Protein AF-0000000080381883 (afdb_homodimer)

Secondary structure (DSSP, 8-state):
----------------------------------------GGGGGGGGGSHHHHTTTSS-SSSTHHHHHHHHHHHHSTTTTHHHHHHHHHHHHHHHTTTSS-EEEEETTEEEEEEEHHHHB-TT--SBPGGGHHHHHHHHHHHHHS-SEEEEEEEE--S-S-HHHHHHHHHHHHHHHHHHHHHTT--GGGEEEEEEET-S-SS-TTSHHHHHHHSEEEEEEEEPTT---------/----------------------------------------GGGGGSGGGSHHHHTTTTS-SSS-HHHHHHHHHHHHSTTTTHHHHHHHHHHHHHHHTTTSS-EEEEETTEEEEEEEHHHHB-TT--SBPGGGHHHHHHHHHHHHHS-SEEEEEEEE--S-S-HHHHHHHHHHHHHHHHHHHHHTT--GGGEEEEEEET-S-SS-TTSHHHHHHHSEEEEEEEEPTT---------

Nearest PDB structures (foldseek):
  6jfw-assembly2_B  TM=9.854E-01  e=8.374E-24  Pseudomonas aeruginosa PAO1
  2n48-assembly1_A  TM=8.037E-01  e=1.185E-15  Escherichia coli K-12
  6x65-assembly1_U  TM=9.450E-01  e=1.734E-11  Legionella pneumophila
  6iki-assembly1_A  TM=8.760E-01  e=5.034E-11  Pseudomonas aeruginosa PAO1
  5jir-assembly3_B  TM=8.266E-01  e=8.083E-11  Treponema pallidum subsp. pallidum str. Nichols

Solvent-accessible surface area (backbone atoms only — not comparable to full-atom values): 27036 Å² total; per-residue (Å²): 139,80,82,76,80,89,81,86,74,90,75,80,81,82,77,78,78,76,76,80,70,78,70,84,68,92,60,88,63,87,66,83,80,80,75,84,71,74,76,64,81,71,62,77,72,65,66,76,74,56,57,76,61,42,69,31,54,73,47,64,88,82,72,34,71,61,59,47,49,49,60,50,43,57,64,59,54,23,42,41,39,42,57,61,52,42,52,55,48,50,54,52,48,52,63,64,35,57,92,64,72,49,44,81,43,76,58,89,71,32,40,36,34,41,36,43,32,81,62,43,20,43,85,99,46,49,49,69,27,81,82,32,51,60,57,48,49,44,49,24,53,50,43,56,73,57,70,79,46,32,37,38,28,35,9,29,25,34,70,72,76,54,68,67,58,24,31,53,48,9,29,45,34,16,44,42,52,50,52,52,31,34,74,64,64,30,65,53,59,38,41,30,34,24,18,34,5,48,56,84,59,85,42,54,70,86,44,70,69,23,25,50,65,19,20,22,36,37,40,39,38,37,76,40,84,64,41,78,41,77,61,79,75,81,122,142,78,91,83,87,94,81,90,74,87,76,83,82,83,83,78,84,71,81,86,73,80,72,84,68,91,64,86,74,88,72,87,81,80,84,79,77,72,80,74,76,84,64,78,77,68,67,78,76,57,60,80,64,45,72,41,57,74,49,66,88,82,73,38,69,61,61,47,49,50,59,49,45,57,66,60,54,24,42,40,39,41,57,62,52,42,54,55,48,50,55,53,47,51,63,65,34,59,93,63,73,49,44,80,42,76,58,88,73,32,40,37,33,40,36,43,32,81,61,41,22,41,85,98,48,48,50,69,27,80,82,32,49,60,56,48,48,45,49,23,54,48,43,56,73,56,68,78,46,32,37,38,24,34,9,29,24,33,71,72,75,55,68,67,58,24,31,52,47,8,30,44,35,16,44,43,53,51,52,52,30,35,75,64,64,29,66,52,59,38,40,30,34,24,19,33,5,48,57,86,59,85,42,54,69,85,42,70,68,23,26,50,66,19,20,21,36,35,41,38,38,38,74,40,84,64,40,82,41,78,62,80,75,81,121

InterPro domains:
  IPR006664 Outer membrane protein, bacterial [PR01021] (121-143)
  IPR006664 Outer membrane protein, bacterial [PR01021] (151-166)
  IPR006664 Outer membrane protein, bacterial [PR01021] (166-182)
  IPR006665 OmpA-like domain [PF00691] (120-215)
  IPR006665 OmpA-like domain [PS51123] (108-225)
  IPR006665 OmpA-like domain [cd07185] (118-221)
  IPR036737 OmpA-like domain superfamily [G3DSA:3.30.1330.60] (84-227)
  IPR036737 OmpA-like domain superfamily [SSF103088] (108-223)
  IPR050330 Bacterial Outer Membrane Structural/Functional [PTHR30329] (53-223)

Structure (mmCIF, N/CA/C/O backbone):
data_AF-0000000080381883-model_v1
#
loop_
_entity.id
_entity.type
_entity.pdbx_description
1 polymer 'Cell envelope biogenesis protein OmpA'
#
loop_
_atom_site.group_PDB
_atom_site.id
_atom_site.type_symbol
_atom_site.label_atom_id
_atom_site.label_alt_id
_atom_site.label_comp_id
_atom_site.label_asym_id
_atom_site.label_entity_id
_atom_site.label_seq_id
_atom_site.pdbx_PDB_ins_code
_atom_site.Cartn_x
_atom_site.Cartn_y
_atom_site.Cartn_z
_atom_site.occupancy
_atom_site.B_iso_or_equiv
_atom_site.auth_seq_id
_atom_site.auth_comp_id
_atom_site.auth_asym_id
_atom_site.auth_atom_id
_atom_site.pdbx_PDB_model_num
ATOM 1 N N . MET A 1 1 ? -26.391 23.203 70.312 1 24.91 1 MET A N 1
ATOM 2 C CA . MET A 1 1 ? -27.359 24.266 70.062 1 24.91 1 MET A CA 1
ATOM 3 C C . MET A 1 1 ? -27.312 24.688 68.562 1 24.91 1 MET A C 1
ATOM 5 O O . MET A 1 1 ? -26.297 25.188 68.125 1 24.91 1 MET A O 1
ATOM 9 N N . PHE A 1 2 ? -28.172 23.891 67.688 1 30.3 2 PHE A N 1
ATOM 10 C CA . PHE A 1 2 ? -28.422 23.312 66.375 1 30.3 2 PHE A CA 1
ATOM 11 C C . PHE A 1 2 ? -28.938 24.375 65.438 1 30.3 2 PHE A C 1
ATOM 13 O O . PHE A 1 2 ? -30.141 24.688 65.438 1 30.3 2 PHE A O 1
ATOM 20 N N . THR A 1 3 ? -28.188 25.531 65.375 1 29.75 3 THR A N 1
ATOM 21 C CA . THR A 1 3 ? -28.75 26.672 64.688 1 29.75 3 THR A CA 1
ATOM 22 C C . THR A 1 3 ? -29.109 26.297 63.219 1 29.75 3 THR A C 1
ATOM 24 O O . THR A 1 3 ? -28.234 25.938 62.438 1 29.75 3 THR A O 1
ATOM 27 N N . SER A 1 4 ? -30.406 25.875 62.875 1 31.06 4 SER A N 1
ATOM 28 C CA . SER A 1 4 ? -31.25 25.281 61.844 1 31.06 4 SER A CA 1
ATOM 29 C C . SER A 1 4 ? -31.406 26.234 60.656 1 31.06 4 SER A C 1
ATOM 31 O O . SER A 1 4 ? -32.438 26.922 60.531 1 31.06 4 SER A O 1
ATOM 33 N N . ARG A 1 5 ? -30.359 27.078 60.375 1 29.91 5 ARG A N 1
ATOM 34 C CA . ARG A 1 5 ? -30.75 28.188 59.5 1 29.91 5 ARG A CA 1
ATOM 35 C C . ARG A 1 5 ? -31.531 27.672 58.281 1 29.91 5 ARG A C 1
ATOM 37 O O . ARG A 1 5 ? -31.312 26.547 57.812 1 29.91 5 ARG A O 1
ATOM 44 N N . ARG A 1 6 ? -32.312 28.578 57.594 1 28.61 6 ARG A N 1
ATOM 45 C CA . ARG A 1 6 ? -33.438 28.938 56.719 1 28.61 6 ARG A CA 1
ATOM 46 C C . ARG A 1 6 ? -33.219 28.453 55.312 1 28.61 6 ARG A C 1
ATOM 48 O O . ARG A 1 6 ? -32.156 28.703 54.719 1 28.61 6 ARG A O 1
ATOM 55 N N . LEU A 1 7 ? -34.031 27.531 54.75 1 25.28 7 LEU A N 1
ATOM 56 C CA . LEU A 1 7 ? -34.344 26.594 53.688 1 25.28 7 LEU A CA 1
ATOM 57 C C . LEU A 1 7 ? -34.469 27.328 52.344 1 25.28 7 LEU A C 1
ATOM 59 O O . LEU A 1 7 ? -33.875 26.938 51.344 1 25.28 7 LEU A O 1
ATOM 63 N N . ILE A 1 8 ? -35.594 28.156 51.969 1 23.59 8 ILE A N 1
ATOM 64 C CA . ILE A 1 8 ? -36.625 27.734 51.031 1 23.59 8 ILE A CA 1
ATOM 65 C C . ILE A 1 8 ? -36.219 28.156 49.625 1 23.59 8 ILE A C 1
ATOM 67 O O . ILE A 1 8 ? -35.188 28.797 49.438 1 23.59 8 ILE A O 1
ATOM 71 N N . THR A 1 9 ? -37.219 28.844 48.688 1 25.69 9 THR A N 1
ATOM 72 C CA . THR A 1 9 ? -38.156 28.516 47.625 1 25.69 9 THR A CA 1
ATOM 73 C C . THR A 1 9 ? -37.781 29.25 46.344 1 25.69 9 THR A C 1
ATOM 75 O O . THR A 1 9 ? -38.438 29.094 45.312 1 25.69 9 THR A O 1
ATOM 78 N N . ALA A 1 10 ? -36.594 30 46.188 1 25.62 10 ALA A N 1
ATOM 79 C CA . ALA A 1 10 ? -36.906 31.078 45.25 1 25.62 10 ALA A CA 1
ATOM 80 C C . ALA A 1 10 ? -37.156 30.531 43.844 1 25.62 10 ALA A C 1
ATOM 82 O O . ALA A 1 10 ? -36.312 29.844 43.281 1 25.62 10 ALA A O 1
ATOM 83 N N . ALA A 1 11 ? -38.5 30.391 43.344 1 26.48 11 ALA A N 1
ATOM 84 C CA . ALA A 1 11 ? -39.312 29.969 42.219 1 26.48 11 ALA A CA 1
ATOM 85 C C . ALA A 1 11 ? -38.969 30.766 40.969 1 26.48 11 ALA A C 1
ATOM 87 O O . ALA A 1 11 ? -39.375 31.922 40.812 1 26.48 11 ALA A O 1
ATOM 88 N N . ALA A 1 12 ? -37.625 30.938 40.625 1 24.48 12 ALA A N 1
ATOM 89 C CA . ALA A 1 12 ? -37.406 31.922 39.562 1 24.48 12 ALA A CA 1
ATOM 90 C C . ALA A 1 12 ? -38.188 31.547 38.312 1 24.48 12 ALA A C 1
ATOM 92 O O . ALA A 1 12 ? -38.219 30.391 37.906 1 24.48 12 ALA A O 1
ATOM 93 N N . ALA A 1 13 ? -39.031 32.5 37.688 1 24.66 13 ALA A N 1
ATOM 94 C CA . ALA A 1 13 ? -40.031 32.781 36.656 1 24.66 13 ALA A CA 1
ATOM 95 C C . ALA A 1 13 ? -39.469 32.531 35.25 1 24.66 13 ALA A C 1
ATOM 97 O O . ALA A 1 13 ? -38.406 33.031 34.906 1 24.66 13 ALA A O 1
ATOM 98 N N . ILE A 1 14 ? -39.781 31.328 34.594 1 27 14 ILE A N 1
ATOM 99 C CA . ILE A 1 14 ? -39.5 30.656 33.312 1 27 14 ILE A CA 1
ATOM 100 C C . ILE A 1 14 ? -39.969 31.547 32.156 1 27 14 ILE A C 1
ATOM 102 O O . ILE A 1 14 ? -41.125 31.484 31.734 1 27 14 ILE A O 1
ATOM 106 N N . ALA A 1 15 ? -39.594 32.938 32.156 1 23.17 15 ALA A N 1
ATOM 107 C CA . ALA A 1 15 ? -40.25 33.75 31.141 1 23.17 15 ALA A CA 1
ATOM 108 C C . ALA A 1 15 ? -40 33.219 29.734 1 23.17 15 ALA A C 1
ATOM 110 O O . ALA A 1 15 ? -38.875 32.906 29.375 1 23.17 15 ALA A O 1
ATOM 111 N N . LEU A 1 16 ? -41.125 32.719 29.047 1 24.86 16 LEU A N 1
ATOM 112 C CA . LEU A 1 16 ? -41.5 32.156 27.766 1 24.86 16 LEU A CA 1
ATOM 113 C C . LEU A 1 16 ? -41.156 33.062 26.625 1 24.86 16 LEU A C 1
ATOM 115 O O . LEU A 1 16 ? -41.781 34.125 26.453 1 24.86 16 LEU A O 1
ATOM 119 N N . LEU A 1 17 ? -39.781 33.469 26.484 1 23.38 17 LEU A N 1
ATOM 120 C CA . LEU A 1 17 ? -39.531 34.531 25.5 1 23.38 17 LEU A CA 1
ATOM 121 C C . LEU A 1 17 ? -40.062 34.094 24.125 1 23.38 17 LEU A C 1
ATOM 123 O O . LEU A 1 17 ? -39.781 33 23.656 1 23.38 17 LEU A O 1
ATOM 127 N N . SER A 1 18 ? -41.188 34.656 23.609 1 25.64 18 SER A N 1
ATOM 128 C CA . SER A 1 18 ? -42.062 34.688 22.438 1 25.64 18 SER A CA 1
ATOM 129 C C . SER A 1 18 ? -41.281 35.031 21.172 1 25.64 18 SER A C 1
ATOM 131 O O . SER A 1 18 ? -40.875 36.188 20.969 1 25.64 18 SER A O 1
ATOM 133 N N . GLY A 1 19 ? -40.094 34.344 20.938 1 23.03 19 GLY A N 1
ATOM 134 C CA . GLY A 1 19 ? -39.375 34.844 19.781 1 23.03 19 GLY A CA 1
ATOM 135 C C . GLY A 1 19 ? -40.281 35 18.562 1 23.03 19 GLY A C 1
ATOM 136 O O . GLY A 1 19 ? -41.219 34.25 18.359 1 23.03 19 GLY A O 1
ATOM 137 N N . CYS A 1 20 ? -40.281 36.188 18.031 1 22.91 20 CYS A N 1
ATOM 138 C CA . CYS A 1 20 ? -40.969 36.906 16.953 1 22.91 20 CYS A CA 1
ATOM 139 C C . CYS A 1 20 ? -40.844 36.125 15.633 1 22.91 20 CYS A C 1
ATOM 141 O O . CYS A 1 20 ? -39.75 35.844 15.164 1 22.91 20 CYS A O 1
ATOM 143 N N . ALA A 1 21 ? -41.875 35.188 15.266 1 25.72 21 ALA A N 1
ATOM 144 C CA . ALA A 1 21 ? -42.281 34.469 14.078 1 25.72 21 ALA A CA 1
ATOM 145 C C . ALA A 1 21 ? -42.406 35.406 12.875 1 25.72 21 ALA A C 1
ATOM 147 O O . ALA A 1 21 ? -43.312 35.219 12.039 1 25.72 21 ALA A O 1
ATOM 148 N N . SER A 1 22 ? -41.469 36.375 12.742 1 22.56 22 SER A N 1
ATOM 149 C CA . SER A 1 22 ? -41.969 37.281 11.703 1 22.56 22 SER A CA 1
ATOM 150 C C . SER A 1 22 ? -42.438 36.5 10.484 1 22.56 22 SER A C 1
ATOM 152 O O . SER A 1 22 ? -41.812 35.5 10.102 1 22.56 22 SER A O 1
ATOM 154 N N . GLN A 1 23 ? -43.656 36.781 10.07 1 24.09 23 GLN A N 1
ATOM 155 C CA . GLN A 1 23 ? -44.719 36.375 9.164 1 24.09 23 GLN A CA 1
ATOM 156 C C . GLN A 1 23 ? -44.25 36.469 7.707 1 24.09 23 GLN A C 1
ATOM 158 O O . GLN A 1 23 ? -44.469 37.5 7.066 1 24.09 23 GLN A O 1
ATOM 163 N N . ASN A 1 24 ? -43 36.188 7.246 1 23.03 24 ASN A N 1
ATOM 164 C CA . ASN A 1 24 ? -43 36.625 5.855 1 23.03 24 ASN A CA 1
ATOM 165 C C . ASN A 1 24 ? -44.188 36.062 5.086 1 23.03 24 ASN A C 1
ATOM 167 O O . ASN A 1 24 ? -44.5 34.875 5.207 1 23.03 24 ASN A O 1
ATOM 171 N N . PRO A 1 25 ? -45.125 36.812 4.406 1 22.38 25 PRO A N 1
ATOM 172 C CA . PRO A 1 25 ? -46.5 36.75 3.904 1 22.38 25 PRO A CA 1
ATOM 173 C C . PRO A 1 25 ? -46.688 35.656 2.859 1 22.38 25 PRO A C 1
ATOM 175 O O . PRO A 1 25 ? -47.844 35.219 2.615 1 22.38 25 PRO A O 1
ATOM 178 N N . TYR A 1 26 ? -45.844 35.656 1.836 1 23.95 26 TYR A N 1
ATOM 179 C CA . TYR A 1 26 ? -46.5 35.344 0.57 1 23.95 26 TYR A CA 1
ATOM 180 C C . TYR A 1 26 ? -47.031 33.938 0.554 1 23.95 26 TYR A C 1
ATOM 182 O O . TYR A 1 26 ? -46.281 32.969 0.46 1 23.95 26 TYR A O 1
ATOM 190 N N . GLU A 1 27 ? -48.219 33.688 1.143 1 21.89 27 GLU A N 1
ATOM 191 C CA . GLU A 1 27 ? -48.938 32.531 1.684 1 21.89 27 GLU A CA 1
ATOM 192 C C . GLU A 1 27 ? -49.5 31.641 0.566 1 21.89 27 GLU A C 1
ATOM 194 O O . GLU A 1 27 ? -50.219 30.672 0.828 1 21.89 27 GLU A O 1
ATOM 199 N N . ASN A 1 28 ? -49.281 32 -0.793 1 21.77 28 ASN A N 1
ATOM 200 C CA . ASN A 1 28 ? -50.438 31.5 -1.503 1 21.77 28 ASN A CA 1
ATOM 201 C C . ASN A 1 28 ? -50.75 30.062 -1.105 1 21.77 28 ASN A C 1
ATOM 203 O O . ASN A 1 28 ? -49.844 29.25 -0.895 1 21.77 28 ASN A O 1
ATOM 207 N N . GLN A 1 29 ? -52.062 29.703 -0.904 1 20.12 29 GLN A N 1
ATOM 208 C CA . GLN A 1 29 ? -53 28.844 -0.174 1 20.12 29 GLN A CA 1
ATOM 209 C C . GLN A 1 29 ? -52.969 27.422 -0.715 1 20.12 29 GLN A C 1
ATOM 211 O O . GLN A 1 29 ? -53.5 26.5 -0.083 1 20.12 29 GLN A O 1
ATOM 216 N N . GLY A 1 30 ? -52.812 27.219 -2.02 1 20.28 30 GLY A N 1
ATOM 217 C CA . GLY A 1 30 ? -53.75 26.172 -2.412 1 20.28 30 GLY A CA 1
ATOM 218 C C . GLY A 1 30 ? -53.594 24.906 -1.604 1 20.28 30 GLY A C 1
ATOM 219 O O . GLY A 1 30 ? -52.5 24.531 -1.215 1 20.28 30 GLY A O 1
ATOM 220 N N . GLN A 1 31 ? -54.625 24.547 -0.883 1 18.89 31 GLN A N 1
ATOM 221 C CA . GLN A 1 31 ? -55.031 23.594 0.154 1 18.89 31 GLN A CA 1
ATOM 222 C C . GLN A 1 31 ? -54.812 22.156 -0.296 1 18.89 31 GLN A C 1
ATOM 224 O O . GLN A 1 31 ? -55.75 21.469 -0.699 1 18.89 31 GLN A O 1
ATOM 229 N N . ALA A 1 32 ? -54.312 21.906 -1.503 1 21.22 32 ALA A N 1
ATOM 230 C CA . ALA A 1 32 ? -54.656 20.531 -1.814 1 21.22 32 ALA A CA 1
ATOM 231 C C . ALA A 1 32 ? -54.469 19.625 -0.604 1 21.22 32 ALA A C 1
ATOM 233 O O . ALA A 1 32 ? -53.5 19.766 0.136 1 21.22 32 ALA A O 1
ATOM 234 N N . GLN A 1 33 ? -55.469 19.016 0.032 1 20.11 33 GLN A N 1
ATOM 235 C CA . GLN A 1 33 ? -55.938 18.078 1.044 1 20.11 33 GLN A CA 1
ATOM 236 C C . GLN A 1 33 ? -54.938 16.969 1.275 1 20.11 33 GLN A C 1
ATOM 238 O O . GLN A 1 33 ? -54.094 16.688 0.406 1 20.11 33 GLN A O 1
ATOM 243 N N . GLY A 1 34 ? -55.188 16.078 2.412 1 20.05 34 GLY A N 1
ATOM 244 C CA . GLY A 1 34 ? -54.625 15.312 3.508 1 20.05 34 GLY A CA 1
ATOM 245 C C . GLY A 1 34 ? -54 13.992 3.064 1 20.05 34 GLY A C 1
ATOM 246 O O . GLY A 1 34 ? -53.656 13.156 3.896 1 20.05 34 GLY A O 1
ATOM 247 N N . SER A 1 35 ? -54.344 13.602 1.893 1 20.8 35 SER A N 1
ATOM 248 C CA . SER A 1 35 ? -54.344 12.148 1.774 1 20.8 35 SER A CA 1
ATOM 249 C C . SER A 1 35 ? -53.031 11.555 2.248 1 20.8 35 SER A C 1
ATOM 251 O O . SER A 1 35 ? -51.969 12.18 2.117 1 20.8 35 SER A O 1
ATOM 253 N N . SER A 1 36 ? -53.188 10.406 3.078 1 21.42 36 SER A N 1
ATOM 254 C CA . SER A 1 36 ? -52.5 9.477 3.947 1 21.42 36 SER A CA 1
ATOM 255 C C . SER A 1 36 ? -51.25 8.922 3.266 1 21.42 36 SER A C 1
ATOM 257 O O . SER A 1 36 ? -51.344 8.25 2.238 1 21.42 36 SER A O 1
ATOM 259 N N . GLY A 1 37 ? -50.375 9.664 3.121 1 21.48 37 GLY A N 1
ATOM 260 C CA . GLY A 1 37 ? -49.031 9.586 2.57 1 21.48 37 GLY A CA 1
ATOM 261 C C . GLY A 1 37 ? -48.219 8.438 3.145 1 21.48 37 GLY A C 1
ATOM 262 O O . GLY A 1 37 ? -47.594 8.586 4.191 1 21.48 37 GLY A O 1
ATOM 263 N N . ILE A 1 38 ? -49.031 7.277 3.24 1 23.05 38 ILE A N 1
ATOM 264 C CA . ILE A 1 38 ? -48.375 6.039 3.635 1 23.05 38 ILE A CA 1
ATOM 265 C C . ILE A 1 38 ? -46.969 5.957 2.994 1 23.05 38 ILE A C 1
ATOM 267 O O . ILE A 1 38 ? -46.844 6.102 1.775 1 23.05 38 ILE A O 1
ATOM 271 N N . SER A 1 39 ? -46.062 6.23 3.797 1 21.84 39 SER A N 1
ATOM 272 C CA . SER A 1 39 ? -44.594 6.289 3.844 1 21.84 39 SER A CA 1
ATOM 273 C C . SER A 1 39 ? -43.969 5.031 3.25 1 21.84 39 SER A C 1
ATOM 275 O O . SER A 1 39 ? -44.125 3.938 3.797 1 21.84 39 SER A O 1
ATOM 277 N N . LYS A 1 40 ? -44.156 4.762 1.991 1 21.62 40 LYS A N 1
ATOM 278 C CA . LYS A 1 40 ? -43.812 3.645 1.118 1 21.62 40 LYS A CA 1
ATOM 279 C C . LYS A 1 40 ? -42.375 3.133 1.408 1 21.62 40 LYS A C 1
ATOM 281 O O . LYS A 1 40 ? -42.125 1.931 1.324 1 21.62 40 LYS A O 1
ATOM 286 N N . THR A 1 41 ? -41.5 4.023 1.271 1 20.92 41 THR A N 1
ATOM 287 C CA . THR A 1 41 ? -40.219 3.496 0.83 1 20.92 41 THR A CA 1
ATOM 288 C C . THR A 1 41 ? -39.531 2.734 1.958 1 20.92 41 THR A C 1
ATOM 290 O O . THR A 1 41 ? -38.375 2.303 1.813 1 20.92 41 THR A O 1
ATOM 293 N N . ALA A 1 42 ? -40.125 2.57 3.15 1 22.58 42 ALA A N 1
ATOM 294 C CA . ALA A 1 42 ? -39.469 1.912 4.266 1 22.58 42 ALA A CA 1
ATOM 295 C C . ALA A 1 42 ? -39.094 0.472 3.912 1 22.58 42 ALA A C 1
ATOM 297 O O . ALA A 1 42 ? -38.562 -0.263 4.746 1 22.58 42 ALA A O 1
ATOM 298 N N . LYS A 1 43 ? -39.688 -0.083 2.873 1 21.73 43 LYS A N 1
ATOM 299 C CA . LYS A 1 43 ? -39.719 -1.54 2.799 1 21.73 43 LYS A CA 1
ATOM 300 C C . LYS A 1 43 ? -38.312 -2.127 2.779 1 21.73 43 LYS A C 1
ATOM 302 O O . LYS A 1 43 ? -38.062 -3.15 3.414 1 21.73 43 LYS A O 1
ATOM 307 N N . TYR A 1 44 ? -37.562 -1.662 1.815 1 20.91 44 TYR A N 1
ATOM 308 C CA . TYR A 1 44 ? -36.594 -2.658 1.348 1 20.91 44 TYR A CA 1
ATOM 309 C C . TYR A 1 44 ? -35.438 -2.82 2.338 1 20.91 44 TYR A C 1
ATOM 311 O O . TYR A 1 44 ? -34.438 -3.475 2.035 1 20.91 44 TYR A O 1
ATOM 319 N N . GLY A 1 45 ? -35.469 -2.043 3.346 1 22.75 45 GLY A N 1
ATOM 320 C CA . GLY A 1 45 ? -34.25 -2.086 4.137 1 22.75 45 GLY A CA 1
ATOM 321 C C . GLY A 1 45 ? -33.969 -3.449 4.742 1 22.75 45 GLY A C 1
ATOM 322 O O . GLY A 1 45 ? -33 -3.635 5.449 1 22.75 45 GLY A O 1
ATOM 323 N N . GLY A 1 46 ? -34.969 -4.266 4.965 1 23.36 46 GLY A N 1
ATOM 324 C CA . GLY A 1 46 ? -34.844 -5.254 6.027 1 23.36 46 GLY A CA 1
ATOM 325 C C . GLY A 1 46 ? -33.812 -6.312 5.75 1 23.36 46 GLY A C 1
ATOM 326 O O . GLY A 1 46 ? -33.312 -6.969 6.672 1 23.36 46 GLY A O 1
ATOM 327 N N . LEU A 1 47 ? -33.719 -6.777 4.461 1 21.78 47 LEU A N 1
ATOM 328 C CA . LEU A 1 47 ? -33.375 -8.18 4.297 1 21.78 47 LEU A CA 1
ATOM 329 C C . LEU A 1 47 ? -31.891 -8.422 4.617 1 21.78 47 LEU A C 1
ATOM 331 O O . LEU A 1 47 ?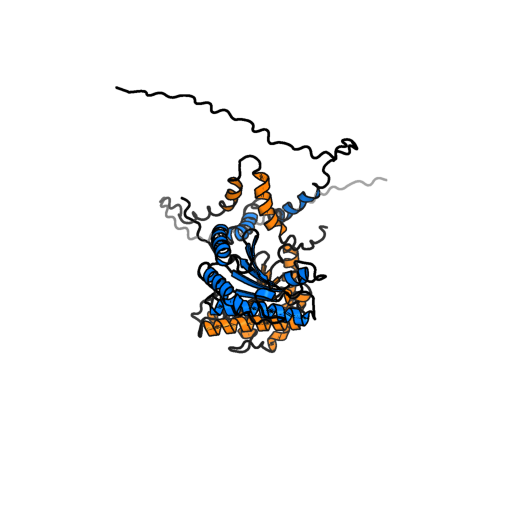 -31.484 -9.547 4.883 1 21.78 47 LEU A O 1
ATOM 335 N N . GLY A 1 48 ? -31.141 -7.43 4.363 1 23.3 48 GLY A N 1
ATOM 336 C CA . GLY A 1 48 ? -29.781 -7.902 4.168 1 23.3 48 GLY A CA 1
ATOM 337 C C . GLY A 1 48 ? -29.109 -8.328 5.457 1 23.3 48 GLY A C 1
ATOM 338 O O . GLY A 1 48 ? -27.922 -8.664 5.461 1 23.3 48 GLY A O 1
ATOM 339 N N . ALA A 1 49 ? -29.688 -7.961 6.578 1 24.64 49 ALA A N 1
ATOM 340 C CA . ALA A 1 49 ? -28.984 -8.211 7.832 1 24.64 49 ALA A CA 1
ATOM 341 C C . ALA A 1 49 ? -28.75 -9.711 8.047 1 24.64 49 ALA A C 1
ATOM 343 O O . ALA A 1 49 ? -27.828 -10.109 8.758 1 24.64 49 ALA A O 1
ATOM 344 N N . LEU A 1 50 ? -29.703 -10.555 7.535 1 23.81 50 LEU A N 1
ATOM 345 C CA . LEU A 1 50 ? -29.906 -11.898 8.062 1 23.81 50 LEU A CA 1
ATOM 346 C C . LEU A 1 50 ? -28.797 -12.836 7.598 1 23.81 50 LEU A C 1
ATOM 348 O O . LEU A 1 50 ? -28.594 -13.906 8.18 1 23.81 50 LEU A O 1
ATOM 352 N N . ALA A 1 51 ? -28.141 -12.43 6.465 1 23.72 51 ALA A N 1
ATOM 353 C CA . ALA A 1 51 ? -27.516 -13.609 5.859 1 23.72 51 ALA A CA 1
ATOM 354 C C . ALA A 1 51 ? -26.344 -14.102 6.691 1 23.72 51 ALA A C 1
ATOM 356 O O . ALA A 1 51 ? -26.125 -15.305 6.82 1 23.72 51 ALA A O 1
ATOM 357 N N . GLY A 1 52 ? -25.578 -13.188 7.172 1 25.2 52 GLY A N 1
ATOM 358 C CA . GLY A 1 52 ? -24.375 -13.789 7.734 1 25.2 52 GLY A CA 1
ATOM 359 C C . GLY A 1 52 ? -24.641 -14.625 8.969 1 25.2 52 GLY A C 1
ATOM 360 O O . GLY A 1 52 ? -23.719 -15.203 9.547 1 25.2 52 GLY A O 1
ATOM 361 N N . ALA A 1 53 ? -25.828 -14.414 9.531 1 26.14 53 ALA A N 1
ATOM 362 C CA . ALA A 1 53 ? -26.172 -15.219 10.703 1 26.14 53 ALA A CA 1
ATOM 363 C C . ALA A 1 53 ? -26.25 -16.703 10.344 1 26.14 53 ALA A C 1
ATOM 365 O O . ALA A 1 53 ? -26.016 -17.562 11.188 1 26.14 53 ALA A O 1
ATOM 366 N N . VAL A 1 54 ? -26.641 -16.891 9.078 1 28.05 54 VAL A N 1
ATOM 367 C CA . VAL A 1 54 ? -27.109 -18.234 8.742 1 28.05 54 VAL A CA 1
ATOM 368 C C . VAL A 1 54 ? -25.906 -19.188 8.648 1 28.05 54 VAL A C 1
ATOM 370 O O . VAL A 1 54 ? -26 -20.344 9.039 1 28.05 54 VAL A O 1
ATOM 373 N N . ALA A 1 55 ? -24.75 -18.672 8.195 1 26.45 55 ALA A N 1
ATOM 374 C CA . ALA A 1 55 ? -23.828 -19.781 8.039 1 26.45 55 ALA A CA 1
ATOM 375 C C . ALA A 1 55 ? -23.531 -20.438 9.383 1 26.45 55 ALA A C 1
ATOM 377 O O . ALA A 1 55 ? -23.016 -21.562 9.438 1 26.45 55 ALA A O 1
ATOM 378 N N . GLY A 1 56 ? -23.688 -19.625 10.445 1 28.36 56 GLY A N 1
ATOM 379 C CA . GLY A 1 56 ? -23.609 -20.344 11.703 1 28.36 56 GLY A CA 1
ATOM 380 C C . GLY A 1 56 ? -24.641 -21.453 11.828 1 28.36 56 GLY A C 1
ATOM 381 O O . GLY A 1 56 ? -24.562 -22.281 12.734 1 28.36 56 GLY A O 1
ATOM 382 N N . ALA A 1 57 ? -25.734 -21.078 11.117 1 28.59 57 ALA A N 1
ATOM 383 C CA . ALA A 1 57 ? -26.828 -21.969 11.469 1 28.59 57 ALA A CA 1
ATOM 384 C C . ALA A 1 57 ? -26.641 -23.344 10.852 1 28.59 57 ALA A C 1
ATOM 386 O O . ALA A 1 57 ? -27.406 -24.281 11.133 1 28.59 57 ALA A O 1
ATOM 387 N N . ALA A 1 58 ? -26.094 -23.344 9.695 1 28.69 58 ALA A N 1
ATOM 388 C CA . ALA A 1 58 ? -26.25 -24.688 9.133 1 28.69 58 ALA A CA 1
ATOM 389 C C . ALA A 1 58 ? -25.375 -25.688 9.867 1 28.69 58 ALA A C 1
ATOM 391 O O . ALA A 1 58 ? -25.234 -26.844 9.438 1 28.69 58 ALA A O 1
ATOM 392 N N . ILE A 1 59 ? -24.344 -25.219 10.695 1 27.47 59 ILE A N 1
ATOM 393 C CA . ILE A 1 59 ? -23.797 -26.328 11.477 1 27.47 59 ILE A CA 1
ATOM 394 C C . ILE A 1 59 ? -24.891 -26.969 12.32 1 27.47 59 ILE A C 1
ATOM 396 O O . ILE A 1 59 ? -25.906 -26.328 12.625 1 27.47 59 ILE A O 1
ATOM 400 N N . ASP A 1 60 ? -24.781 -28.297 12.648 1 26.64 60 ASP A N 1
ATOM 401 C CA . ASP A 1 60 ? -25.688 -29.156 13.398 1 26.64 60 ASP A CA 1
ATOM 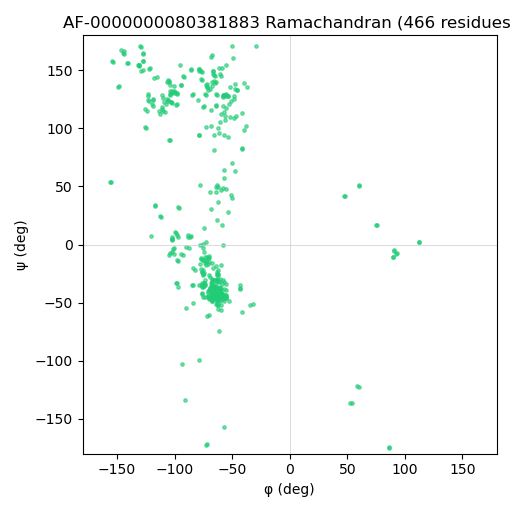402 C C . ASP A 1 60 ? -26.344 -28.391 14.547 1 26.64 60 ASP A C 1
ATOM 404 O O . ASP A 1 60 ? -25.812 -27.391 15.023 1 26.64 60 ASP A O 1
ATOM 408 N N . HIS A 1 61 ? -27.75 -28.5 14.828 1 29.23 61 HIS A N 1
ATOM 409 C CA . HIS A 1 61 ? -28.672 -27.938 15.805 1 29.23 61 HIS A CA 1
ATOM 410 C C . HIS A 1 61 ? -27.984 -27.688 17.141 1 29.23 61 HIS A C 1
ATOM 412 O O . HIS A 1 61 ? -28.453 -26.891 17.953 1 29.23 61 HIS A O 1
ATOM 418 N N . ASN A 1 62 ? -27.266 -28.734 17.719 1 27.73 62 ASN A N 1
ATOM 419 C CA . ASN A 1 62 ? -26.922 -28.656 19.125 1 27.73 62 ASN A CA 1
ATOM 420 C C . ASN A 1 62 ? -25.859 -27.578 19.391 1 27.73 62 ASN A C 1
ATOM 422 O O . ASN A 1 62 ? -25.703 -27.109 20.516 1 27.73 62 ASN A O 1
ATOM 426 N N . ASN A 1 63 ? -24.547 -27.703 18.75 1 26.92 63 ASN A N 1
ATOM 427 C CA . ASN A 1 63 ? -23.453 -26.859 19.219 1 26.92 63 ASN A CA 1
ATOM 428 C C . ASN A 1 63 ? -23.297 -25.609 18.344 1 26.92 63 ASN A C 1
ATOM 430 O O . ASN A 1 63 ? -22.297 -25.438 17.656 1 26.92 63 ASN A O 1
ATOM 434 N N . ARG A 1 64 ? -24.328 -25.016 17.75 1 29.83 64 ARG A N 1
ATOM 435 C CA . ARG A 1 64 ? -24.531 -23.797 16.984 1 29.83 64 ARG A CA 1
ATOM 436 C C . ARG A 1 64 ? -23.812 -22.625 17.609 1 29.83 64 ARG A C 1
ATOM 438 O O . ARG A 1 64 ? -23.625 -21.578 16.969 1 29.83 64 ARG A O 1
ATOM 445 N N . GLY A 1 65 ? -23.781 -22.562 18.859 1 25.8 65 GLY A N 1
ATOM 446 C CA . GLY A 1 65 ? -23.281 -21.422 19.625 1 25.8 65 GLY A CA 1
ATOM 447 C C . GLY A 1 65 ? -21.828 -21.109 19.344 1 25.8 65 GLY A C 1
ATOM 448 O O . GLY A 1 65 ? -21.375 -20 19.625 1 25.8 65 GLY A O 1
ATOM 449 N N . LYS A 1 66 ? -21.016 -22.234 19.141 1 28.27 66 LYS A N 1
ATOM 450 C CA . LYS A 1 66 ? -19.562 -21.984 19.188 1 28.27 66 LYS A CA 1
ATOM 451 C C . LYS A 1 66 ? -19.078 -21.375 17.875 1 28.27 66 LYS A C 1
ATOM 453 O O . LYS A 1 66 ? -18.031 -20.719 17.828 1 28.27 66 LYS A O 1
ATOM 458 N N . GLY A 1 67 ? -19.656 -21.766 16.781 1 27.72 67 GLY A N 1
ATOM 459 C CA . GLY A 1 67 ? -19.109 -21.328 15.508 1 27.72 67 GLY A CA 1
ATOM 460 C C . GLY A 1 67 ? -19.312 -19.844 15.258 1 27.72 67 GLY A C 1
ATOM 461 O O . GLY A 1 67 ? -18.469 -19.203 14.609 1 27.72 67 GLY A O 1
ATOM 462 N N . ALA A 1 68 ? -20.578 -19.328 15.539 1 29.47 68 ALA A N 1
ATOM 463 C CA . ALA A 1 68 ? -20.844 -17.906 15.344 1 29.47 68 ALA A CA 1
ATOM 464 C C . ALA A 1 68 ? -19.891 -17.047 16.156 1 29.47 68 ALA A C 1
ATOM 466 O O . ALA A 1 68 ? -19.531 -15.945 15.742 1 29.47 68 ALA A O 1
ATOM 467 N N . LEU A 1 69 ? -19.5 -17.578 17.328 1 27.66 69 LEU A N 1
ATOM 468 C CA . LEU A 1 69 ? -18.625 -16.828 18.234 1 27.66 69 LEU A CA 1
ATOM 469 C C . LEU A 1 69 ? -17.234 -16.641 17.625 1 27.66 69 LEU A C 1
ATOM 471 O O . LEU A 1 69 ? -16.594 -15.617 17.828 1 27.66 69 LEU A O 1
ATOM 475 N N . ILE A 1 70 ? -16.828 -17.609 16.812 1 28.56 70 ILE A N 1
ATOM 476 C CA . ILE A 1 70 ? -15.445 -17.5 16.344 1 28.56 70 ILE A CA 1
ATOM 477 C C . ILE A 1 70 ? -15.344 -16.422 15.258 1 28.56 70 ILE A C 1
ATOM 479 O O . ILE A 1 70 ? -14.406 -15.625 15.258 1 28.56 70 ILE A O 1
ATOM 483 N N . GLY A 1 71 ? -16.297 -16.453 14.445 1 31.14 71 GLY A N 1
ATOM 484 C CA . GLY A 1 71 ? -16.219 -15.469 13.375 1 31.14 71 GLY A CA 1
ATOM 485 C C . GLY A 1 71 ? -16.281 -14.039 13.875 1 31.14 71 GLY A C 1
ATOM 486 O O . GLY A 1 71 ? -15.555 -13.172 13.398 1 31.14 71 GLY A O 1
ATOM 487 N N . ALA A 1 72 ? -17.25 -13.703 14.734 1 31.23 72 ALA A N 1
ATOM 488 C CA . ALA A 1 72 ? -17.391 -12.398 15.375 1 31.23 72 ALA A CA 1
ATOM 489 C C . ALA A 1 72 ? -16.172 -12.062 16.219 1 31.23 72 ALA A C 1
ATOM 491 O O . ALA A 1 72 ? -15.766 -10.898 16.297 1 31.23 72 ALA A O 1
ATOM 492 N N . ALA A 1 73 ? -15.617 -13.031 16.844 1 33.53 73 ALA A N 1
ATOM 493 C CA . ALA A 1 73 ? -14.461 -12.805 17.703 1 33.53 73 ALA A CA 1
ATOM 494 C C . ALA A 1 73 ? -13.25 -12.352 16.906 1 33.53 73 ALA A C 1
ATOM 496 O O . ALA A 1 73 ? -12.5 -11.477 17.344 1 33.53 73 ALA A O 1
ATOM 497 N N . VAL A 1 74 ? -13.109 -13.016 15.828 1 35.28 74 VAL A N 1
ATOM 498 C CA . VAL A 1 74 ? -11.938 -12.633 15.047 1 35.28 74 VAL A CA 1
ATOM 499 C C . VAL A 1 74 ? -12.117 -11.219 14.5 1 35.28 74 VAL A C 1
ATOM 501 O O . VAL A 1 74 ? -11.188 -10.414 14.531 1 35.28 74 VAL A O 1
ATOM 504 N N . ALA A 1 75 ? -13.367 -10.82 14.156 1 38.53 75 ALA A N 1
ATOM 505 C CA . ALA A 1 75 ? -13.672 -9.484 13.648 1 38.53 75 ALA A CA 1
ATOM 506 C C . ALA A 1 75 ? -13.656 -8.453 14.773 1 38.53 75 ALA A C 1
ATOM 508 O O . ALA A 1 75 ? -13.25 -7.305 14.57 1 38.53 75 ALA A O 1
ATOM 509 N N . GLY A 1 76 ? -14.273 -8.789 15.883 1 39.84 76 GLY A N 1
ATOM 510 C CA . GLY A 1 76 ? -14.477 -7.918 17.031 1 39.84 76 GLY A CA 1
ATOM 511 C C . GLY A 1 76 ? -13.195 -7.562 17.75 1 39.84 76 GLY A C 1
ATOM 512 O O . GLY A 1 76 ? -13.055 -6.453 18.266 1 39.84 76 GLY A O 1
ATOM 513 N N . ALA A 1 77 ? -12.508 -8.562 17.969 1 43.03 77 ALA A N 1
ATOM 514 C CA . ALA A 1 77 ? -11.25 -8.383 18.703 1 43.03 77 ALA A CA 1
ATOM 515 C C . ALA A 1 77 ? -10.203 -7.691 17.828 1 43.03 77 ALA A C 1
ATOM 517 O O . ALA A 1 77 ? -9.148 -7.297 18.312 1 43.03 77 ALA A O 1
ATOM 518 N N . ALA A 1 78 ? -10.367 -7.512 16.562 1 54.91 78 ALA A N 1
ATOM 519 C CA . ALA A 1 78 ? -9.289 -7.371 15.594 1 54.91 78 ALA A CA 1
ATOM 520 C C . ALA A 1 78 ? -8.609 -6.008 15.719 1 54.91 78 ALA A C 1
ATOM 522 O O . ALA A 1 78 ? -7.426 -5.863 15.422 1 54.91 78 ALA A O 1
ATOM 523 N N . SER A 1 79 ? -9.25 -4.973 16.422 1 66.31 79 SER A N 1
ATOM 524 C CA . SER A 1 79 ? -8.523 -3.746 16.75 1 66.31 79 SER A CA 1
ATOM 525 C C . SER A 1 79 ? -9.141 -3.041 17.953 1 66.31 79 SER A C 1
ATOM 527 O O . SER A 1 79 ? -9.445 -1.847 17.891 1 66.31 79 SER A O 1
ATOM 529 N N . ALA A 1 80 ? -9.289 -3.838 19.094 1 71.5 80 ALA A N 1
ATOM 530 C CA . ALA A 1 80 ? -9.883 -3.303 20.328 1 71.5 80 ALA A CA 1
ATOM 531 C C . ALA A 1 80 ? -9.133 -2.062 20.797 1 71.5 80 ALA A C 1
ATOM 533 O O . ALA A 1 80 ? -7.902 -2.045 20.828 1 71.5 80 ALA A O 1
ATOM 534 N N . GLY A 1 81 ? -9.93 -1.016 21.047 1 82.31 81 GLY A N 1
ATOM 535 C CA . GLY A 1 81 ? -9.336 0.2 21.578 1 82.31 81 GLY A CA 1
ATOM 536 C C . GLY A 1 81 ? -8.891 1.166 20.5 1 82.31 81 GLY A C 1
ATOM 537 O O . GLY A 1 81 ? -8.484 2.291 20.797 1 82.31 81 GLY A O 1
ATOM 538 N N . TYR A 1 82 ? -8.977 0.756 19.266 1 89.75 82 TYR A N 1
ATOM 539 C CA . TYR A 1 82 ? -8.484 1.606 18.188 1 89.75 82 TYR A CA 1
ATOM 540 C C . TYR A 1 82 ? -9.273 2.91 18.125 1 89.75 82 TYR A C 1
ATOM 542 O O . TYR A 1 82 ? -8.727 3.951 17.75 1 89.75 82 TYR A O 1
ATOM 550 N N . GLY A 1 83 ? -10.508 2.832 18.484 1 88.5 83 GLY A N 1
ATOM 551 C CA . GLY A 1 83 ? -11.328 4.031 18.453 1 88.5 83 GLY A CA 1
ATOM 552 C C . GLY A 1 83 ? -10.773 5.16 19.297 1 88.5 83 GLY A C 1
ATOM 553 O O . GLY A 1 83 ? -10.711 6.309 18.859 1 88.5 83 GLY A O 1
ATOM 554 N N . TYR A 1 84 ? -10.344 4.879 20.5 1 90.19 84 TYR A N 1
ATOM 555 C CA . TYR A 1 84 ? -9.773 5.883 21.391 1 90.19 84 TYR A CA 1
ATOM 556 C C . TYR A 1 84 ? -8.453 6.41 20.828 1 90.19 84 TYR A C 1
ATOM 558 O O . TYR A 1 84 ? -8.188 7.613 20.891 1 90.19 84 TYR A O 1
ATOM 566 N N . TYR A 1 85 ? -7.656 5.48 20.375 1 93.81 85 TYR A N 1
ATOM 567 C CA . TYR A 1 85 ? -6.406 5.844 19.719 1 93.81 85 TYR A CA 1
ATOM 568 C C . TYR A 1 85 ? -6.652 6.797 18.547 1 93.81 85 TYR A C 1
ATOM 570 O O . TYR A 1 85 ? -5.977 7.82 18.422 1 93.81 85 TYR A O 1
ATOM 578 N N . ALA A 1 86 ? -7.652 6.5 17.766 1 94.69 86 ALA A N 1
ATOM 579 C CA . ALA A 1 86 ? -7.984 7.285 16.578 1 94.69 86 ALA A CA 1
ATOM 580 C C . ALA A 1 86 ? -8.516 8.664 16.969 1 94.69 86 ALA A C 1
ATOM 582 O O . ALA A 1 86 ? -8.266 9.648 16.266 1 94.69 86 ALA A O 1
ATOM 583 N N . ASP A 1 87 ? -9.281 8.711 18.047 1 95.12 87 ASP A N 1
ATOM 584 C CA . ASP A 1 87 ? -9.805 9.992 18.516 1 95.12 87 ASP A CA 1
ATOM 585 C C . ASP A 1 87 ? -8.672 10.961 18.844 1 9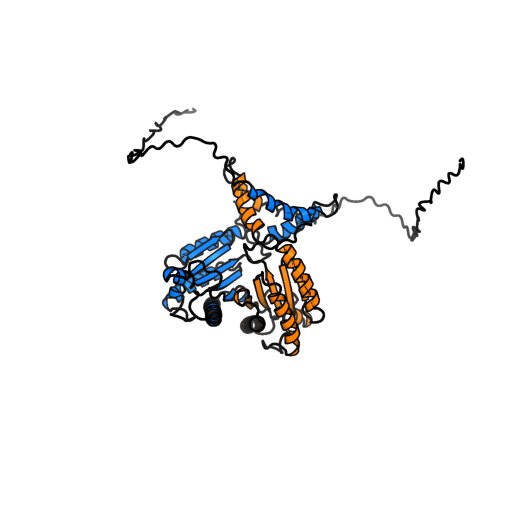5.12 87 ASP A C 1
ATOM 587 O O . ASP A 1 87 ? -8.711 12.133 18.453 1 95.12 87 ASP A O 1
ATOM 591 N N . ARG A 1 88 ? -7.695 10.477 19.516 1 95.5 88 ARG A N 1
ATOM 592 C CA . ARG A 1 88 ? -6.566 11.312 19.922 1 95.5 88 ARG A CA 1
ATOM 593 C C . ARG A 1 88 ? -5.734 11.734 18.719 1 95.5 88 ARG A C 1
ATOM 595 O O . ARG A 1 88 ? -5.289 12.875 18.641 1 95.5 88 ARG A O 1
ATOM 602 N N . GLN A 1 89 ? -5.586 10.789 17.875 1 96.81 89 GLN A N 1
ATOM 603 C CA . GLN A 1 89 ? -4.816 11.102 16.672 1 96.81 89 GLN A CA 1
ATOM 604 C C . GLN A 1 89 ? -5.535 12.141 15.812 1 96.81 89 GLN A C 1
ATOM 606 O O . GLN A 1 89 ? -4.902 13.039 15.258 1 96.81 89 GLN A O 1
ATOM 611 N N . GLU A 1 90 ? -6.805 11.945 15.633 1 97.25 90 GLU A N 1
ATOM 612 C CA . GLU A 1 90 ? -7.594 12.891 14.852 1 97.25 90 GLU A CA 1
ATOM 613 C C . GLU A 1 90 ? -7.469 14.305 15.406 1 97.25 90 GLU A C 1
ATOM 615 O O . GLU A 1 90 ? -7.293 15.266 14.648 1 97.25 90 GLU A O 1
ATOM 620 N N . ALA A 1 91 ? -7.562 14.438 16.719 1 97.19 91 ALA A N 1
ATOM 621 C CA . ALA A 1 91 ? -7.465 15.75 17.359 1 97.19 91 ALA A CA 1
ATOM 622 C C . ALA A 1 91 ? -6.105 16.391 17.078 1 97.19 91 ALA A C 1
ATOM 624 O O . ALA A 1 91 ? -6.023 17.578 16.766 1 97.19 91 ALA A O 1
ATOM 625 N N . ALA A 1 92 ? -5.117 15.602 17.203 1 97.56 92 ALA A N 1
ATOM 626 C CA . ALA A 1 92 ? -3.766 16.094 16.969 1 97.56 92 ALA A CA 1
ATOM 627 C C . ALA A 1 92 ? -3.592 16.531 15.508 1 97.56 92 ALA A C 1
ATOM 629 O O . ALA A 1 92 ? -2.967 17.547 15.227 1 97.56 92 ALA A O 1
ATOM 630 N N . LEU A 1 93 ? -4.137 15.75 14.602 1 98.25 93 LEU A N 1
ATOM 631 C CA . LEU A 1 93 ? -4.027 16.047 13.18 1 98.25 93 LEU A CA 1
ATOM 632 C C . LEU A 1 93 ? -4.801 17.312 12.82 1 98.25 93 LEU A C 1
ATOM 634 O O . LEU A 1 93 ? -4.32 18.125 12.031 1 98.25 93 LEU A O 1
ATOM 638 N N . ARG A 1 94 ? -5.949 17.438 13.375 1 97.94 94 ARG A N 1
ATOM 639 C CA . ARG A 1 94 ? -6.746 18.625 13.094 1 97.94 94 ARG A CA 1
ATOM 640 C C . ARG A 1 94 ? -6.027 19.891 13.555 1 97.94 94 ARG A C 1
ATOM 642 O O . ARG A 1 94 ? -6.051 20.906 12.859 1 97.94 94 ARG A O 1
ATOM 649 N N . GLU A 1 95 ? -5.41 19.781 14.656 1 97.38 95 GLU A N 1
ATOM 650 C CA . GLU A 1 95 ? -4.664 20.922 15.18 1 97.38 95 GLU A CA 1
ATOM 651 C C . GLU A 1 95 ? -3.438 21.219 14.32 1 97.38 95 GLU A C 1
ATOM 653 O O . GLU A 1 95 ? -3.211 22.375 13.93 1 97.38 95 GLU A O 1
ATOM 658 N N . SER A 1 96 ? -2.732 20.203 13.984 1 97.25 96 SER A N 1
ATOM 659 C CA . SER A 1 96 ? -1.455 20.391 13.305 1 97.25 96 SER A CA 1
ATOM 660 C C . SER A 1 96 ? -1.658 20.75 11.836 1 97.25 96 SER A C 1
ATOM 662 O O . SER A 1 96 ? -0.78 21.359 11.211 1 97.25 96 SER A O 1
ATOM 664 N N . MET A 1 97 ? -2.811 20.375 11.312 1 96.94 97 MET A N 1
ATOM 665 C CA . MET A 1 97 ? -3.021 20.578 9.883 1 96.94 97 MET A CA 1
ATOM 666 C C . MET A 1 97 ? -3.906 21.797 9.641 1 96.94 97 MET A C 1
ATOM 668 O O . MET A 1 97 ? -4.254 22.109 8.492 1 96.94 97 MET A O 1
ATOM 672 N N . ALA A 1 98 ? -4.246 22.484 10.641 1 95.56 98 ALA A N 1
ATOM 673 C CA . ALA A 1 98 ? -5.059 23.688 10.492 1 95.56 98 ALA A CA 1
ATOM 674 C C . ALA A 1 98 ? -4.379 24.703 9.578 1 95.56 98 ALA A C 1
ATOM 676 O O . ALA A 1 98 ? -3.174 24.938 9.688 1 95.56 98 ALA A O 1
ATOM 677 N N . ASN A 1 99 ? -5.066 25.172 8.57 1 94.06 99 ASN A N 1
ATOM 678 C CA . ASN A 1 99 ? -4.645 26.25 7.695 1 94.06 99 ASN A CA 1
ATOM 679 C C . ASN A 1 99 ? -3.58 25.797 6.703 1 94.06 99 ASN A C 1
ATOM 681 O O . ASN A 1 99 ? -2.84 26.609 6.156 1 94.06 99 ASN A O 1
ATOM 685 N N . THR A 1 100 ? -3.414 24.516 6.516 1 95.94 100 THR A N 1
ATOM 686 C CA . THR A 1 100 ? -2.414 24.016 5.582 1 95.94 100 THR A CA 1
ATOM 687 C C . THR A 1 100 ? -3.051 23.672 4.234 1 95.94 100 THR A C 1
ATOM 689 O O . THR A 1 100 ? -2.348 23.438 3.252 1 95.94 100 THR A O 1
ATOM 692 N N . GLY A 1 101 ? -4.363 23.594 4.152 1 95.5 101 GLY A N 1
ATOM 693 C CA . GLY A 1 101 ? -5.078 23.141 2.973 1 95.5 101 GLY A CA 1
ATOM 694 C C . GLY A 1 101 ? -5.383 21.656 2.996 1 95.5 101 GLY A C 1
ATOM 695 O O . GLY A 1 101 ? -6.117 21.156 2.141 1 95.5 101 GLY A O 1
ATOM 696 N N . VAL A 1 102 ? -4.863 20.969 3.963 1 97.5 102 VAL A N 1
ATOM 697 C CA . VAL A 1 102 ? -5.121 19.531 4.121 1 97.5 102 VAL A CA 1
ATOM 698 C C . VAL A 1 102 ? -6.426 19.328 4.887 1 97.5 102 VAL A C 1
ATOM 700 O O . VAL A 1 102 ? -6.641 19.938 5.938 1 97.5 102 VAL A O 1
ATOM 703 N N . GLU A 1 103 ? -7.258 18.531 4.34 1 97.12 103 GLU A N 1
ATOM 704 C CA . GLU A 1 103 ? -8.508 18.188 5.012 1 97.12 103 GLU A CA 1
ATOM 705 C C . GLU A 1 103 ? -8.367 16.891 5.812 1 97.12 103 GLU A C 1
ATOM 707 O O . GLU A 1 103 ? -7.762 15.93 5.344 1 97.12 103 GLU A O 1
ATOM 712 N N . VAL A 1 104 ? -8.93 16.922 7.039 1 97.69 104 VAL A N 1
ATOM 713 C CA . VAL A 1 104 ? -8.969 15.734 7.879 1 97.69 104 VAL A CA 1
ATOM 714 C C . VAL A 1 104 ? -10.406 15.242 8 1 97.69 104 VAL A C 1
ATOM 716 O O . VAL A 1 104 ? -11.281 15.969 8.477 1 97.69 104 VAL A O 1
ATOM 719 N N . GLN A 1 105 ? -10.633 14.016 7.488 1 96 105 GLN A N 1
ATOM 720 C CA . GLN A 1 105 ? -11.953 13.406 7.539 1 96 105 GLN A CA 1
ATOM 721 C C . GLN A 1 105 ? -11.945 12.148 8.406 1 96 105 GLN A C 1
ATOM 723 O O . GLN A 1 105 ? -10.969 11.398 8.406 1 96 105 GLN A O 1
ATOM 728 N N . ARG A 1 106 ? -13.078 12.023 9.07 1 92.19 106 ARG A N 1
ATOM 729 C CA . ARG A 1 106 ? -13.266 10.82 9.875 1 92.19 106 ARG A CA 1
ATOM 730 C C . ARG A 1 106 ? -14.469 10.016 9.383 1 92.19 106 ARG A C 1
ATOM 732 O O . ARG A 1 106 ? -15.555 10.562 9.203 1 92.19 106 ARG A O 1
ATOM 739 N N . GLN A 1 107 ? -14.227 8.891 9.125 1 83.75 107 GLN A N 1
ATOM 740 C CA . GLN A 1 107 ? -15.281 7.926 8.812 1 83.75 107 GLN A CA 1
ATOM 741 C C . GLN A 1 107 ? -15.188 6.699 9.719 1 83.75 107 GLN A C 1
ATOM 743 O O . GLN A 1 107 ? -14.43 5.766 9.422 1 83.75 107 GLN A O 1
ATOM 748 N N . GLY A 1 108 ? -16.094 6.738 10.742 1 82.5 108 GLY A N 1
ATOM 749 C CA . GLY A 1 108 ? -15.922 5.691 11.734 1 82.5 108 GLY A CA 1
ATOM 750 C C . GLY A 1 108 ? -14.555 5.707 12.383 1 82.5 108 GLY A C 1
ATOM 751 O O . GLY A 1 108 ? -14.125 6.734 12.914 1 82.5 108 GLY A O 1
ATOM 752 N N . ASP A 1 109 ? -13.859 4.566 12.242 1 82.19 109 ASP A N 1
ATOM 753 C CA . ASP A 1 109 ? -12.547 4.496 12.875 1 82.19 109 ASP A CA 1
ATOM 754 C C . ASP A 1 109 ? -11.438 4.809 11.875 1 82.19 109 ASP A C 1
ATOM 756 O O . ASP A 1 109 ? -10.258 4.75 12.219 1 82.19 109 ASP A O 1
ATOM 760 N N . GLN A 1 110 ? -11.828 5.164 10.805 1 88.06 110 GLN A N 1
ATOM 761 C CA . GLN A 1 110 ? -10.836 5.496 9.797 1 88.06 110 GLN A CA 1
ATOM 762 C C . GLN A 1 110 ? -10.656 7.008 9.68 1 88.06 110 GLN A C 1
ATOM 764 O O . GLN A 1 110 ? -11.641 7.754 9.656 1 88.06 110 GLN A O 1
ATOM 769 N N . ILE A 1 111 ? -9.391 7.406 9.68 1 95.81 111 ILE A N 1
ATOM 770 C CA . ILE A 1 111 ? -9.055 8.797 9.414 1 95.81 111 ILE A CA 1
ATOM 771 C C . ILE A 1 111 ? -8.516 8.938 7.992 1 95.81 111 ILE A C 1
ATOM 773 O O . ILE A 1 111 ? -7.672 8.148 7.562 1 95.81 111 ILE A O 1
ATOM 777 N N . LYS A 1 112 ? -9 9.836 7.32 1 96.94 112 LYS A N 1
ATOM 778 C CA . LYS A 1 112 ? -8.562 10.156 5.965 1 96.94 112 LYS A CA 1
ATOM 779 C C . LYS A 1 112 ? -8.109 11.609 5.855 1 96.94 112 LYS A C 1
ATOM 781 O O . LYS A 1 112 ? -8.828 12.516 6.266 1 96.94 112 LYS A O 1
ATOM 786 N N . LEU A 1 113 ? -6.934 11.82 5.301 1 98.44 113 LEU A N 1
ATOM 787 C CA . LEU A 1 113 ? -6.449 13.148 4.965 1 98.44 113 LEU A CA 1
ATOM 788 C C . LEU A 1 113 ? -6.477 13.375 3.457 1 98.44 113 LEU A C 1
ATOM 790 O O . LEU A 1 113 ? -6.129 12.484 2.686 1 98.44 113 LEU A O 1
ATOM 794 N N . ILE A 1 114 ? -6.852 14.531 3.053 1 98.06 114 ILE A N 1
ATOM 795 C CA . ILE A 1 114 ? -6.887 14.891 1.641 1 98.06 114 ILE A CA 1
ATOM 796 C C . ILE A 1 114 ? -5.949 16.078 1.385 1 98.06 114 ILE A C 1
ATOM 798 O O . ILE A 1 114 ? -6.141 17.156 1.944 1 98.06 114 ILE A O 1
ATOM 802 N N . MET A 1 115 ? -5.047 15.844 0.564 1 98.38 115 MET A N 1
ATOM 803 C CA . MET A 1 115 ? -4.098 16.859 0.128 1 98.38 115 MET A CA 1
ATOM 804 C C . MET A 1 115 ? -4.344 17.25 -1.327 1 98.38 115 MET A C 1
ATOM 806 O O . MET A 1 115 ? -4.078 16.453 -2.234 1 98.38 115 MET A O 1
ATOM 810 N N . PRO A 1 116 ? -4.73 18.469 -1.548 1 97.5 116 PRO A N 1
ATOM 811 C CA . PRO A 1 116 ? -4.953 18.891 -2.936 1 97.5 116 PRO A CA 1
ATOM 812 C C . PRO A 1 116 ? -3.668 18.891 -3.764 1 97.5 116 PRO A C 1
ATOM 814 O O . PRO A 1 116 ? -2.625 19.344 -3.293 1 97.5 116 PRO A O 1
ATOM 817 N N . GLY A 1 117 ? -3.809 18.453 -4.898 1 97.38 117 GLY A N 1
ATOM 818 C CA . GLY A 1 117 ? -2.65 18.328 -5.77 1 97.38 117 GLY A CA 1
ATOM 819 C C . GLY A 1 117 ? -1.973 19.656 -6.055 1 97.38 117 GLY A C 1
ATOM 820 O O . GLY A 1 117 ? -0.743 19.734 -6.105 1 97.38 117 GLY A O 1
ATOM 821 N N . ASN A 1 118 ? -2.746 20.641 -6.223 1 94.31 118 ASN A N 1
ATOM 822 C CA . ASN A 1 118 ? -2.217 21.922 -6.656 1 94.31 118 ASN A CA 1
ATOM 823 C C . ASN A 1 118 ? -1.498 22.641 -5.52 1 94.31 118 ASN A C 1
ATOM 825 O O . ASN A 1 118 ? -0.773 23.609 -5.75 1 94.31 118 ASN A O 1
ATOM 829 N N . ILE A 1 119 ? -1.677 22.203 -4.363 1 95.25 119 ILE A N 1
ATOM 830 C CA . ILE A 1 119 ? -0.952 22.75 -3.219 1 95.25 119 ILE A CA 1
ATOM 831 C C . ILE A 1 119 ? 0.244 21.859 -2.898 1 95.25 119 ILE A C 1
ATOM 833 O O . ILE A 1 119 ? 1.31 22.344 -2.518 1 95.25 119 ILE A O 1
ATOM 837 N N . THR A 1 120 ? 0.115 20.609 -3.111 1 97.19 120 THR A N 1
ATOM 838 C CA . THR A 1 120 ? 1.093 19.609 -2.699 1 97.19 120 THR A CA 1
ATOM 839 C C . THR A 1 120 ? 2.211 19.484 -3.73 1 97.19 120 THR A C 1
ATOM 841 O O . THR A 1 120 ? 3.375 19.281 -3.373 1 97.19 120 THR A O 1
ATOM 844 N N . PHE A 1 121 ? 1.847 19.641 -4.992 1 97.62 121 PHE A N 1
ATOM 845 C CA . PHE A 1 121 ? 2.814 19.391 -6.051 1 97.62 121 PHE A CA 1
ATOM 846 C C . PHE A 1 121 ? 2.914 20.562 -7.004 1 97.62 121 PHE A C 1
ATOM 848 O O . PHE A 1 121 ? 1.966 21.344 -7.137 1 97.62 121 PHE A O 1
ATOM 855 N N . ALA A 1 122 ? 4.074 20.594 -7.691 1 91.62 122 ALA A N 1
ATOM 856 C CA . ALA A 1 122 ? 4.211 21.5 -8.82 1 91.62 122 ALA A CA 1
ATOM 857 C C . ALA A 1 122 ? 3.309 21.078 -9.977 1 91.62 122 ALA A C 1
ATOM 859 O O . ALA A 1 122 ? 2.791 19.969 -9.992 1 91.62 122 ALA A O 1
ATOM 860 N N . THR A 1 123 ? 3.049 21.922 -10.906 1 85.81 123 THR A N 1
ATOM 861 C CA . THR A 1 123 ? 2.148 21.656 -12.023 1 85.81 123 THR A CA 1
ATOM 862 C C . THR A 1 123 ? 2.605 20.438 -12.812 1 85.81 123 THR A C 1
ATOM 864 O O . THR A 1 123 ? 3.777 20.328 -13.18 1 85.81 123 THR A O 1
ATOM 867 N N . ASP A 1 124 ? 1.675 19.531 -13.016 1 88.56 124 ASP A N 1
ATOM 868 C CA . ASP A 1 124 ? 1.874 18.312 -13.773 1 88.56 124 ASP A CA 1
ATOM 869 C C . ASP A 1 124 ? 3.148 17.594 -13.336 1 88.56 124 ASP A C 1
ATOM 871 O O . ASP A 1 124 ? 3.912 17.094 -14.164 1 88.56 124 ASP A O 1
ATOM 875 N N . SER A 1 125 ? 3.373 17.562 -12.102 1 94.5 125 SER A N 1
ATOM 876 C CA . SER A 1 125 ? 4.613 17.047 -11.531 1 94.5 125 SER A CA 1
ATOM 877 C C . SER A 1 125 ? 4.344 16.25 -10.258 1 94.5 125 SER A C 1
ATOM 879 O O . SER A 1 125 ? 3.275 16.375 -9.656 1 94.5 125 SER A O 1
ATOM 881 N N . SER A 1 126 ? 5.254 15.391 -9.977 1 96.69 126 SER A N 1
ATOM 882 C CA . SER A 1 126 ? 5.219 14.695 -8.695 1 96.69 126 SER A CA 1
ATOM 883 C C . SER A 1 126 ? 6.23 15.281 -7.719 1 96.69 126 SER A C 1
ATOM 885 O O . SER A 1 126 ? 6.465 14.727 -6.645 1 96.69 126 SER A O 1
ATOM 887 N N . ASN A 1 127 ? 6.852 16.391 -8.164 1 97.38 127 ASN A N 1
ATOM 888 C CA . ASN A 1 127 ? 7.734 17.094 -7.238 1 97.38 127 ASN A CA 1
ATOM 889 C C . ASN A 1 127 ? 6.945 17.859 -6.18 1 97.38 127 ASN A C 1
ATOM 891 O O . ASN A 1 127 ? 6.098 18.688 -6.512 1 97.38 127 ASN A O 1
ATOM 895 N N . ILE A 1 128 ? 7.352 17.625 -4.957 1 97.88 128 ILE A N 1
ATOM 896 C CA . ILE A 1 128 ? 6.652 18.297 -3.871 1 97.88 128 ILE A CA 1
ATOM 897 C C . ILE A 1 128 ? 6.988 19.781 -3.891 1 97.88 128 ILE A C 1
ATOM 899 O O . ILE A 1 128 ? 8.156 20.172 -4.027 1 97.88 128 ILE A O 1
ATOM 903 N N . SER A 1 129 ? 5.887 20.625 -3.775 1 97.31 129 SER A N 1
ATOM 904 C CA . SER A 1 129 ? 6.074 22.078 -3.736 1 97.31 129 SER A CA 1
ATOM 905 C C . SER A 1 129 ? 6.832 22.5 -2.484 1 97.31 129 SER A C 1
ATOM 907 O O . SER A 1 129 ? 6.621 21.938 -1.404 1 97.31 129 SER A O 1
ATOM 909 N N . SER A 1 130 ? 7.652 23.484 -2.559 1 96.25 130 SER A N 1
ATOM 910 C CA . SER A 1 130 ? 8.477 23.969 -1.45 1 96.25 130 SER A CA 1
ATOM 911 C C . SER A 1 130 ? 7.609 24.406 -0.273 1 96.25 130 SER A C 1
ATOM 913 O O . SER A 1 130 ? 8 24.25 0.885 1 96.25 130 SER A O 1
ATOM 915 N N . SER A 1 131 ? 6.461 24.938 -0.566 1 95.5 131 SER A N 1
ATOM 916 C CA . SER A 1 131 ? 5.586 25.469 0.481 1 95.5 131 SER A CA 1
ATOM 917 C C . SER A 1 131 ? 4.895 24.328 1.236 1 95.5 131 SER A C 1
ATOM 919 O O . SER A 1 131 ? 4.32 24.547 2.305 1 95.5 131 SER A O 1
ATOM 921 N N . PHE A 1 132 ? 4.961 23.125 0.7 1 97.56 132 PHE A N 1
ATOM 922 C CA . PHE A 1 132 ? 4.168 22.047 1.296 1 97.56 132 PHE A CA 1
ATOM 923 C C . PHE A 1 132 ? 5.035 21.156 2.176 1 97.56 132 PHE A C 1
ATOM 925 O O . PHE A 1 132 ? 4.531 20.25 2.83 1 97.56 132 PHE A O 1
ATOM 932 N N . TYR A 1 133 ? 6.332 21.406 2.248 1 97.44 133 TYR A N 1
ATOM 933 C CA . TYR A 1 133 ? 7.195 20.625 3.113 1 97.44 133 TYR A CA 1
ATOM 934 C C . TYR A 1 133 ? 6.836 20.828 4.582 1 97.44 133 TYR A C 1
ATOM 936 O O . TYR A 1 133 ? 6.902 19.891 5.379 1 97.44 133 TYR A O 1
ATOM 944 N N . SER A 1 134 ? 6.449 22 4.938 1 97.31 134 SER A N 1
ATOM 945 C CA . SER A 1 134 ? 6.086 22.281 6.324 1 97.31 134 SER A CA 1
ATOM 946 C C . SER A 1 134 ? 4.871 21.453 6.746 1 97.31 134 SER A C 1
ATOM 948 O O . SER A 1 134 ? 4.906 20.766 7.766 1 97.31 134 SER A O 1
ATOM 950 N N . PRO A 1 135 ? 3.732 21.5 5.922 1 97.81 135 PRO A N 1
ATOM 951 C CA . PRO A 1 135 ? 2.615 20.594 6.246 1 97.81 135 PRO A CA 1
ATOM 952 C C . PRO A 1 135 ? 3.033 19.141 6.316 1 97.81 135 PRO A C 1
ATOM 954 O O . PRO A 1 135 ? 2.562 18.391 7.184 1 97.81 135 PRO A O 1
ATOM 957 N N . LEU A 1 136 ? 3.873 18.688 5.477 1 98.38 136 LEU A N 1
ATOM 958 C CA . LEU A 1 136 ? 4.332 17.312 5.484 1 98.38 136 LEU A CA 1
ATOM 959 C C . LEU A 1 136 ? 5.168 17.016 6.727 1 98.38 136 LEU A C 1
ATOM 961 O O . LEU A 1 136 ? 5.133 15.906 7.258 1 98.38 136 LEU A O 1
ATOM 965 N N . ASN A 1 137 ? 5.965 18.016 7.172 1 98.31 137 ASN A N 1
ATOM 966 C CA . ASN A 1 137 ? 6.676 17.859 8.438 1 98.31 137 ASN A CA 1
ATOM 967 C C . ASN A 1 137 ? 5.715 17.656 9.602 1 98.31 137 ASN A C 1
ATOM 969 O O . ASN A 1 137 ? 5.957 16.812 10.469 1 98.31 137 ASN A O 1
ATOM 973 N N . ASN A 1 138 ? 4.66 18.438 9.602 1 98 138 ASN A N 1
ATOM 974 C CA . ASN A 1 138 ? 3.641 18.281 10.633 1 98 138 ASN A CA 1
ATOM 975 C C . ASN A 1 138 ? 3.035 16.891 10.609 1 98 138 ASN A C 1
ATOM 977 O O . ASN A 1 138 ? 2.828 16.281 11.664 1 98 138 ASN A O 1
ATOM 981 N N . LEU A 1 139 ? 2.771 16.406 9.422 1 97.94 139 LEU A N 1
ATOM 982 C CA . LEU A 1 139 ? 2.227 15.055 9.273 1 97.94 139 LEU A CA 1
ATOM 983 C C . LEU A 1 139 ? 3.215 14.008 9.773 1 97.94 139 LEU A C 1
ATOM 985 O O . LEU A 1 139 ? 2.832 13.086 10.5 1 97.94 139 LEU A O 1
ATOM 989 N N . GLY A 1 140 ? 4.441 14.18 9.336 1 98.31 140 GLY A N 1
ATOM 990 C CA . GLY A 1 140 ? 5.48 13.281 9.797 1 98.31 140 GLY A CA 1
ATOM 991 C C . GLY A 1 140 ? 5.602 13.227 11.305 1 98.31 140 GLY A C 1
ATOM 992 O O . GLY A 1 140 ? 5.715 12.148 11.891 1 98.31 140 GLY A O 1
ATOM 993 N N . ASN A 1 141 ? 5.605 14.367 11.961 1 98.12 141 ASN A N 1
ATOM 994 C CA . ASN A 1 141 ? 5.672 14.438 13.414 1 98.12 141 ASN A CA 1
ATOM 995 C C . ASN A 1 141 ? 4.492 13.727 14.07 1 98.12 141 ASN A C 1
ATOM 997 O O . ASN A 1 141 ? 4.66 13.016 15.055 1 98.12 141 ASN A O 1
ATOM 1001 N N . SER A 1 142 ? 3.295 13.953 13.523 1 98 142 SER A N 1
ATOM 1002 C CA . SER A 1 142 ? 2.111 13.273 14.047 1 98 142 SER A CA 1
ATOM 1003 C C . SER A 1 142 ? 2.24 11.758 13.914 1 98 142 SER A C 1
ATOM 1005 O O . SER A 1 142 ? 1.882 11.023 14.836 1 98 142 SER A O 1
ATOM 1007 N N . PHE A 1 143 ? 2.75 11.297 12.75 1 98 143 PHE A N 1
ATOM 1008 C CA . PHE A 1 143 ? 2.848 9.867 12.484 1 98 143 PHE A CA 1
ATOM 1009 C C . PHE A 1 143 ? 3.92 9.227 13.359 1 98 143 PHE A C 1
ATOM 1011 O O . PHE A 1 143 ? 3.84 8.039 13.68 1 98 143 PHE A O 1
ATOM 1018 N N . LYS A 1 144 ? 4.898 10.016 13.766 1 97.81 144 LYS A N 1
ATOM 1019 C CA . LYS A 1 144 ? 5.902 9.516 14.703 1 97.81 144 LYS A CA 1
ATOM 1020 C C . LYS A 1 144 ? 5.34 9.438 16.125 1 97.81 144 LYS A C 1
ATOM 1022 O O . LYS A 1 144 ? 5.676 8.531 16.875 1 97.81 144 LYS A O 1
ATOM 1027 N N . GLN A 1 145 ? 4.531 10.359 16.484 1 97.06 145 GLN A N 1
ATOM 1028 C CA . GLN A 1 145 ? 3.879 10.375 17.781 1 97.06 145 GLN A CA 1
ATOM 1029 C C . GLN A 1 145 ? 2.834 9.266 17.891 1 97.06 145 GLN A C 1
ATOM 1031 O O . GLN A 1 145 ? 2.725 8.609 18.922 1 97.06 145 GLN A O 1
ATOM 1036 N N . PHE A 1 146 ? 2.037 9.164 16.844 1 96.94 146 PHE A N 1
ATOM 1037 C CA . PHE A 1 146 ? 1.019 8.125 16.734 1 96.94 146 PHE A CA 1
ATOM 1038 C C . PHE A 1 146 ? 1.464 7.031 15.766 1 96.94 146 PHE A C 1
ATOM 1040 O O . PHE A 1 146 ? 1.067 7.027 14.602 1 96.94 146 PHE A O 1
ATOM 1047 N N . ASN A 1 147 ? 2.148 6.004 16.312 1 96 147 ASN A N 1
ATOM 1048 C CA . ASN A 1 147 ? 2.867 5.074 15.453 1 96 147 ASN A CA 1
ATOM 1049 C C . ASN A 1 147 ? 2.236 3.684 15.477 1 96 147 ASN A C 1
ATOM 1051 O O . ASN A 1 147 ? 2.887 2.695 15.141 1 96 147 ASN A O 1
ATOM 1055 N N . GLU A 1 148 ? 0.949 3.564 15.797 1 94.44 148 GLU A N 1
ATOM 1056 C CA . GLU A 1 148 ? 0.338 2.25 15.969 1 94.44 148 GLU A CA 1
ATOM 1057 C C . GLU A 1 148 ? -0.768 2.02 14.938 1 94.44 148 GLU A C 1
ATOM 1059 O O . GLU A 1 148 ? -1.789 1.401 15.25 1 94.44 148 GLU A O 1
ATOM 1064 N N . ASN A 1 149 ? -0.656 2.535 13.781 1 94.25 149 ASN A N 1
ATOM 1065 C CA . ASN A 1 149 ? -1.588 2.242 12.703 1 94.25 149 ASN A CA 1
ATOM 1066 C C . ASN A 1 149 ? -0.877 2.18 11.352 1 94.25 149 ASN A C 1
ATOM 1068 O O . ASN A 1 149 ? 0.303 2.521 11.25 1 94.25 149 ASN A O 1
ATOM 1072 N N . ASN A 1 150 ? -1.512 1.629 10.383 1 93.56 150 ASN A N 1
ATOM 1073 C CA . ASN A 1 150 ? -1.039 1.591 9.008 1 93.56 150 ASN A CA 1
ATOM 1074 C C . ASN A 1 150 ? -1.434 2.852 8.242 1 93.56 150 ASN A C 1
ATOM 1076 O O . ASN A 1 150 ? -2.473 3.451 8.523 1 93.56 150 ASN A O 1
ATOM 1080 N N . ILE A 1 151 ? -0.592 3.156 7.281 1 97.31 151 ILE A N 1
ATOM 1081 C CA . ILE A 1 151 ? -0.789 4.371 6.496 1 97.31 151 ILE A CA 1
ATOM 1082 C C . ILE A 1 151 ? -0.824 4.023 5.012 1 97.31 151 ILE A C 1
ATOM 1084 O O . ILE A 1 151 ? 0.171 3.557 4.453 1 97.31 151 ILE A O 1
ATOM 1088 N N . GLU A 1 152 ? -1.879 4.23 4.348 1 96.75 152 GLU A N 1
ATOM 1089 C CA . GLU A 1 152 ? -1.979 4.059 2.9 1 96.75 152 GLU A CA 1
ATOM 1090 C C . GLU A 1 152 ? -2.039 5.406 2.188 1 96.75 152 GLU A C 1
ATOM 1092 O O . GLU A 1 152 ? -2.92 6.223 2.467 1 96.75 152 GLU A O 1
ATOM 1097 N N . ILE A 1 153 ? -1.156 5.574 1.28 1 98.38 153 ILE A N 1
ATOM 1098 C CA . ILE A 1 153 ? -1.103 6.805 0.496 1 98.38 153 ILE A CA 1
ATOM 1099 C C . ILE A 1 153 ? -1.561 6.523 -0.934 1 98.38 153 ILE A C 1
ATOM 1101 O O . ILE A 1 153 ? -0.972 5.691 -1.629 1 98.38 153 ILE A O 1
ATOM 1105 N N . VAL A 1 154 ? -2.619 7.254 -1.373 1 98 154 VAL A N 1
ATOM 1106 C CA . VAL A 1 154 ? -3.211 7.023 -2.688 1 98 154 VAL A CA 1
ATOM 1107 C C . VAL A 1 154 ? -3.188 8.312 -3.5 1 98 154 VAL A C 1
ATOM 1109 O O . VAL A 1 154 ? -3.709 9.344 -3.061 1 98 154 VAL A O 1
ATOM 1112 N N . GLY A 1 155 ? -2.596 8.258 -4.664 1 98.38 155 GLY A N 1
ATOM 1113 C CA . GLY A 1 155 ? -2.639 9.383 -5.582 1 98.38 155 GLY A CA 1
ATOM 1114 C C . GLY A 1 155 ? -3.787 9.305 -6.57 1 98.38 155 GLY A C 1
ATOM 1115 O O . GLY A 1 155 ? -4.129 8.219 -7.051 1 98.38 155 GLY A O 1
ATOM 1116 N N . TYR A 1 156 ? -4.316 10.477 -6.879 1 97.81 156 TYR A N 1
ATOM 1117 C CA . TYR A 1 156 ? -5.375 10.625 -7.875 1 97.81 156 TYR A CA 1
ATOM 1118 C C . TYR A 1 156 ? -5.051 11.734 -8.859 1 97.81 156 TYR A C 1
ATOM 1120 O O . TYR A 1 156 ? -4.32 12.672 -8.531 1 97.81 156 TYR A O 1
ATOM 1128 N N . THR A 1 157 ? -5.617 11.578 -10 1 97.81 157 THR A N 1
ATOM 1129 C CA . THR A 1 157 ? -5.605 12.633 -11.008 1 97.81 157 THR A CA 1
ATOM 1130 C C . THR A 1 157 ? -7.02 12.938 -11.492 1 97.81 157 THR A C 1
ATOM 1132 O O . THR A 1 157 ? -7.965 12.227 -11.148 1 97.81 157 THR A O 1
ATOM 1135 N N . ASP A 1 158 ? -7.148 14.086 -12.156 1 97.38 158 ASP A N 1
ATOM 1136 C CA . ASP A 1 158 ? -8.352 14.25 -12.961 1 97.38 158 ASP A CA 1
ATOM 1137 C C . ASP A 1 158 ? -8.297 13.375 -14.219 1 97.38 158 ASP A C 1
ATOM 1139 O O . ASP A 1 158 ? -7.414 12.531 -14.352 1 97.38 158 ASP A O 1
ATOM 1143 N N . SER A 1 159 ? -9.281 13.562 -15.125 1 96.75 159 SER A N 1
ATOM 1144 C CA . SER A 1 159 ? -9.383 12.656 -16.266 1 96.75 159 SER A CA 1
ATOM 1145 C C . SER A 1 159 ? -8.75 13.258 -17.516 1 96.75 159 SER A C 1
ATOM 1147 O O . SER A 1 159 ? -8.914 12.734 -18.609 1 96.75 159 SER A O 1
ATOM 1149 N N . THR A 1 160 ? -8.055 14.359 -17.297 1 95.69 160 THR A N 1
ATOM 1150 C CA . THR A 1 160 ? -7.395 14.961 -18.438 1 95.69 160 THR A CA 1
ATOM 1151 C C . THR A 1 160 ? -6.133 14.18 -18.812 1 95.69 160 THR A C 1
ATOM 1153 O O . THR A 1 160 ? -5.41 13.711 -17.938 1 95.69 160 THR A O 1
ATOM 1156 N N . GLY A 1 161 ? -5.836 14.016 -20.047 1 94.25 161 GLY A N 1
ATOM 1157 C CA . GLY A 1 161 ? -4.684 13.25 -20.5 1 94.25 161 GLY A CA 1
ATOM 1158 C C . GLY A 1 161 ? -4.965 11.773 -20.641 1 94.25 161 GLY A C 1
ATOM 1159 O O . GLY A 1 161 ? -6.105 11.328 -20.484 1 94.25 161 GLY A O 1
ATOM 1160 N N . SER A 1 162 ? -3.885 10.969 -20.969 1 96.5 162 SER A N 1
ATOM 1161 C CA . SER A 1 162 ? -4.047 9.531 -21.141 1 96.5 162 SER A CA 1
ATOM 1162 C C . SER A 1 162 ? -4.168 8.82 -19.797 1 96.5 162 SER A C 1
ATOM 1164 O O . SER A 1 162 ? -3.602 9.273 -18.797 1 96.5 162 SER A O 1
ATOM 1166 N N . ARG A 1 163 ? -4.91 7.758 -19.812 1 94.19 163 ARG A N 1
ATOM 1167 C CA . ARG A 1 163 ? -5.059 6.973 -18.578 1 94.19 163 ARG A CA 1
ATOM 1168 C C . ARG A 1 163 ? -3.701 6.488 -18.078 1 94.19 163 ARG A C 1
ATOM 1170 O O . ARG A 1 163 ? -3.43 6.531 -16.875 1 94.19 163 ARG A O 1
ATOM 1177 N N . GLN A 1 164 ? -2.879 6.043 -19 1 93 164 GLN A N 1
ATOM 1178 C CA . GLN A 1 164 ? -1.569 5.539 -18.594 1 93 164 GLN A CA 1
ATOM 1179 C C . GLN A 1 164 ? -0.743 6.629 -17.922 1 93 164 GLN A C 1
ATOM 1181 O O . GLN A 1 164 ? -0.131 6.391 -16.875 1 93 164 GLN A O 1
ATOM 1186 N N . HIS A 1 165 ? -0.69 7.77 -18.531 1 95.12 165 HIS A N 1
ATOM 1187 C CA . HIS A 1 165 ? 0.015 8.891 -17.922 1 95.12 165 HIS A CA 1
ATOM 1188 C C . HIS A 1 165 ? -0.538 9.211 -16.531 1 95.12 165 HIS A C 1
ATOM 1190 O O . HIS A 1 165 ? 0.227 9.422 -15.586 1 95.12 165 HIS A O 1
ATOM 1196 N N . ASN A 1 166 ? -1.843 9.234 -16.406 1 96.88 166 ASN A N 1
ATOM 1197 C CA . ASN A 1 166 ? -2.496 9.57 -15.156 1 96.88 166 ASN A CA 1
ATOM 1198 C C . ASN A 1 166 ? -2.227 8.523 -14.078 1 96.88 166 ASN A C 1
ATOM 1200 O O . ASN A 1 166 ? -2.084 8.852 -12.906 1 96.88 166 ASN A O 1
ATOM 1204 N N . MET A 1 167 ? -2.186 7.27 -14.531 1 95.31 167 MET A N 1
ATOM 1205 C CA . MET A 1 167 ? -1.848 6.203 -13.594 1 95.31 167 MET A CA 1
ATOM 1206 C C . MET A 1 167 ? -0.416 6.355 -13.086 1 95.31 167 MET A C 1
ATOM 1208 O O . MET A 1 167 ? -0.163 6.266 -11.883 1 95.31 167 MET A O 1
ATOM 1212 N N . ASP A 1 168 ? 0.506 6.668 -13.945 1 94.38 168 ASP A N 1
ATOM 1213 C CA . ASP A 1 168 ? 1.906 6.844 -13.57 1 94.38 168 ASP A CA 1
ATOM 1214 C C . ASP A 1 168 ? 2.084 8.047 -12.656 1 94.38 168 ASP A C 1
ATOM 1216 O O . ASP A 1 168 ? 2.77 7.957 -11.633 1 94.38 168 ASP A O 1
ATOM 1220 N N . LEU A 1 169 ? 1.466 9.109 -13.031 1 96.88 169 LEU A N 1
ATOM 1221 C CA . LEU A 1 169 ? 1.581 10.344 -12.266 1 96.88 169 LEU A CA 1
ATOM 1222 C C . LEU A 1 169 ? 1.018 10.164 -10.859 1 96.88 169 LEU A C 1
ATOM 1224 O O . LEU A 1 169 ? 1.629 10.602 -9.883 1 96.88 169 LEU A O 1
ATOM 1228 N N . SER A 1 170 ? -0.118 9.586 -10.789 1 98 170 SER A N 1
ATOM 1229 C CA . SER A 1 170 ? -0.75 9.383 -9.492 1 98 170 SER A CA 1
ATOM 1230 C C . SER A 1 170 ? 0.105 8.492 -8.594 1 98 170 SER A C 1
ATOM 1232 O O . SER A 1 170 ? 0.221 8.742 -7.391 1 98 170 SER A O 1
ATOM 1234 N N . LEU A 1 171 ? 0.699 7.449 -9.109 1 95.5 171 LEU A N 1
ATOM 1235 C CA . LEU A 1 171 ? 1.587 6.578 -8.344 1 95.5 171 LEU A CA 1
ATOM 1236 C C . LEU A 1 171 ? 2.836 7.332 -7.898 1 95.5 171 LEU A C 1
ATOM 1238 O O . LEU A 1 171 ? 3.268 7.203 -6.75 1 95.5 171 LEU A O 1
ATOM 1242 N N . GLN A 1 172 ? 3.404 8.117 -8.758 1 96.06 172 GLN A N 1
ATOM 1243 C CA . GLN A 1 172 ? 4.605 8.875 -8.445 1 96.06 172 GLN A CA 1
ATOM 1244 C C . GLN A 1 172 ? 4.34 9.883 -7.328 1 96.06 172 GLN A C 1
ATOM 1246 O O . GLN A 1 172 ? 5.184 10.086 -6.453 1 96.06 172 GLN A O 1
ATOM 1251 N N . ARG A 1 173 ? 3.256 10.484 -7.359 1 98.06 173 ARG A N 1
ATOM 1252 C CA . ARG A 1 173 ? 2.9 11.461 -6.336 1 98.06 173 ARG A CA 1
ATOM 1253 C C . ARG A 1 173 ? 2.719 10.797 -4.977 1 98.06 173 ARG A C 1
ATOM 1255 O O . ARG A 1 173 ? 3.197 11.305 -3.961 1 98.06 173 ARG A O 1
ATOM 1262 N N . ALA A 1 174 ? 2.027 9.633 -5.012 1 98.25 174 ALA A N 1
ATOM 1263 C CA . ALA A 1 174 ? 1.903 8.875 -3.771 1 98.25 174 ALA A CA 1
ATOM 1264 C C . ALA A 1 174 ? 3.273 8.461 -3.24 1 98.25 174 ALA A C 1
ATOM 1266 O O . ALA A 1 174 ? 3.529 8.539 -2.035 1 98.25 174 ALA A O 1
ATOM 1267 N N . GLN A 1 175 ? 4.191 8.086 -4.074 1 95 175 GLN A N 1
ATOM 1268 C CA . GLN A 1 175 ? 5.539 7.66 -3.707 1 95 175 GLN A CA 1
ATOM 1269 C C . GLN A 1 175 ? 6.359 8.828 -3.172 1 95 175 GLN A C 1
ATOM 1271 O O . GLN A 1 175 ? 7.137 8.672 -2.229 1 95 175 GLN A O 1
ATOM 1276 N N . ALA A 1 176 ? 6.18 9.969 -3.791 1 97.69 176 ALA A N 1
ATOM 1277 C CA . ALA A 1 176 ? 6.898 11.156 -3.334 1 97.69 176 ALA A CA 1
ATOM 1278 C C . ALA A 1 176 ? 6.539 11.484 -1.889 1 97.69 176 ALA A C 1
ATOM 1280 O O . ALA A 1 176 ? 7.422 11.75 -1.069 1 97.69 176 ALA A O 1
ATOM 1281 N N . VAL A 1 177 ? 5.297 11.375 -1.612 1 98.56 177 VAL A N 1
ATOM 1282 C CA . VAL A 1 177 ? 4.828 11.648 -0.259 1 98.56 177 VAL A CA 1
ATOM 1283 C C . VAL A 1 177 ? 5.359 10.586 0.701 1 98.56 177 VAL A C 1
ATOM 1285 O O . VAL A 1 177 ? 5.898 10.914 1.762 1 98.56 177 VAL A O 1
ATOM 1288 N N . SER A 1 178 ? 5.234 9.414 0.357 1 97.88 178 SER A N 1
ATOM 1289 C CA . SER A 1 178 ? 5.723 8.312 1.179 1 97.88 178 SER A CA 1
ATOM 1290 C C . SER A 1 178 ? 7.211 8.453 1.466 1 97.88 178 SER A C 1
ATOM 1292 O O . SER A 1 178 ? 7.645 8.312 2.611 1 97.88 178 SER A O 1
ATOM 1294 N N . ASN A 1 179 ? 7.98 8.703 0.4 1 95.56 179 ASN A N 1
ATOM 1295 C CA . ASN A 1 179 ? 9.43 8.836 0.536 1 95.56 179 ASN A CA 1
ATOM 1296 C C . ASN A 1 179 ? 9.797 9.984 1.472 1 95.56 179 ASN A C 1
ATOM 1298 O O . ASN A 1 179 ? 10.711 9.852 2.291 1 95.56 179 ASN A O 1
ATOM 1302 N N . TYR A 1 180 ? 9.117 11.07 1.29 1 98.25 180 TYR A N 1
ATOM 1303 C CA . TYR A 1 180 ? 9.43 12.219 2.145 1 98.25 180 TYR A CA 1
ATOM 1304 C C . TYR A 1 180 ? 9.109 11.906 3.602 1 98.25 180 TYR A C 1
ATOM 1306 O O . TYR A 1 180 ? 9.898 12.219 4.496 1 98.25 180 TYR A O 1
ATOM 1314 N N . LEU A 1 181 ? 7.949 11.242 3.885 1 98.25 181 LEU A N 1
ATOM 1315 C CA . LEU A 1 181 ? 7.578 10.891 5.25 1 98.25 181 LEU A CA 1
ATOM 1316 C C . LEU A 1 181 ? 8.602 9.938 5.863 1 98.25 181 LEU A C 1
ATOM 1318 O O . LEU A 1 181 ? 8.961 10.078 7.031 1 98.25 181 LEU A O 1
ATOM 1322 N N . THR A 1 182 ? 9.016 9.039 5.113 1 96.38 182 THR A N 1
ATOM 1323 C CA . THR A 1 182 ? 10.047 8.117 5.586 1 96.38 182 THR A CA 1
ATOM 1324 C C . THR A 1 182 ? 11.328 8.859 5.926 1 96.38 182 THR A C 1
ATOM 1326 O O . THR A 1 182 ? 11.977 8.562 6.934 1 96.38 182 THR A O 1
ATOM 1329 N N . SER A 1 183 ? 11.719 9.812 5.055 1 95.94 183 SER A N 1
ATOM 1330 C CA . SER A 1 183 ? 12.914 10.609 5.301 1 95.94 183 SER A CA 1
ATOM 1331 C C . SER A 1 183 ? 12.773 11.43 6.582 1 95.94 183 SER A C 1
ATOM 1333 O O . SER A 1 183 ? 13.781 11.82 7.184 1 95.94 183 SER A O 1
ATOM 1335 N N . GLN A 1 184 ? 11.562 11.656 6.984 1 96.88 184 GLN A N 1
ATOM 1336 C CA . GLN A 1 184 ? 11.305 12.422 8.195 1 96.88 184 GLN A CA 1
ATOM 1337 C C . GLN A 1 184 ? 11.234 11.516 9.422 1 96.88 184 GLN A C 1
ATOM 1339 O O . GLN A 1 184 ? 10.977 11.977 10.531 1 96.88 184 GLN A O 1
ATOM 1344 N N . GLY A 1 185 ? 11.359 10.258 9.188 1 96.31 185 GLY A N 1
ATOM 1345 C CA . GLY A 1 185 ? 11.492 9.375 10.336 1 96.31 185 GLY A CA 1
ATOM 1346 C C . GLY A 1 185 ? 10.297 8.461 10.523 1 96.31 185 GLY A C 1
ATOM 1347 O O . GLY A 1 185 ? 10.242 7.688 11.477 1 96.31 185 GLY A O 1
ATOM 1348 N N . VAL A 1 186 ? 9.328 8.531 9.641 1 97.5 186 VAL A N 1
ATOM 1349 C CA . VAL A 1 186 ? 8.211 7.602 9.695 1 97.5 186 VAL A CA 1
ATOM 1350 C C . VAL A 1 186 ? 8.672 6.211 9.266 1 97.5 186 VAL A C 1
ATOM 1352 O O . VAL A 1 186 ? 9.383 6.066 8.273 1 97.5 186 VAL A O 1
ATOM 1355 N N . ASP A 1 187 ? 8.242 5.242 10.016 1 95.38 187 ASP A N 1
ATOM 1356 C CA . ASP A 1 187 ? 8.633 3.869 9.695 1 95.38 187 ASP A CA 1
ATOM 1357 C C . ASP A 1 187 ? 8.07 3.438 8.344 1 95.38 187 ASP A C 1
ATOM 1359 O O . ASP A 1 187 ? 6.852 3.332 8.18 1 95.38 187 ASP A O 1
ATOM 1363 N N . GLY A 1 188 ? 8.914 3.098 7.43 1 94.31 188 GLY A N 1
ATOM 1364 C CA . GLY A 1 188 ? 8.516 2.738 6.078 1 94.31 188 GLY A CA 1
ATOM 1365 C C . GLY A 1 188 ? 7.641 1.502 6.023 1 94.31 188 GLY A C 1
ATOM 1366 O O . GLY A 1 188 ? 6.852 1.335 5.086 1 94.31 188 GLY A O 1
ATOM 1367 N N . SER A 1 189 ? 7.773 0.672 6.984 1 93.88 189 SER A N 1
ATOM 1368 C CA . SER A 1 189 ? 7.023 -0.579 6.98 1 93.88 189 SER A CA 1
ATOM 1369 C C . SER A 1 189 ? 5.539 -0.333 7.227 1 93.88 189 SER A C 1
ATOM 1371 O O . SER A 1 189 ? 4.711 -1.221 7.012 1 93.88 189 SER A O 1
ATOM 1373 N N . ARG A 1 190 ? 5.133 0.838 7.629 1 95.38 190 ARG A N 1
ATOM 1374 C CA . ARG A 1 190 ? 3.742 1.191 7.891 1 95.38 190 ARG A CA 1
ATOM 1375 C C . ARG A 1 190 ? 3.102 1.831 6.664 1 95.38 190 ARG A C 1
ATOM 1377 O O . ARG A 1 190 ? 1.887 2.045 6.629 1 95.38 190 ARG A O 1
ATOM 1384 N N . LEU A 1 191 ? 3.945 2.119 5.652 1 96.94 191 LEU A N 1
ATOM 1385 C CA . LEU A 1 191 ? 3.475 2.918 4.527 1 96.94 191 LEU A CA 1
ATOM 1386 C C . LEU A 1 191 ? 3.221 2.037 3.307 1 96.94 191 LEU A C 1
ATOM 1388 O O . LEU A 1 191 ? 4.066 1.219 2.939 1 96.94 191 LEU A O 1
ATOM 1392 N N . SER A 1 192 ? 2.039 2.186 2.73 1 97.25 192 SER A N 1
ATOM 1393 C CA . SER A 1 192 ? 1.728 1.612 1.424 1 97.25 192 SER A CA 1
ATOM 1394 C C . SER A 1 192 ? 1.304 2.691 0.434 1 97.25 192 SER A C 1
ATOM 1396 O O . SER A 1 192 ? 0.763 3.727 0.829 1 97.25 192 SER A O 1
ATOM 1398 N N . VAL A 1 193 ? 1.591 2.412 -0.836 1 97 193 VAL A N 1
ATOM 1399 C CA . VAL A 1 193 ? 1.284 3.42 -1.847 1 97 193 VAL A CA 1
ATOM 1400 C C . VAL A 1 193 ? 0.455 2.795 -2.965 1 97 193 VAL A C 1
ATOM 1402 O O . VAL A 1 193 ? 0.593 1.604 -3.258 1 97 193 VAL A O 1
ATOM 1405 N N . ARG A 1 194 ? -0.374 3.627 -3.57 1 97.06 194 ARG A N 1
ATOM 1406 C CA . ARG A 1 194 ? -1.227 3.248 -4.691 1 97.06 194 ARG A CA 1
ATOM 1407 C C . ARG A 1 194 ? -1.469 4.434 -5.621 1 97.06 194 ARG A C 1
ATOM 1409 O O . ARG A 1 194 ? -1.668 5.559 -5.16 1 97.06 194 ARG A O 1
ATOM 1416 N N . GLY A 1 195 ? -1.361 4.172 -6.914 1 96.88 195 GLY A N 1
ATOM 1417 C CA . GLY A 1 195 ? -1.84 5.113 -7.914 1 96.88 195 GLY A CA 1
ATOM 1418 C C . GLY A 1 195 ? -3.219 4.766 -8.445 1 96.88 195 GLY A C 1
ATOM 1419 O O . GLY A 1 195 ? -3.408 3.713 -9.055 1 96.88 195 GLY A O 1
ATOM 1420 N N . ALA A 1 196 ? -4.152 5.68 -8.273 1 96.44 196 ALA A N 1
ATOM 1421 C CA . ALA A 1 196 ? -5.52 5.395 -8.695 1 96.44 196 ALA A CA 1
ATOM 1422 C C . ALA A 1 196 ? -5.855 6.137 -9.992 1 96.44 196 ALA A C 1
ATOM 1424 O O . ALA A 1 196 ? -6.898 5.895 -10.594 1 96.44 196 ALA A O 1
ATOM 1425 N N . GLY A 1 197 ? -4.969 7.016 -10.398 1 96.94 197 GLY A N 1
ATOM 1426 C CA . GLY A 1 197 ? -5.234 7.781 -11.609 1 96.94 197 GLY A CA 1
ATOM 1427 C C . GLY A 1 197 ? -6.566 8.508 -11.57 1 96.94 197 GLY A C 1
ATOM 1428 O O . GLY A 1 197 ? -6.883 9.195 -10.602 1 96.94 197 GLY A O 1
ATOM 1429 N N . PRO A 1 198 ? -7.285 8.438 -12.695 1 96.88 198 PRO A N 1
ATOM 1430 C CA . PRO A 1 198 ? -8.547 9.172 -12.758 1 96.88 198 PRO A CA 1
ATOM 1431 C C . PRO A 1 198 ? -9.719 8.383 -12.188 1 96.88 198 PRO A C 1
ATOM 1433 O O . PRO A 1 198 ? -10.867 8.844 -12.242 1 96.88 198 PRO A O 1
ATOM 1436 N N . ASP A 1 199 ? -9.469 7.273 -11.602 1 92.56 199 ASP A N 1
ATOM 1437 C CA . ASP A 1 199 ? -10.539 6.422 -11.094 1 92.56 199 ASP A CA 1
ATOM 1438 C C . ASP A 1 199 ? -11.078 6.945 -9.766 1 92.56 199 ASP A C 1
ATOM 1440 O O . ASP A 1 199 ? -10.383 7.676 -9.055 1 92.56 199 ASP A O 1
ATOM 1444 N N . GLN A 1 200 ? -12.352 6.688 -9.492 1 89.44 200 GLN A N 1
ATOM 1445 C CA . GLN A 1 200 ? -13.023 7.059 -8.25 1 89.44 200 GLN A CA 1
ATOM 1446 C C . GLN A 1 200 ? -13 8.57 -8.039 1 89.44 200 GLN A C 1
ATOM 1448 O O . GLN A 1 200 ? -12.578 9.047 -6.984 1 89.44 200 GLN A O 1
ATOM 1453 N N . PRO A 1 201 ? -13.438 9.32 -9.086 1 95.62 201 PRO A N 1
ATOM 1454 C CA . PRO A 1 201 ? -13.508 10.773 -8.891 1 95.62 201 PRO A CA 1
ATOM 1455 C C . PRO A 1 201 ? -14.461 11.164 -7.766 1 95.62 201 PRO A C 1
ATOM 1457 O O . PRO A 1 201 ? -15.477 10.5 -7.547 1 95.62 201 PRO A O 1
ATOM 1460 N N . ILE A 1 202 ? -14.109 12.258 -7.059 1 94.31 202 ILE A N 1
ATOM 1461 C CA . ILE A 1 202 ? -14.984 12.695 -5.984 1 94.31 202 ILE A CA 1
ATOM 1462 C C . ILE A 1 202 ? -15.812 13.891 -6.453 1 94.31 202 ILE A C 1
ATOM 1464 O O . ILE A 1 202 ? -16.688 14.367 -5.73 1 94.31 202 ILE A O 1
ATOM 1468 N N . ALA A 1 203 ? -15.5 14.375 -7.641 1 95.56 203 ALA A N 1
ATOM 1469 C CA . ALA A 1 203 ? -16.219 15.453 -8.305 1 95.56 203 ALA A CA 1
ATOM 1470 C C . ALA A 1 203 ? -16.219 15.266 -9.82 1 95.56 203 ALA A C 1
ATOM 1472 O O . ALA A 1 203 ? -15.531 14.391 -10.344 1 95.56 203 ALA A O 1
ATOM 1473 N N . SER A 1 204 ? -17.062 16.062 -10.438 1 96.75 204 SER A N 1
ATOM 1474 C CA . SER A 1 204 ? -17.188 15.93 -11.891 1 96.75 204 SER A CA 1
ATOM 1475 C C . SER A 1 204 ? -15.906 16.359 -12.594 1 96.75 204 SER A C 1
ATOM 1477 O O . SER A 1 204 ? -15.266 17.328 -12.203 1 96.75 204 SER A O 1
ATOM 1479 N N . ASN A 1 205 ? -15.578 15.594 -13.609 1 96.94 205 ASN A N 1
ATOM 1480 C CA . ASN A 1 205 ? -14.43 15.969 -14.438 1 96.94 205 ASN A CA 1
ATOM 1481 C C . ASN A 1 205 ? -14.844 16.906 -15.57 1 96.94 205 ASN A C 1
ATOM 1483 O O . ASN A 1 205 ? -14.023 17.25 -16.422 1 96.94 205 ASN A O 1
ATOM 1487 N N . ALA A 1 206 ? -16 17.344 -15.562 1 96.5 206 ALA A N 1
ATOM 1488 C CA . ALA A 1 206 ? -16.516 18.156 -16.672 1 96.5 206 ALA A CA 1
ATOM 1489 C C . ALA A 1 206 ? -16.125 19.625 -16.5 1 96.5 206 ALA A C 1
ATOM 1491 O O . ALA A 1 206 ? -16.203 20.391 -17.453 1 96.5 206 ALA A O 1
ATOM 1492 N N . ASP A 1 207 ? -15.797 20.016 -15.297 1 95.88 207 ASP A N 1
ATOM 1493 C CA . ASP A 1 207 ? -15.43 21.406 -15.07 1 95.88 207 ASP A CA 1
ATOM 1494 C C . ASP A 1 207 ? -14.109 21.5 -14.297 1 95.88 207 ASP A C 1
ATOM 1496 O O . ASP A 1 207 ? -13.633 20.5 -13.75 1 95.88 207 ASP A O 1
ATOM 1500 N N . ALA A 1 208 ? -13.641 22.75 -14.25 1 95.5 208 ALA A N 1
ATOM 1501 C CA . ALA A 1 208 ? -12.32 22.984 -13.68 1 95.5 208 ALA A CA 1
ATOM 1502 C C . ALA A 1 208 ? -12.32 22.75 -12.172 1 95.5 208 ALA A C 1
ATOM 1504 O O . ALA A 1 208 ? -11.344 22.25 -11.609 1 95.5 208 ALA A O 1
ATOM 1505 N N . ASN A 1 209 ? -13.344 23.156 -11.586 1 95.44 209 ASN A N 1
ATOM 1506 C CA . ASN A 1 209 ? -13.438 22.984 -10.141 1 95.44 209 ASN A CA 1
ATOM 1507 C C . ASN A 1 209 ? -13.453 21.516 -9.742 1 95.44 209 ASN A C 1
ATOM 1509 O O . ASN A 1 209 ? -12.781 21.109 -8.797 1 95.44 209 ASN A O 1
ATOM 1513 N N . GLY A 1 210 ? -14.266 20.734 -10.438 1 97.06 210 GLY A N 1
ATOM 1514 C CA . GLY A 1 210 ? -14.297 19.312 -10.172 1 97.06 210 GLY A CA 1
ATOM 1515 C C . GLY A 1 210 ? -12.977 18.609 -10.461 1 97.06 210 GLY A C 1
ATOM 1516 O O . GLY A 1 210 ? -12.531 17.766 -9.68 1 97.06 210 GLY A O 1
ATOM 1517 N N . ARG A 1 211 ? -12.305 19.016 -11.5 1 97 211 ARG A N 1
ATOM 1518 C CA . ARG A 1 211 ? -10.992 18.453 -11.836 1 97 211 ARG A CA 1
ATOM 1519 C C . ARG A 1 211 ? -9.969 18.766 -10.75 1 97 211 ARG A C 1
ATOM 1521 O O . ARG A 1 211 ? -9.141 17.922 -10.414 1 97 211 ARG A O 1
ATOM 1528 N N . ALA A 1 212 ? -10.094 19.906 -10.234 1 96.06 212 ALA A N 1
ATOM 1529 C CA . ALA A 1 212 ? -9.18 20.312 -9.164 1 96.06 212 ALA A CA 1
ATOM 1530 C C . ALA A 1 212 ? -9.367 19.438 -7.934 1 96.06 212 ALA A C 1
ATOM 1532 O O . ALA A 1 212 ? -8.383 19.062 -7.281 1 96.06 212 ALA A O 1
ATOM 1533 N N . GLN A 1 213 ? -10.578 19.109 -7.594 1 96.19 213 GLN A N 1
ATOM 1534 C CA . GLN A 1 213 ? -10.859 18.266 -6.441 1 96.19 213 GLN A CA 1
ATOM 1535 C C . GLN A 1 213 ? -10.352 16.844 -6.668 1 96.19 213 GLN A C 1
ATOM 1537 O O . GLN A 1 213 ? -9.938 16.172 -5.723 1 96.19 213 GLN A O 1
ATOM 1542 N N . ASN A 1 214 ? -10.391 16.438 -7.926 1 97.5 214 ASN A N 1
ATOM 1543 C CA . ASN A 1 214 ? -9.984 15.086 -8.266 1 97.5 214 ASN A CA 1
ATOM 1544 C C . ASN A 1 214 ? -8.469 14.93 -8.227 1 97.5 214 ASN A C 1
ATOM 1546 O O . ASN A 1 214 ? -7.953 13.828 -8.016 1 97.5 214 ASN A O 1
ATOM 1550 N N . ARG A 1 215 ? -7.734 16.062 -8.422 1 97.38 215 ARG A N 1
ATOM 1551 C CA . ARG A 1 215 ? -6.281 16.062 -8.273 1 97.38 215 ARG A CA 1
ATOM 1552 C C . ARG A 1 215 ? -5.883 16.125 -6.801 1 97.38 215 ARG A C 1
ATOM 1554 O O . ARG A 1 215 ? -5.77 17.219 -6.23 1 97.38 215 ARG A O 1
ATOM 1561 N N . ARG A 1 216 ? -5.664 14.867 -6.285 1 98.06 216 ARG A N 1
ATOM 1562 C CA . ARG A 1 216 ? -5.438 14.836 -4.844 1 98.06 216 ARG A CA 1
ATOM 1563 C C . ARG A 1 216 ? -4.602 13.617 -4.453 1 98.06 216 ARG A C 1
ATOM 1565 O O . ARG A 1 216 ? -4.512 12.648 -5.211 1 98.06 216 ARG A O 1
ATOM 1572 N N . VAL A 1 217 ? -3.93 13.719 -3.289 1 98.69 217 VAL A N 1
ATOM 1573 C CA . VAL A 1 217 ? -3.377 12.57 -2.578 1 98.69 217 VAL A CA 1
ATOM 1574 C C . VAL A 1 217 ? -4.164 12.328 -1.293 1 98.69 217 VAL A C 1
ATOM 1576 O O . VAL A 1 217 ? -4.422 13.266 -0.53 1 98.69 217 VAL A O 1
ATOM 1579 N N . GLU A 1 218 ? -4.641 11.125 -1.139 1 98.19 218 GLU A N 1
ATOM 1580 C CA . GLU A 1 218 ? -5.297 10.727 0.102 1 98.19 218 GLU A CA 1
ATOM 1581 C C . GLU A 1 218 ? -4.355 9.914 0.984 1 98.19 218 GLU A C 1
ATOM 1583 O O . GLU A 1 218 ? -3.607 9.062 0.489 1 98.19 218 GLU A O 1
ATOM 1588 N N . VAL A 1 219 ? -4.355 10.211 2.271 1 98.56 219 VAL A N 1
ATOM 1589 C CA . VAL A 1 219 ? -3.672 9.414 3.283 1 98.56 219 VAL A CA 1
ATOM 1590 C C . VAL A 1 219 ? -4.695 8.75 4.199 1 98.56 219 VAL A C 1
ATOM 1592 O O . VAL A 1 219 ? -5.418 9.438 4.934 1 98.56 219 VAL A O 1
ATOM 1595 N N . ASN A 1 220 ? -4.742 7.461 4.09 1 96.75 220 ASN A N 1
ATOM 1596 C CA . ASN A 1 220 ? -5.695 6.684 4.871 1 96.75 220 ASN A CA 1
ATOM 1597 C C . ASN A 1 220 ? -5.02 5.988 6.047 1 96.75 220 ASN A C 1
ATOM 1599 O O . ASN A 1 220 ? -4.078 5.215 5.863 1 96.75 220 ASN A O 1
ATOM 1603 N N . LEU A 1 221 ? -5.516 6.262 7.293 1 96.94 221 LEU A N 1
ATOM 1604 C CA . LEU A 1 221 ? -5.012 5.648 8.516 1 96.94 221 LEU A CA 1
ATOM 1605 C C . LEU A 1 221 ? -5.945 4.547 9 1 96.94 221 LEU A C 1
ATOM 1607 O O . LEU A 1 221 ? -7.145 4.777 9.188 1 96.94 221 LEU A O 1
ATOM 1611 N N . LYS A 1 222 ? -5.371 3.387 9.102 1 89.44 222 LYS A N 1
ATOM 1612 C CA . LYS A 1 222 ? -6.152 2.201 9.445 1 89.44 222 LYS A CA 1
ATOM 1613 C C . LYS A 1 222 ? -5.488 1.416 10.57 1 89.44 222 LYS A C 1
ATOM 1615 O O . LYS A 1 222 ? -4.266 1.462 10.734 1 89.44 222 LYS A O 1
ATOM 1620 N N . PRO A 1 223 ? -6.379 0.66 11.32 1 89.38 223 PRO A N 1
ATOM 1621 C CA . PRO A 1 223 ? -5.777 -0.158 12.375 1 89.38 223 PRO A CA 1
ATOM 1622 C C . PRO A 1 223 ? -4.902 -1.284 11.828 1 89.38 223 PRO A C 1
ATOM 1624 O O . PRO A 1 223 ? -5.121 -1.745 10.703 1 89.38 223 PRO A O 1
ATOM 1627 N N . ILE A 1 224 ? -3.854 -1.64 12.633 1 83.5 224 ILE A N 1
ATOM 1628 C CA . ILE A 1 224 ? -3.111 -2.867 12.367 1 83.5 224 ILE A CA 1
ATOM 1629 C C . ILE A 1 224 ? -3.939 -4.074 12.805 1 83.5 224 ILE A C 1
ATOM 1631 O O . ILE A 1 224 ? -4.32 -4.188 13.969 1 83.5 224 ILE A O 1
ATOM 1635 N N . PRO A 1 225 ? -4.242 -4.906 11.797 1 74.38 225 PRO A N 1
ATOM 1636 C CA . PRO A 1 225 ? -5.062 -6.062 12.164 1 74.38 225 PRO A CA 1
ATOM 1637 C C . PRO A 1 225 ? -4.461 -6.867 13.312 1 74.38 225 PRO A C 1
ATOM 1639 O O . PRO A 1 225 ? -3.271 -7.188 13.289 1 74.38 225 PRO A O 1
ATOM 1642 N N . GLY A 1 226 ? -5.273 -7.109 14.328 1 74 226 GLY A N 1
ATOM 1643 C CA . GLY A 1 226 ? -4.871 -7.953 15.438 1 74 226 GLY A CA 1
ATOM 1644 C C . GLY A 1 226 ? -4.191 -7.188 16.562 1 74 226 GLY A C 1
ATOM 1645 O O . GLY A 1 226 ? -3.943 -7.734 17.625 1 74 226 GLY A O 1
ATOM 1646 N N . GLN A 1 227 ? -3.852 -5.973 16.344 1 82.62 227 GLN A N 1
ATOM 1647 C CA . GLN A 1 227 ? -3.191 -5.156 17.359 1 82.62 227 GLN A CA 1
ATOM 1648 C C . GLN A 1 227 ? -4.164 -4.766 18.469 1 82.62 227 GLN A C 1
ATOM 1650 O O . GLN A 1 227 ? -5.316 -4.426 18.188 1 82.62 227 GLN A O 1
ATOM 1655 N N . GLN A 1 228 ? -3.609 -4.863 19.703 1 82.62 228 GLN A N 1
ATOM 1656 C CA . GLN A 1 228 ? -4.359 -4.367 20.844 1 82.62 228 GLN A CA 1
ATOM 1657 C C . GLN A 1 228 ? -3.906 -2.965 21.234 1 82.62 228 GLN A C 1
ATOM 1659 O O . GLN A 1 228 ? -2.705 -2.693 21.312 1 82.62 228 GLN A O 1
ATOM 1664 N N . TYR A 1 229 ? -4.961 -2.129 21.375 1 87.44 229 TYR A N 1
ATOM 1665 C CA . TYR A 1 229 ? -4.656 -0.735 21.672 1 87.44 229 TYR A CA 1
ATOM 1666 C C . TYR A 1 229 ? -4.961 -0.416 23.141 1 87.44 229 TYR A C 1
ATOM 1668 O O . TYR A 1 229 ? -5.906 -0.957 23.703 1 87.44 229 TYR A O 1
ATOM 1676 N N . SER A 1 230 ? -4.016 0.422 23.672 1 80.88 230 SER A N 1
ATOM 1677 C CA . SER A 1 230 ? -4.203 0.821 25.062 1 80.88 230 SER A CA 1
ATOM 1678 C C . SER A 1 230 ? -5.469 1.65 25.234 1 80.88 230 SER A C 1
ATOM 1680 O O . SER A 1 230 ? -5.797 2.479 24.375 1 80.88 230 SER A O 1
ATOM 1682 N N . GLN A 1 231 ? -6.262 1.225 26.219 1 71.94 231 GLN A N 1
ATOM 1683 C CA . GLN A 1 231 ? -7.457 1.988 26.578 1 71.94 231 GLN A CA 1
ATOM 1684 C C . GLN A 1 231 ? -7.219 2.838 27.812 1 71.94 231 GLN A C 1
ATOM 1686 O O . GLN A 1 231 ? -6.449 2.453 28.703 1 71.94 231 GLN A O 1
ATOM 1691 N N . PRO A 1 232 ? -7.609 4.156 27.656 1 64.94 232 PRO A N 1
ATOM 1692 C CA . PRO A 1 232 ? -7.484 4.922 28.906 1 64.94 232 PRO A CA 1
ATOM 1693 C C . PRO A 1 232 ? -8.047 4.18 30.109 1 64.94 232 PRO A C 1
ATOM 1695 O O . PRO A 1 232 ? -8.992 3.396 29.984 1 64.94 232 PRO A O 1
ATOM 1698 N N . ALA A 1 233 ? -7.168 4.234 31.172 1 51.72 233 ALA A N 1
ATOM 1699 C CA . ALA A 1 233 ? -7.648 3.678 32.438 1 51.72 233 ALA A CA 1
ATOM 1700 C C . ALA A 1 233 ? -9.055 4.184 32.75 1 51.72 233 ALA A C 1
ATOM 1702 O O . ALA A 1 233 ? -9.383 5.336 32.469 1 51.72 233 ALA A O 1
ATOM 1703 N N . GLN A 1 234 ? -10.086 3.316 32.688 1 40.34 234 GLN A N 1
ATOM 1704 C CA . GLN A 1 234 ? -11.375 3.697 33.25 1 40.34 234 GLN A CA 1
ATOM 1705 C C . GLN A 1 234 ? -11.203 4.422 34.594 1 40.34 234 GLN A C 1
ATOM 1707 O O . GLN A 1 234 ? -10.586 3.895 35.5 1 40.34 234 GLN A O 1
ATOM 1712 N N . GLN A 1 235 ? -10.945 5.664 34.656 1 29.64 235 GLN A N 1
ATOM 1713 C CA . GLN A 1 235 ? -11.297 6.195 35.969 1 29.64 235 GLN A CA 1
ATOM 1714 C C . GLN A 1 235 ? -12.773 5.961 36.281 1 29.64 235 GLN A C 1
ATOM 1716 O O . GLN A 1 235 ? -13.617 6.031 35.375 1 29.64 235 GLN A O 1
ATOM 1721 N N . MET B 1 1 ? -61.969 -62.844 -12.672 1 20.67 1 MET B N 1
ATOM 1722 C CA . MET B 1 1 ? -61.531 -64.062 -11.977 1 20.67 1 MET B CA 1
ATOM 1723 C C . MET B 1 1 ? -60.719 -63.688 -10.734 1 20.67 1 MET B C 1
ATOM 1725 O O . MET B 1 1 ? -60.188 -62.562 -10.641 1 20.67 1 MET B O 1
ATOM 1729 N N . PHE B 1 2 ? -60.156 -64.75 -9.938 1 22.42 2 PHE B N 1
ATOM 1730 C CA . PHE B 1 2 ? -60 -65.188 -8.555 1 22.42 2 PHE B CA 1
ATOM 1731 C C . PHE B 1 2 ? -58.688 -64.625 -7.965 1 22.42 2 PHE B C 1
ATOM 1733 O O . PHE B 1 2 ? -58.594 -64.5 -6.746 1 22.42 2 PHE B O 1
ATOM 1740 N N . THR B 1 3 ? -57.531 -64.875 -8.633 1 23.94 3 THR B N 1
ATOM 1741 C CA . THR B 1 3 ? -56.531 -65.562 -7.805 1 23.94 3 THR B CA 1
ATOM 1742 C C . THR B 1 3 ? -56.094 -64.625 -6.668 1 23.94 3 THR B C 1
ATOM 1744 O O . THR B 1 3 ? -55.875 -63.438 -6.879 1 23.94 3 THR B O 1
ATOM 1747 N N . SER B 1 4 ? -55.781 -65.125 -5.488 1 25.25 4 SER B N 1
ATOM 1748 C CA . SER B 1 4 ? -55.656 -65 -4.035 1 25.25 4 SER B CA 1
ATOM 1749 C C . SER B 1 4 ? -54.406 -64.25 -3.633 1 25.25 4 SER B C 1
ATOM 1751 O O . SER B 1 4 ? -54.5 -63.281 -2.867 1 25.25 4 SER B O 1
ATOM 1753 N N . ARG B 1 5 ? -53.188 -65 -3.201 1 24.77 5 ARG B N 1
ATOM 1754 C CA . ARG B 1 5 ? -52.719 -65.25 -1.837 1 24.77 5 ARG B CA 1
ATOM 1755 C C . ARG B 1 5 ? -51.719 -64.188 -1.378 1 24.77 5 ARG B C 1
ATOM 1757 O O . ARG B 1 5 ? -51.875 -63.594 -0.297 1 24.77 5 ARG B O 1
ATOM 1764 N N . ARG B 1 6 ? -50.219 -64.5 -1.344 1 24.75 6 ARG B N 1
ATOM 1765 C CA . ARG B 1 6 ? -49.344 -64.75 -0.207 1 24.75 6 ARG B CA 1
ATOM 1766 C C . ARG B 1 6 ? -48.625 -63.469 0.213 1 24.75 6 ARG B C 1
ATOM 1768 O O . ARG B 1 6 ? -48.344 -62.594 -0.618 1 24.75 6 ARG B O 1
ATOM 1775 N N . LEU B 1 7 ? -48.156 -63.312 1.606 1 25.27 7 LEU B N 1
ATOM 1776 C CA . LEU B 1 7 ? -47.906 -62.594 2.852 1 25.27 7 LEU B CA 1
ATOM 1777 C C . LEU B 1 7 ? -46.469 -62.094 2.912 1 25.27 7 LEU B C 1
ATOM 1779 O O . LEU B 1 7 ? -46.25 -60.938 3.334 1 25.27 7 LEU B O 1
ATOM 1783 N N . ILE B 1 8 ? -45.281 -62.688 2.457 1 26.66 8 ILE B N 1
ATOM 1784 C CA . ILE B 1 8 ? -44.219 -62.969 3.43 1 26.66 8 ILE B CA 1
ATOM 1785 C C . ILE B 1 8 ? -43.438 -61.688 3.727 1 26.66 8 ILE B C 1
ATOM 1787 O O . ILE B 1 8 ? -43.031 -60.969 2.807 1 26.66 8 ILE B O 1
ATOM 1791 N N . THR B 1 9 ? -43.281 -61.188 5.113 1 27.66 9 THR B N 1
ATOM 1792 C CA . THR B 1 9 ? -42.812 -60.188 6.074 1 27.66 9 THR B CA 1
ATOM 1793 C C . THR B 1 9 ? -41.281 -60.188 6.141 1 27.66 9 THR B C 1
ATOM 1795 O O . THR B 1 9 ? -40.688 -59.5 6.98 1 27.66 9 THR B O 1
ATOM 1798 N N . ALA B 1 10 ? -40.5 -60.219 5.09 1 25.5 10 ALA B N 1
ATOM 1799 C CA . ALA B 1 10 ? -39.062 -60.469 5.352 1 25.5 10 ALA B CA 1
ATOM 1800 C C . ALA B 1 10 ? -38.469 -59.375 6.211 1 25.5 10 ALA B C 1
ATOM 1802 O O . ALA B 1 10 ? -38.406 -58.219 5.812 1 25.5 10 ALA B O 1
ATOM 1803 N N . ALA B 1 11 ? -38.344 -59.531 7.695 1 25.67 11 ALA B N 1
ATOM 1804 C CA . ALA B 1 11 ? -37.844 -58.875 8.883 1 25.67 11 ALA B CA 1
ATOM 1805 C C . ALA B 1 11 ? -36.312 -58.719 8.82 1 25.67 11 ALA B C 1
ATOM 1807 O O . ALA B 1 11 ? -35.594 -59.688 8.984 1 25.67 11 ALA B O 1
ATOM 1808 N N . ALA B 1 12 ? -35.625 -58.219 7.785 1 23.64 12 ALA B N 1
ATOM 1809 C CA . ALA B 1 12 ? -34.188 -58.344 7.805 1 23.64 12 ALA B CA 1
ATOM 1810 C C . ALA B 1 12 ? -33.594 -57.688 9.055 1 23.64 12 ALA B C 1
ATOM 1812 O O . ALA B 1 12 ? -33.938 -56.562 9.398 1 23.64 12 ALA B O 1
ATOM 1813 N N . ALA B 1 13 ? -32.844 -58.469 10.016 1 23.34 13 ALA B N 1
ATOM 1814 C CA . ALA B 1 13 ? -32.094 -58.5 11.273 1 23.34 13 ALA B CA 1
ATOM 1815 C C . ALA B 1 13 ? -30.938 -57.5 11.266 1 23.34 13 ALA B C 1
ATOM 1817 O O . ALA B 1 13 ? -30.156 -57.438 10.312 1 23.34 13 ALA B O 1
ATOM 1818 N N . ILE B 1 14 ? -30.953 -56.344 12.078 1 26.38 14 ILE B N 1
ATOM 1819 C CA . ILE B 1 14 ? -30.172 -55.188 12.5 1 26.38 14 ILE B CA 1
ATOM 1820 C C . ILE B 1 14 ? -28.922 -55.656 13.234 1 26.38 14 ILE B C 1
ATOM 1822 O O . ILE B 1 14 ? -28.906 -55.75 14.461 1 26.38 14 ILE B O 1
ATOM 1826 N N . ALA B 1 15 ? -28.094 -56.594 12.734 1 22.08 15 ALA B N 1
ATOM 1827 C CA . ALA B 1 15 ? -27.047 -57.156 13.586 1 22.08 15 ALA B CA 1
ATOM 1828 C C . ALA B 1 15 ? -26.094 -56.062 14.07 1 22.08 15 ALA B C 1
ATOM 1830 O O . ALA B 1 15 ? -25.562 -55.281 13.266 1 22.08 15 ALA B O 1
ATOM 1831 N N . LEU B 1 16 ? -26.062 -55.688 15.492 1 24.56 16 LEU B N 1
ATOM 1832 C CA . LEU B 1 16 ? -25.375 -54.906 16.5 1 24.56 16 LEU B CA 1
ATOM 1833 C C . LEU B 1 16 ? -23.906 -55.281 16.578 1 24.56 16 LEU B C 1
ATOM 1835 O O . LEU B 1 16 ? -23.562 -56.375 17.047 1 24.56 16 LEU B O 1
ATOM 1839 N N . LEU B 1 17 ? -23.016 -55.094 15.562 1 21.97 17 LEU B N 1
ATOM 1840 C CA . LEU B 1 17 ? -21.672 -55.656 15.688 1 21.97 17 LEU B CA 1
ATOM 1841 C C . LEU B 1 17 ? -20.953 -55.062 16.891 1 21.97 17 LEU B C 1
ATOM 1843 O O . LEU B 1 17 ? -20.844 -53.844 17.031 1 21.97 17 LEU B O 1
ATOM 1847 N N . SER B 1 18 ? -20.766 -55.812 18.109 1 25.62 18 SER B N 1
ATOM 1848 C CA . SER B 1 18 ? -20.172 -55.719 19.438 1 25.62 18 SER B CA 1
ATOM 1849 C C . SER B 1 18 ? -18.656 -55.562 19.359 1 25.62 18 SER B C 1
ATOM 1851 O O . SER B 1 18 ? -17.969 -55.594 20.375 1 25.62 18 SER B O 1
ATOM 1853 N N . GLY B 1 19 ? -17.953 -55.125 18.312 1 22.38 19 GLY B N 1
ATOM 1854 C CA . GLY B 1 19 ? -16.609 -55.688 18.438 1 22.38 19 GLY B CA 1
ATOM 1855 C C . GLY B 1 19 ? -16 -55.469 19.812 1 22.38 19 GLY B C 1
ATOM 1856 O O . GLY B 1 19 ? -16.469 -54.594 20.578 1 22.38 19 GLY B O 1
ATOM 1857 N N . CYS B 1 20 ? -14.82 -56.125 20.078 1 21.89 20 CYS B N 1
ATOM 1858 C CA . CYS B 1 20 ? -13.852 -56.719 21 1 21.89 20 CYS B CA 1
ATOM 1859 C C . CYS B 1 20 ? -13.102 -55.625 21.766 1 21.89 20 CYS B C 1
ATOM 1861 O O . CYS B 1 20 ? -12.461 -54.781 21.172 1 21.89 20 CYS B O 1
ATOM 1863 N N . ALA B 1 21 ? -13.516 -55.344 23.125 1 26.19 21 ALA B N 1
ATOM 1864 C CA . ALA B 1 21 ? -13.07 -54.625 24.297 1 26.19 21 ALA B CA 1
ATOM 1865 C C . ALA B 1 21 ? -11.656 -55.031 24.703 1 26.19 21 ALA B C 1
ATOM 1867 O O . ALA B 1 21 ? -11.188 -54.688 25.797 1 26.19 21 ALA B O 1
ATOM 1868 N N . SER B 1 22 ? -10.742 -55.5 23.766 1 21.7 22 SER B N 1
ATOM 1869 C CA . SER B 1 22 ? -9.703 -56.25 24.453 1 21.7 22 SER B CA 1
ATOM 1870 C C . SER B 1 22 ? -9.078 -55.438 25.578 1 21.7 22 SER B C 1
ATOM 1872 O O . SER B 1 22 ? -8.781 -54.25 25.406 1 21.7 22 SER B O 1
ATOM 1874 N N . GLN B 1 23 ? -9.164 -55.969 26.781 1 23.69 23 GLN B N 1
ATOM 1875 C CA . GLN B 1 23 ? -8.898 -55.719 28.203 1 23.69 23 GLN B CA 1
ATOM 1876 C C . GLN B 1 23 ? -7.402 -55.531 28.453 1 23.69 23 GLN B C 1
ATOM 1878 O O . GLN B 1 23 ? -6.613 -56.469 28.281 1 23.69 23 GLN B O 1
ATOM 1883 N N . ASN B 1 24 ? -6.586 -54.625 27.703 1 22.34 24 ASN B N 1
ATOM 1884 C CA . ASN B 1 24 ? -5.246 -54.875 28.219 1 22.34 24 ASN B CA 1
ATOM 1885 C C . ASN B 1 24 ? -5.207 -54.75 29.75 1 22.34 24 ASN B C 1
ATOM 1887 O O . ASN B 1 24 ? -5.773 -53.812 30.328 1 22.34 24 ASN B O 1
ATOM 1891 N N . PRO B 1 25 ? -4.691 -55.75 30.562 1 21.86 25 PRO B N 1
ATOM 1892 C CA . PRO B 1 25 ? -4.773 -56.25 31.938 1 21.86 25 PRO B CA 1
ATOM 1893 C C . PRO B 1 25 ? -4.285 -55.219 32.969 1 21.86 25 PRO B C 1
ATOM 1895 O O . PRO B 1 25 ? -4.684 -55.281 34.125 1 21.86 25 PRO B O 1
ATOM 1898 N N . TYR B 1 26 ? -3.057 -54.75 32.781 1 23.05 26 TYR B N 1
ATOM 1899 C CA . TYR B 1 26 ? -2.291 -54.625 34 1 23.05 26 TYR B CA 1
ATOM 1900 C C . TYR B 1 26 ? -2.873 -53.562 34.938 1 23.05 26 TYR B C 1
ATOM 1902 O O . TYR B 1 26 ? -2.891 -52.375 34.562 1 23.05 26 TYR B O 1
ATOM 1910 N N . GLU B 1 27 ? -3.713 -53.938 35.875 1 21.81 27 GLU B N 1
ATOM 1911 C CA . GLU B 1 27 ? -4.793 -53.406 36.719 1 21.81 27 GLU B CA 1
ATOM 1912 C C . GLU B 1 27 ? -4.254 -52.469 37.781 1 21.81 27 GLU B C 1
ATOM 1914 O O . GLU B 1 27 ? -5.023 -51.812 38.5 1 21.81 27 GLU B O 1
ATOM 1919 N N . ASN B 1 28 ? -2.955 -52.438 38.125 1 21.09 28 ASN B N 1
ATOM 1920 C CA . ASN B 1 28 ? -2.869 -52.406 39.594 1 21.09 28 ASN B CA 1
ATOM 1921 C C . ASN B 1 28 ? -3.658 -51.25 40.188 1 21.09 28 ASN B C 1
ATOM 1923 O O . ASN B 1 28 ? -3.809 -50.219 39.531 1 21.09 28 ASN B O 1
ATOM 1927 N N . GLN B 1 29 ? -4.184 -51.281 41.531 1 20.12 29 GLN B N 1
ATOM 1928 C CA . GLN B 1 29 ? -5.27 -51 42.469 1 20.12 29 GLN B CA 1
ATOM 1929 C C . GLN B 1 29 ? -5.199 -49.562 42.938 1 20.12 29 GLN B C 1
ATOM 1931 O O . GLN B 1 29 ? -6.215 -48.969 43.344 1 20.12 29 GLN B O 1
ATOM 1936 N N . GLY B 1 30 ? -4.117 -49 43.406 1 19.42 30 GLY B N 1
ATOM 1937 C CA . GLY B 1 30 ? -4.219 -48.375 44.688 1 19.42 30 GLY B CA 1
ATOM 1938 C C . GLY B 1 30 ? -5.109 -47.125 44.688 1 19.42 30 GLY B C 1
ATOM 1939 O O . GLY B 1 30 ? -5.297 -46.5 43.625 1 19.42 30 GLY B O 1
ATOM 1940 N N . GLN B 1 31 ? -6.035 -46.875 45.688 1 19.2 31 GLN B N 1
ATOM 1941 C CA . GLN B 1 31 ? -7.234 -46.188 46.094 1 19.2 31 GLN B CA 1
ATOM 1942 C C . GLN B 1 31 ? -6.98 -44.656 46.188 1 19.2 31 GLN B C 1
ATOM 1944 O O . GLN B 1 31 ? -7.906 -43.875 46.406 1 19.2 31 GLN B O 1
ATOM 1949 N N . ALA B 1 32 ? -5.801 -44.219 46.562 1 19.27 32 ALA B N 1
ATOM 1950 C CA . ALA B 1 32 ? -5.906 -43.062 47.438 1 19.27 32 ALA B CA 1
ATOM 1951 C C . ALA B 1 32 ? -6.875 -42.031 46.875 1 19.27 32 ALA B C 1
ATOM 1953 O O . ALA B 1 32 ? -6.977 -41.875 45.656 1 19.27 32 ALA B O 1
ATOM 1954 N N . GLN B 1 33 ? -7.91 -41.312 47.5 1 19.86 33 GLN B N 1
ATOM 1955 C CA . GLN B 1 33 ? -8.992 -40.375 47.781 1 19.86 33 GLN B CA 1
ATOM 1956 C C . GLN B 1 33 ? -8.656 -38.969 47.25 1 19.86 33 GLN B C 1
ATOM 1958 O O . GLN B 1 33 ? -9.516 -38.094 47.219 1 19.86 33 GLN B O 1
ATOM 1963 N N . GLY B 1 34 ? -7.371 -38.594 47.312 1 18.38 34 GLY B N 1
ATOM 1964 C CA . GLY B 1 34 ? -7.164 -37.219 47.719 1 18.38 34 GLY B CA 1
ATOM 1965 C C . GLY B 1 34 ? -7.855 -36.219 46.844 1 18.38 34 GLY B C 1
ATOM 1966 O O . GLY B 1 34 ? -8.32 -36.562 45.75 1 18.38 34 GLY B O 1
ATOM 1967 N N . SER B 1 35 ? -7.355 -34.844 46.812 1 19.73 35 SER B N 1
ATOM 1968 C CA . SER B 1 35 ? -7.527 -33.375 46.812 1 19.73 35 SER B CA 1
ATOM 1969 C C . SER B 1 35 ? -7.93 -32.875 45.438 1 19.73 35 SER B C 1
ATOM 1971 O O . SER B 1 35 ? -7.625 -33.5 44.438 1 19.73 35 SER B O 1
ATOM 1973 N N . SER B 1 36 ? -8.758 -31.688 45.438 1 21.62 36 SER B N 1
ATOM 1974 C CA . SER B 1 36 ? -9.617 -30.688 44.812 1 21.62 36 SER B CA 1
ATOM 1975 C C . SER B 1 36 ? -8.891 -29.984 43.688 1 21.62 36 SER B C 1
ATOM 1977 O O . SER B 1 36 ? -9.312 -28.906 43.219 1 21.62 36 SER B O 1
ATOM 1979 N N . GLY B 1 37 ? -7.879 -30.484 43.219 1 19.58 37 GLY B N 1
ATOM 1980 C CA . GLY B 1 37 ? -7.008 -29.625 42.438 1 19.58 37 GLY B CA 1
ATOM 1981 C C . GLY B 1 37 ? -7.668 -29.109 41.188 1 19.58 37 GLY B C 1
ATOM 1982 O O . GLY B 1 37 ? -7.656 -29.766 40.156 1 19.58 37 GLY B O 1
ATOM 1983 N N . ILE B 1 38 ? -8.984 -28.656 41.438 1 22.38 38 ILE B N 1
ATOM 1984 C CA . ILE B 1 38 ? -9.617 -27.969 40.312 1 22.38 38 ILE B CA 1
ATOM 1985 C C . ILE B 1 38 ? -8.602 -27.078 39.594 1 22.38 38 ILE B C 1
ATOM 1987 O O . ILE B 1 38 ? -8.016 -26.188 40.219 1 22.38 38 ILE B O 1
ATOM 1991 N N . SER B 1 39 ? -8.047 -27.438 38.594 1 21.02 39 SER B N 1
ATOM 1992 C CA . SER B 1 39 ? -7.074 -26.906 37.656 1 21.02 39 SER B CA 1
ATOM 1993 C C . SER B 1 39 ? -7.484 -25.531 37.156 1 21.02 39 SER B C 1
ATOM 1995 O O . SER B 1 39 ? -8.625 -25.328 36.719 1 21.02 39 SER B O 1
ATOM 1997 N N . LYS B 1 40 ? -6.809 -24.266 37.5 1 21.28 40 LYS B N 1
ATOM 1998 C CA . LYS B 1 40 ? -6.727 -22.797 37.531 1 21.28 40 LYS B CA 1
ATOM 1999 C C . LYS B 1 40 ? -6.926 -22.219 36.125 1 21.28 40 LYS B C 1
ATOM 2001 O O . LYS B 1 40 ? -7.41 -21.094 36 1 21.28 40 LYS B O 1
ATOM 2006 N N . THR B 1 41 ? -6.277 -22.703 35.156 1 20.53 41 THR B N 1
ATOM 2007 C CA . THR B 1 41 ? -5.812 -21.766 34.125 1 20.53 41 THR B CA 1
ATOM 2008 C C . THR B 1 41 ? -6.973 -21.312 33.25 1 20.53 41 THR B C 1
ATOM 2010 O O . THR B 1 41 ? -6.883 -20.281 32.594 1 20.53 41 THR B O 1
ATOM 2013 N N . ALA B 1 42 ? -8.109 -22.062 33.094 1 21.05 42 ALA B N 1
ATOM 2014 C CA . ALA B 1 42 ? -8.938 -21.734 31.938 1 21.05 42 ALA B CA 1
ATOM 2015 C C . ALA B 1 42 ? -9.711 -20.438 32.156 1 21.05 42 ALA B C 1
ATOM 2017 O O . ALA B 1 42 ? -10.773 -20.234 31.562 1 21.05 42 ALA B O 1
ATOM 2018 N N . LYS B 1 43 ? -9.383 -19.578 33.188 1 21.36 43 LYS B N 1
ATOM 2019 C CA . LYS B 1 43 ? -10.195 -18.438 33.562 1 21.36 43 LYS B CA 1
ATOM 2020 C C . LYS B 1 43 ? -10.344 -17.453 32.406 1 21.36 43 LYS B C 1
ATOM 2022 O O . LYS B 1 43 ? -11.406 -16.859 32.219 1 21.36 43 LYS B O 1
ATOM 2027 N N . TYR B 1 44 ? -9.242 -17 31.766 1 20.77 44 TYR B N 1
ATOM 2028 C CA . TYR B 1 44 ? -9.203 -15.609 31.344 1 20.77 44 TYR B CA 1
ATOM 2029 C C . TYR B 1 44 ? -10.023 -15.398 30.078 1 20.77 44 TYR B C 1
ATOM 2031 O O . TYR B 1 44 ? -9.961 -14.336 29.453 1 20.77 44 TYR B O 1
ATOM 2039 N N . GLY B 1 45 ? -10.609 -16.375 29.547 1 22.75 45 GLY B N 1
ATOM 2040 C CA . GLY B 1 45 ? -11.172 -16.172 28.234 1 22.75 45 GLY B CA 1
ATOM 2041 C C . GLY B 1 45 ? -12.289 -15.141 28.203 1 22.75 45 GLY B C 1
ATOM 2042 O O . GLY B 1 45 ? -12.883 -14.891 27.156 1 22.75 45 GLY B O 1
ATOM 2043 N N . GLY B 1 46 ? -12.922 -14.781 29.328 1 23 46 GLY B N 1
ATOM 2044 C CA . GLY B 1 46 ? -14.281 -14.258 29.219 1 23 46 GLY B CA 1
ATOM 2045 C C . GLY B 1 46 ? -14.336 -12.883 28.594 1 23 46 GLY B C 1
ATOM 2046 O O . GLY B 1 46 ? -15.328 -12.531 27.953 1 23 46 GLY B O 1
ATOM 2047 N N . LEU B 1 47 ? -13.469 -11.906 29.016 1 21.36 47 LEU B N 1
ATOM 2048 C CA . LEU B 1 47 ? -13.961 -10.547 29.234 1 21.36 47 LEU B CA 1
ATOM 2049 C C . LEU B 1 47 ? -14.164 -9.828 27.906 1 21.36 47 LEU B C 1
ATOM 2051 O O . LEU B 1 47 ? -14.922 -8.859 27.828 1 21.36 47 LEU B O 1
ATOM 2055 N N . GLY B 1 48 ? -13.375 -10.102 26.953 1 23 48 GLY B N 1
ATOM 2056 C CA . GLY B 1 48 ? -13.188 -8.961 26.078 1 23 48 GLY B CA 1
ATOM 2057 C C . GLY B 1 48 ? -14.383 -8.695 25.188 1 23 48 GLY B C 1
ATOM 2058 O O . GLY B 1 48 ? -14.32 -7.848 24.281 1 23 48 GLY B O 1
ATOM 2059 N N . ALA B 1 49 ? -15.352 -9.555 25.203 1 24.08 49 ALA B N 1
ATOM 2060 C CA . ALA B 1 49 ? -16.422 -9.398 24.203 1 24.08 49 ALA B CA 1
ATOM 2061 C C . ALA B 1 49 ? -17.188 -8.102 24.422 1 24.08 49 ALA B C 1
ATOM 2063 O O . ALA B 1 49 ? -17.812 -7.578 23.5 1 24.08 49 ALA B O 1
ATOM 2064 N N . LEU B 1 50 ? -17.281 -7.641 25.719 1 23.47 50 LEU B N 1
ATOM 2065 C CA . LEU B 1 50 ? -18.406 -6.805 26.125 1 23.47 50 LEU B CA 1
ATOM 2066 C C . LEU B 1 50 ? -18.234 -5.375 25.625 1 23.47 50 LEU B C 1
ATOM 2068 O O . LEU B 1 50 ? -19.188 -4.586 25.641 1 23.47 50 LEU B O 1
ATOM 2072 N N . ALA B 1 51 ? -16.984 -4.973 25.312 1 23.41 51 ALA B N 1
ATOM 2073 C CA . ALA B 1 51 ? -16.875 -3.521 25.438 1 23.41 51 ALA B CA 1
ATOM 2074 C C . ALA B 1 51 ? -17.656 -2.824 24.328 1 23.41 51 ALA B C 1
ATOM 2076 O O . ALA B 1 51 ? -18.281 -1.792 24.547 1 23.41 51 ALA B O 1
ATOM 2077 N N . GLY B 1 52 ? -17.531 -3.299 23.125 1 24.69 52 GLY B N 1
ATOM 2078 C CA . GLY B 1 52 ? -18.016 -2.354 22.141 1 24.69 52 GLY B CA 1
ATOM 2079 C C . GLY B 1 52 ? -19.531 -2.188 22.172 1 24.69 52 GLY B C 1
ATOM 2080 O O . GLY B 1 52 ? -20.094 -1.461 21.359 1 24.69 52 GLY B O 1
ATOM 2081 N N . ALA B 1 53 ? -20.203 -3.061 22.922 1 25.77 53 ALA B N 1
ATOM 2082 C CA . ALA B 1 53 ? -21.656 -2.902 23.031 1 25.77 53 ALA B CA 1
ATOM 2083 C C . ALA B 1 53 ? -22.016 -1.583 23.703 1 25.77 53 ALA B C 1
ATOM 2085 O O . ALA B 1 53 ? -23.094 -1.032 23.484 1 25.77 53 ALA B O 1
ATOM 2086 N N . VAL B 1 54 ? -21.078 -1.16 24.578 1 27.55 54 VAL B N 1
ATOM 2087 C CA . VAL B 1 54 ? -21.484 -0.15 25.547 1 27.55 54 VAL B CA 1
ATOM 2088 C C . VAL B 1 54 ? -21.609 1.207 24.859 1 27.55 54 VAL B C 1
ATOM 2090 O O . VAL B 1 54 ? -22.5 1.999 25.188 1 27.55 54 VAL B O 1
ATOM 2093 N N . ALA B 1 55 ? -20.781 1.495 23.844 1 26.14 55 ALA B N 1
ATOM 2094 C CA . ALA B 1 55 ? -20.938 2.914 23.531 1 26.14 55 ALA B CA 1
ATOM 2095 C C . ALA B 1 55 ? -22.328 3.205 22.969 1 26.14 55 ALA B C 1
ATOM 2097 O O . ALA B 1 55 ? -22.734 4.367 22.859 1 26.14 55 ALA B O 1
ATOM 2098 N N . GLY B 1 56 ? -23 2.156 22.469 1 27.91 56 GLY B N 1
ATOM 2099 C CA . GLY B 1 56 ? -24.391 2.449 22.156 1 27.91 56 GLY B CA 1
ATOM 2100 C C . GLY B 1 56 ? -25.203 2.895 23.359 1 27.91 56 GLY B C 1
ATOM 2101 O O . GLY B 1 56 ? -26.328 3.35 23.234 1 27.91 56 GLY B O 1
ATOM 2102 N N . ALA B 1 57 ? -24.688 2.32 24.453 1 28.27 57 ALA B N 1
ATOM 2103 C CA . ALA B 1 57 ? -25.625 2.459 25.562 1 28.27 57 ALA B CA 1
ATOM 2104 C C . ALA B 1 57 ? -25.641 3.891 26.094 1 28.27 57 ALA B C 1
ATOM 2106 O O . ALA B 1 57 ? -26.453 4.23 26.969 1 28.27 57 ALA B O 1
ATOM 2107 N N . ALA B 1 58 ? -24.531 4.512 26.047 1 28.48 58 ALA B N 1
ATOM 2108 C CA . ALA B 1 58 ? -24.609 5.723 26.859 1 28.48 58 ALA B CA 1
ATOM 2109 C C . ALA B 1 58 ? -25.469 6.785 26.172 1 28.48 58 ALA B C 1
ATOM 2111 O O . ALA B 1 58 ? -25.516 7.934 26.609 1 28.48 58 ALA B O 1
ATOM 2112 N N . ILE B 1 59 ? -25.812 6.633 24.812 1 27.11 59 ILE B N 1
ATOM 2113 C CA . ILE B 1 59 ? -26.812 7.629 24.422 1 27.11 59 ILE B CA 1
ATOM 2114 C C . ILE B 1 59 ? -28.078 7.426 25.25 1 27.11 59 ILE B C 1
ATOM 2116 O O . ILE B 1 59 ? -28.328 6.336 25.781 1 27.11 59 ILE B O 1
ATOM 2120 N N . ASP B 1 60 ? -28.891 8.523 25.5 1 26.58 60 ASP B N 1
ATOM 2121 C CA . ASP B 1 60 ? -30.125 8.625 26.266 1 26.58 60 ASP B CA 1
ATOM 2122 C C . ASP B 1 60 ? -31.016 7.406 26.031 1 26.58 60 ASP B C 1
ATOM 2124 O O . ASP B 1 60 ? -30.891 6.723 25.016 1 26.58 60 ASP B O 1
ATOM 2128 N N . HIS B 1 61 ? -31.734 6.785 27.094 1 29.03 61 HIS B N 1
ATOM 2129 C CA . HIS B 1 61 ? -32.625 5.633 27.266 1 29.03 61 HIS B CA 1
ATOM 2130 C C . HIS B 1 61 ? -33.5 5.426 26.047 1 29.03 61 HIS B C 1
ATOM 2132 O O . HIS B 1 61 ? -34.031 4.332 25.844 1 29.03 61 HIS B O 1
ATOM 2138 N N . ASN B 1 62 ? -34.219 6.488 25.562 1 27.53 62 ASN B N 1
ATOM 2139 C CA . ASN B 1 62 ? -35.344 6.199 24.688 1 27.53 62 ASN B CA 1
ATOM 2140 C C . ASN B 1 62 ? -34.906 5.707 23.312 1 27.53 62 ASN B C 1
ATOM 2142 O O . ASN B 1 62 ? -35.656 5.07 22.578 1 27.53 62 ASN B O 1
ATOM 2146 N N . ASN B 1 63 ? -34.125 6.57 22.484 1 27.06 63 ASN B N 1
ATOM 2147 C CA . ASN B 1 63 ? -33.938 6.238 21.078 1 27.06 63 ASN B CA 1
ATOM 2148 C C . ASN B 1 63 ? -32.625 5.492 20.844 1 27.06 63 ASN B C 1
ATOM 2150 O O . ASN B 1 63 ? -31.719 6.008 20.188 1 27.06 63 ASN B O 1
ATOM 2154 N N . ARG B 1 64 ? -32.094 4.668 21.781 1 29.77 64 ARG B N 1
ATOM 2155 C CA . ARG B 1 64 ? -30.969 3.748 21.844 1 29.77 64 ARG B CA 1
ATOM 2156 C C . ARG B 1 64 ? -30.875 2.906 20.578 1 29.77 64 ARG B C 1
ATOM 2158 O O . ARG B 1 64 ? -29.828 2.305 20.297 1 29.77 64 ARG B O 1
ATOM 2165 N N . GLY B 1 65 ? -31.938 2.535 20.094 1 25.75 65 GLY B N 1
ATOM 2166 C CA . GLY B 1 65 ? -32.062 1.567 19.016 1 25.75 65 GLY B CA 1
ATOM 2167 C C . GLY B 1 65 ? -31.375 2.014 17.734 1 25.75 65 GLY B C 1
ATOM 2168 O O . GLY B 1 65 ? -31.047 1.189 16.875 1 25.75 65 GLY B O 1
ATOM 2169 N N . LYS B 1 66 ? -31.531 3.389 17.453 1 28.19 66 LYS B N 1
ATOM 2170 C CA . LYS B 1 66 ? -31.156 3.812 16.109 1 28.19 66 LYS B CA 1
ATOM 2171 C C . LYS B 1 66 ? -29.641 3.902 15.961 1 28.19 66 LYS B C 1
ATOM 2173 O O . LYS B 1 66 ? -29.109 3.84 14.844 1 28.19 66 LYS B O 1
ATOM 2178 N N . GLY B 1 67 ? -28.969 4.297 17 1 27.67 67 GLY B N 1
ATOM 2179 C CA . GLY B 1 67 ? -27.547 4.535 16.875 1 27.67 67 GLY B CA 1
ATOM 2180 C C . GLY B 1 67 ? -26.75 3.27 16.625 1 27.67 67 GLY B C 1
ATOM 2181 O O . GLY B 1 67 ? -25.719 3.293 15.938 1 27.67 67 GLY B O 1
ATOM 2182 N N . ALA B 1 68 ? -27.062 2.182 17.484 1 29.66 68 ALA B N 1
ATOM 2183 C CA . ALA B 1 68 ? -26.359 0.913 17.328 1 29.66 68 ALA B CA 1
ATOM 2184 C C . ALA B 1 68 ? -26.5 0.384 15.898 1 29.66 68 ALA B C 1
ATOM 2186 O O . ALA B 1 68 ? -25.578 -0.268 15.375 1 29.66 68 ALA B O 1
ATOM 2187 N N . LEU B 1 69 ? -27.688 0.678 15.32 1 27.77 69 LEU B N 1
ATOM 2188 C CA . LEU B 1 69 ? -27.969 0.172 13.977 1 27.77 69 LEU B CA 1
ATOM 2189 C C . LEU B 1 69 ? -27.062 0.824 12.945 1 27.77 69 LEU B C 1
ATOM 2191 O O . LEU B 1 69 ? -26.656 0.179 11.977 1 27.77 69 LEU B O 1
ATOM 2195 N N . ILE B 1 70 ? -26.656 2.062 13.211 1 28.81 70 ILE B N 1
ATOM 2196 C CA . ILE B 1 70 ? -25.906 2.744 12.164 1 28.81 70 ILE B CA 1
ATOM 2197 C C . ILE B 1 70 ? -24.484 2.215 12.125 1 28.81 70 ILE B C 1
ATOM 2199 O O . ILE B 1 70 ? -23.922 1.971 11.047 1 28.81 70 ILE B O 1
ATOM 2203 N N . GLY B 1 71 ? -23.953 2.059 13.273 1 31.27 71 GLY B N 1
ATOM 2204 C CA . GLY B 1 71 ? -22.578 1.583 13.281 1 31.27 71 GLY B CA 1
ATOM 2205 C C . GLY B 1 71 ? -22.422 0.199 12.68 1 31.27 71 GLY B C 1
ATOM 2206 O O . GLY B 1 71 ? -21.484 -0.059 11.945 1 31.27 71 GLY B O 1
ATOM 2207 N N . ALA B 1 72 ? -23.25 -0.77 13.07 1 31.31 72 ALA B N 1
ATOM 2208 C CA . ALA B 1 72 ? -23.297 -2.123 12.523 1 31.31 72 ALA B CA 1
ATOM 2209 C C . ALA B 1 72 ? -23.609 -2.102 11.031 1 31.31 72 ALA B C 1
ATOM 2211 O O . ALA B 1 72 ? -23.109 -2.93 10.266 1 31.31 72 ALA B O 1
ATOM 2212 N N . ALA B 1 73 ? -24.453 -1.234 10.625 1 33.66 73 ALA B N 1
ATOM 2213 C CA . ALA B 1 73 ? -24.859 -1.158 9.227 1 33.66 73 ALA B CA 1
ATOM 2214 C C . ALA B 1 73 ? -23.688 -0.766 8.328 1 33.66 73 ALA B C 1
ATOM 2216 O O . ALA B 1 73 ? -23.531 -1.309 7.234 1 33.66 73 ALA B O 1
ATOM 2217 N N . VAL B 1 74 ? -23 0.192 8.805 1 35.34 74 VAL B N 1
ATOM 2218 C CA . VAL B 1 74 ? -21.891 0.615 7.957 1 35.34 74 VAL B CA 1
ATOM 2219 C C . VAL B 1 74 ? -20.859 -0.504 7.863 1 35.34 74 VAL B C 1
ATOM 2221 O O . VAL B 1 74 ? -20.328 -0.79 6.781 1 35.34 74 VAL B O 1
ATOM 2224 N N . ALA B 1 75 ? -20.609 -1.277 8.945 1 39.06 75 ALA B N 1
ATOM 2225 C CA . ALA B 1 75 ? -19.672 -2.396 8.992 1 39.06 75 ALA B CA 1
ATOM 2226 C C . ALA B 1 75 ? -20.219 -3.605 8.242 1 39.06 75 ALA B C 1
ATOM 2228 O O . ALA B 1 75 ? -19.469 -4.348 7.609 1 39.06 75 ALA B O 1
ATOM 2229 N N . GLY B 1 76 ? -21.469 -3.93 8.461 1 40 76 GLY B N 1
ATOM 2230 C CA . GLY B 1 76 ? -22.156 -5.098 7.938 1 40 76 GLY B CA 1
ATOM 2231 C C . GLY B 1 76 ? -22.359 -5.051 6.438 1 40 76 GLY B C 1
ATOM 2232 O O . GLY B 1 76 ? -22.312 -6.086 5.766 1 40 76 GLY B O 1
ATOM 2233 N N . ALA B 1 77 ? -22.828 -3.965 6.043 1 43.47 77 ALA B N 1
ATOM 2234 C CA . ALA B 1 77 ? -23.109 -3.791 4.621 1 43.47 77 ALA B CA 1
ATOM 2235 C C . ALA B 1 77 ? -21.828 -3.629 3.822 1 43.47 77 ALA B C 1
ATOM 2237 O O . ALA B 1 77 ? -21.844 -3.633 2.59 1 43.47 77 ALA B O 1
ATOM 2238 N N . ALA B 1 78 ? -20.672 -3.449 4.367 1 54.84 78 ALA B N 1
ATOM 2239 C CA . ALA B 1 78 ? -19.516 -2.803 3.758 1 54.84 78 ALA B CA 1
ATOM 2240 C C . ALA B 1 78 ? -18.891 -3.691 2.688 1 54.84 78 ALA B C 1
ATOM 2242 O O . ALA B 1 78 ? -18.312 -3.193 1.722 1 54.84 78 ALA B O 1
ATOM 2243 N N . SER B 1 79 ? -19.172 -5.07 2.645 1 66.25 79 SER B N 1
ATOM 2244 C CA . SER B 1 79 ? -18.766 -5.891 1.509 1 66.25 79 SER B CA 1
ATOM 2245 C C . SER B 1 79 ? -19.641 -7.129 1.377 1 66.25 79 SER B C 1
ATOM 2247 O O . SER B 1 79 ? -19.141 -8.25 1.281 1 66.25 79 SER B O 1
ATOM 2249 N N . ALA B 1 80 ? -21.047 -6.875 1.327 1 71.75 80 ALA B N 1
ATOM 2250 C CA . ALA B 1 80 ? -22 -7.965 1.232 1 71.75 80 ALA B CA 1
ATOM 2251 C C . ALA B 1 80 ? -21.734 -8.844 0.013 1 71.75 80 ALA B C 1
ATOM 2253 O O . ALA B 1 80 ? -21.484 -8.328 -1.082 1 71.75 80 ALA B O 1
ATOM 2254 N N . GLY B 1 81 ? -21.656 -10.133 0.29 1 82.31 81 GLY B N 1
ATOM 2255 C CA . GLY B 1 81 ? -21.469 -11.07 -0.806 1 82.31 81 GLY B CA 1
ATOM 2256 C C . GLY B 1 81 ? -20.016 -11.359 -1.107 1 82.31 81 GLY B C 1
ATOM 2257 O O . GLY B 1 81 ? -19.703 -12.227 -1.928 1 82.31 81 GLY B O 1
ATOM 2258 N N . TYR B 1 82 ? -19.125 -10.664 -0.419 1 89.94 82 TYR B N 1
ATOM 2259 C CA . TYR B 1 82 ? -17.703 -10.836 -0.726 1 89.94 82 TYR B CA 1
ATOM 2260 C C . TYR B 1 82 ? -17.25 -12.25 -0.414 1 89.94 82 TYR B C 1
ATOM 2262 O O . TYR B 1 82 ? -16.344 -12.781 -1.077 1 89.94 82 TYR B O 1
ATOM 2270 N N . GLY B 1 83 ? -17.859 -12.836 0.545 1 88.44 83 GLY B N 1
ATOM 2271 C CA . GLY B 1 83 ? -17.484 -14.195 0.902 1 88.44 83 GLY B CA 1
ATOM 2272 C C . GLY B 1 83 ? -17.625 -15.172 -0.25 1 88.44 83 GLY B C 1
ATOM 2273 O O . GLY B 1 83 ? -16.719 -15.977 -0.497 1 88.44 83 GLY B O 1
ATOM 2274 N N . TYR B 1 84 ? -18.719 -15.148 -0.96 1 90.12 84 TYR B N 1
ATOM 2275 C CA . TYR B 1 84 ? -18.938 -16.016 -2.105 1 90.12 84 TYR B CA 1
ATOM 2276 C C . TYR B 1 84 ? -17.953 -15.727 -3.223 1 90.12 84 TYR B C 1
ATOM 2278 O O . TYR B 1 84 ? -17.406 -16.641 -3.846 1 90.12 84 TYR B O 1
ATOM 2286 N N . TYR B 1 85 ? -17.766 -14.43 -3.469 1 93.88 85 TYR B N 1
ATOM 2287 C CA . TYR B 1 85 ? -16.766 -13.992 -4.441 1 93.88 85 TYR B CA 1
ATOM 2288 C C . TYR B 1 85 ? -15.391 -14.539 -4.098 1 93.88 85 TYR B C 1
ATOM 2290 O O . TYR B 1 85 ? -14.695 -15.078 -4.965 1 93.88 85 TYR B O 1
ATOM 2298 N N . ALA B 1 86 ? -15.055 -14.484 -2.846 1 94.69 86 ALA B N 1
ATOM 2299 C CA . ALA B 1 86 ? -13.75 -14.922 -2.365 1 94.69 86 ALA B CA 1
ATOM 2300 C C . ALA B 1 86 ? -13.602 -16.438 -2.469 1 94.69 86 ALA B C 1
ATOM 2302 O O . ALA B 1 86 ? -12.508 -16.938 -2.744 1 94.69 86 ALA B O 1
ATOM 2303 N N . ASP B 1 87 ? -14.68 -17.141 -2.205 1 95.06 87 ASP B N 1
ATOM 2304 C CA . ASP B 1 87 ? -14.648 -18.594 -2.322 1 95.06 87 ASP B CA 1
ATOM 2305 C C . ASP B 1 87 ? -14.281 -19.031 -3.74 1 95.06 87 ASP B C 1
ATOM 2307 O O . ASP B 1 87 ? -13.438 -19.906 -3.93 1 95.06 87 ASP B O 1
ATOM 2311 N N . ARG B 1 88 ? -14.883 -18.406 -4.688 1 95.5 88 ARG B N 1
ATOM 2312 C CA . ARG B 1 88 ? -14.641 -18.75 -6.086 1 95.5 88 ARG B CA 1
ATOM 2313 C C . ARG B 1 88 ? -13.227 -18.375 -6.512 1 95.5 88 ARG B C 1
ATOM 2315 O O . ARG B 1 88 ? -12.57 -19.125 -7.23 1 95.5 88 ARG B O 1
ATOM 2322 N N . GLN B 1 89 ? -12.852 -17.25 -6.039 1 96.81 89 GLN B N 1
ATOM 2323 C CA . GLN B 1 89 ? -11.508 -16.812 -6.379 1 96.81 89 GLN B CA 1
ATOM 2324 C C . GLN B 1 89 ? -10.453 -17.719 -5.758 1 96.81 89 GLN B C 1
ATOM 2326 O O . GLN B 1 89 ? -9.453 -18.047 -6.402 1 96.81 89 GLN B O 1
ATOM 2331 N N . GLU B 1 90 ? -10.656 -18.047 -4.516 1 97.31 90 GLU B N 1
ATOM 2332 C CA . GLU B 1 90 ? -9.727 -18.953 -3.836 1 97.31 90 GLU B CA 1
ATOM 2333 C C . GLU B 1 90 ? -9.578 -20.266 -4.598 1 97.31 90 GLU B C 1
ATOM 2335 O O . GLU B 1 90 ? -8.461 -20.766 -4.773 1 97.31 90 GLU B O 1
ATOM 2340 N N . ALA B 1 91 ? -10.68 -20.844 -5.016 1 97.19 91 ALA B N 1
ATOM 2341 C CA . ALA B 1 91 ? -10.656 -22.109 -5.75 1 97.19 91 ALA B CA 1
ATOM 2342 C C . ALA B 1 91 ? -9.852 -21.969 -7.039 1 97.19 91 ALA B C 1
ATOM 2344 O O . ALA B 1 91 ? -9.023 -22.828 -7.355 1 97.19 91 ALA B O 1
ATOM 2345 N N . ALA B 1 92 ? -10.086 -20.906 -7.719 1 97.5 92 ALA B N 1
ATOM 2346 C CA . ALA B 1 92 ? -9.375 -20.672 -8.969 1 97.5 92 ALA B CA 1
ATOM 2347 C C . ALA B 1 92 ? -7.879 -20.5 -8.719 1 97.5 92 ALA B C 1
ATOM 2349 O O . ALA B 1 92 ? -7.055 -21.016 -9.477 1 97.5 92 ALA B O 1
ATOM 2350 N N . LEU B 1 93 ? -7.539 -19.797 -7.664 1 98.25 93 LEU B N 1
ATOM 2351 C CA . LEU B 1 93 ? -6.141 -19.547 -7.328 1 98.25 93 LEU B CA 1
ATOM 2352 C C . LEU B 1 93 ? -5.441 -20.844 -6.914 1 98.25 93 LEU B C 1
ATOM 2354 O O . LEU B 1 93 ? -4.301 -21.078 -7.309 1 98.25 93 LEU B O 1
ATOM 2358 N N . ARG B 1 94 ? -6.117 -21.625 -6.152 1 97.88 94 ARG B N 1
ATOM 2359 C CA . ARG B 1 94 ? -5.52 -22.875 -5.723 1 97.88 94 ARG B CA 1
ATOM 2360 C C . ARG B 1 94 ? -5.227 -23.781 -6.918 1 97.88 94 ARG B C 1
ATOM 2362 O O . ARG B 1 94 ? -4.184 -24.438 -6.965 1 97.88 94 ARG B O 1
ATOM 2369 N N . GLU B 1 95 ? -6.117 -23.781 -7.828 1 97.38 95 GLU B N 1
ATOM 2370 C CA . GLU B 1 95 ? -5.922 -24.578 -9.031 1 97.38 95 GLU B CA 1
ATOM 2371 C C . GLU B 1 95 ? -4.781 -24.031 -9.883 1 97.38 95 GLU B C 1
ATOM 2373 O O . GLU B 1 95 ? -3.893 -24.781 -10.297 1 97.38 95 GLU B O 1
ATOM 2378 N N . SER B 1 96 ? -4.766 -22.766 -10.062 1 97.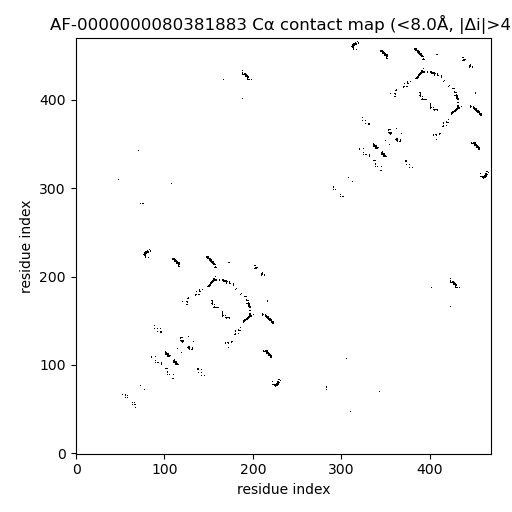19 96 SER B N 1
ATOM 2379 C CA . SER B 1 96 ? -3.818 -22.156 -10.992 1 97.19 96 SER B CA 1
ATOM 2380 C C . SER B 1 96 ? -2.42 -22.094 -10.391 1 97.19 96 SER B C 1
ATOM 2382 O O . SER B 1 96 ? -1.428 -22 -11.117 1 97.19 96 SER B O 1
ATOM 2384 N N . MET B 1 97 ? -2.367 -22.109 -9.062 1 96.94 97 MET B N 1
ATOM 2385 C CA . MET B 1 97 ? -1.067 -21.922 -8.422 1 96.94 97 MET B CA 1
ATOM 2386 C C . MET B 1 97 ? -0.513 -23.266 -7.938 1 96.94 97 MET B C 1
ATOM 2388 O O . MET B 1 97 ? 0.545 -23.312 -7.309 1 96.94 97 MET B O 1
ATOM 2392 N N . ALA B 1 98 ? -1.186 -24.297 -8.227 1 95.5 98 ALA B N 1
ATOM 2393 C CA . ALA B 1 98 ? -0.707 -25.609 -7.832 1 95.5 98 ALA B CA 1
ATOM 2394 C C . ALA B 1 98 ? 0.678 -25.891 -8.406 1 95.5 98 ALA B C 1
ATOM 2396 O O . ALA B 1 98 ? 0.938 -25.609 -9.578 1 95.5 98 ALA B O 1
ATOM 2397 N N . ASN B 1 99 ? 1.623 -26.281 -7.582 1 94.06 99 ASN B N 1
ATOM 2398 C CA . ASN B 1 99 ? 2.953 -26.734 -7.965 1 94.06 99 ASN B CA 1
ATOM 2399 C C . ASN B 1 99 ? 3.848 -25.578 -8.391 1 94.06 99 ASN B C 1
ATOM 2401 O O . ASN B 1 99 ? 4.836 -25.781 -9.102 1 94.06 99 ASN B O 1
ATOM 2405 N N . THR B 1 100 ? 3.5 -24.359 -8.07 1 95.94 100 THR B N 1
ATOM 2406 C CA . THR B 1 100 ? 4.305 -23.203 -8.453 1 95.94 100 THR B CA 1
ATOM 2407 C C . THR B 1 100 ? 5.207 -22.781 -7.297 1 95.94 100 THR B C 1
ATOM 2409 O O . THR B 1 100 ? 6.113 -21.969 -7.484 1 95.94 100 THR B O 1
ATOM 2412 N N . GLY B 1 101 ? 4.969 -23.266 -6.094 1 95.44 101 GLY B N 1
ATOM 2413 C CA . GLY B 1 101 ? 5.652 -22.812 -4.891 1 95.44 101 GLY B CA 1
ATOM 2414 C C . GLY B 1 101 ? 4.926 -21.703 -4.168 1 95.44 101 GLY B C 1
ATOM 2415 O O . GLY B 1 101 ? 5.301 -21.312 -3.057 1 95.44 101 GLY B O 1
ATOM 2416 N N . VAL B 1 102 ? 3.879 -21.172 -4.762 1 97.5 102 VAL B N 1
ATOM 2417 C CA . VAL B 1 102 ? 3.066 -20.125 -4.145 1 97.5 102 VAL B CA 1
ATOM 2418 C C . VAL B 1 102 ? 2.027 -20.766 -3.219 1 97.5 102 VAL B C 1
ATOM 2420 O O . VAL B 1 102 ? 1.327 -21.703 -3.609 1 97.5 102 VAL B O 1
ATOM 2423 N N . GLU B 1 103 ? 1.98 -20.281 -2.062 1 97.12 103 GLU B N 1
ATOM 2424 C CA . GLU B 1 103 ? 0.982 -20.734 -1.102 1 97.12 103 GLU B CA 1
ATOM 2425 C C . GLU B 1 103 ? -0.249 -19.828 -1.11 1 97.12 103 GLU B C 1
ATOM 2427 O O . GLU B 1 103 ? -0.128 -18.609 -1.173 1 97.12 103 GLU B O 1
ATOM 2432 N N . VAL B 1 104 ? -1.399 -20.484 -1.053 1 97.69 104 VAL B N 1
ATOM 2433 C CA . VAL B 1 104 ? -2.66 -19.766 -0.946 1 97.69 104 VAL B CA 1
ATOM 2434 C C . VAL B 1 104 ? -3.281 -20 0.427 1 97.69 104 VAL B C 1
ATOM 2436 O O . VAL B 1 104 ? -3.561 -21.141 0.797 1 97.69 104 VAL B O 1
ATOM 2439 N N . GLN B 1 105 ? -3.434 -18.906 1.152 1 96 105 GLN B N 1
ATOM 2440 C CA . GLN B 1 105 ? -4.016 -18.969 2.49 1 96 105 GLN B CA 1
ATOM 2441 C C . GLN B 1 105 ? -5.312 -18.172 2.564 1 96 105 GLN B C 1
ATOM 2443 O O . GLN B 1 105 ? -5.438 -17.125 1.946 1 96 105 GLN B O 1
ATOM 2448 N N . ARG B 1 106 ? -6.195 -18.781 3.363 1 92.12 106 ARG B N 1
ATOM 2449 C CA . ARG B 1 106 ? -7.457 -18.094 3.615 1 92.12 106 ARG B CA 1
ATOM 2450 C C . ARG B 1 106 ? -7.625 -17.781 5.098 1 92.12 106 ARG B C 1
ATOM 2452 O O . ARG B 1 106 ? -7.449 -18.656 5.949 1 92.12 106 ARG B O 1
ATOM 2459 N N . GLN B 1 107 ? -7.82 -16.609 5.352 1 83.62 107 GLN B N 1
ATOM 2460 C CA . GLN B 1 107 ? -8.188 -16.156 6.688 1 83.62 107 GLN B CA 1
ATOM 2461 C C . GLN B 1 107 ? -9.492 -15.352 6.656 1 83.62 107 GLN B C 1
ATOM 2463 O O . GLN B 1 107 ? -9.477 -14.156 6.367 1 83.62 107 GLN B O 1
ATOM 2468 N N . GLY B 1 108 ? -10.562 -16.141 7.055 1 82.44 108 GLY B N 1
ATOM 2469 C CA . GLY B 1 108 ? -11.844 -15.484 6.867 1 82.44 108 GLY B CA 1
ATOM 2470 C C . GLY B 1 108 ? -12.125 -15.117 5.426 1 82.44 108 GLY B C 1
ATOM 2471 O O . GLY B 1 108 ? -12.055 -15.969 4.535 1 82.44 108 GLY B O 1
ATOM 2472 N N . ASP B 1 109 ? -12.359 -13.781 5.23 1 82.06 109 ASP B N 1
ATOM 2473 C CA . ASP B 1 109 ? -12.672 -13.359 3.867 1 82.06 109 ASP B CA 1
ATOM 2474 C C . ASP B 1 109 ? -11.43 -12.82 3.164 1 82.06 109 ASP B C 1
ATOM 2476 O O . ASP B 1 109 ? -11.508 -12.352 2.025 1 82.06 109 ASP B O 1
ATOM 2480 N N . GLN B 1 110 ? -10.406 -12.984 3.789 1 88.31 110 GLN B N 1
ATOM 2481 C CA . GLN B 1 110 ? -9.164 -12.516 3.182 1 88.31 110 GLN B CA 1
ATOM 2482 C C . GLN B 1 110 ? -8.367 -13.68 2.602 1 88.31 110 GLN B C 1
ATOM 2484 O O . GLN B 1 110 ? -8.227 -14.727 3.244 1 88.31 110 GLN B O 1
ATOM 2489 N N . ILE B 1 111 ? -7.969 -13.453 1.344 1 95.75 111 ILE B N 1
ATOM 2490 C CA . ILE B 1 111 ? -7.059 -14.406 0.717 1 95.75 111 ILE B CA 1
ATOM 2491 C C . ILE B 1 111 ? -5.641 -13.836 0.722 1 95.75 111 ILE B C 1
ATOM 2493 O O . ILE B 1 111 ? -5.43 -12.672 0.396 1 95.75 111 ILE B O 1
ATOM 2497 N N . LYS B 1 112 ? -4.734 -14.633 1.133 1 97 112 LYS B N 1
ATOM 2498 C CA . LYS B 1 112 ? -3.314 -14.281 1.145 1 97 112 LYS B CA 1
ATOM 2499 C C . LYS B 1 112 ? -2.498 -15.289 0.332 1 97 112 LYS B C 1
ATOM 2501 O O . LYS B 1 112 ? -2.621 -16.5 0.528 1 97 112 LYS B O 1
ATOM 2506 N N . LEU B 1 113 ? -1.708 -14.758 -0.585 1 98.44 113 LEU B N 1
ATOM 2507 C CA . LEU B 1 113 ? -0.733 -15.57 -1.305 1 98.44 113 LEU B CA 1
ATOM 2508 C C . LEU B 1 113 ? 0.68 -15.305 -0.798 1 98.44 113 LEU B C 1
ATOM 2510 O O . LEU B 1 113 ? 1.038 -14.156 -0.534 1 98.44 113 LEU B O 1
ATOM 2514 N N . ILE B 1 114 ? 1.48 -16.328 -0.668 1 98.06 114 ILE B N 1
ATOM 2515 C CA . ILE B 1 114 ? 2.867 -16.203 -0.236 1 98.06 114 ILE B CA 1
ATOM 2516 C C . ILE B 1 114 ? 3.799 -16.719 -1.331 1 98.06 114 ILE B C 1
ATOM 2518 O O . ILE B 1 114 ? 3.738 -17.891 -1.704 1 98.06 114 ILE B O 1
ATOM 2522 N N . MET B 1 115 ? 4.602 -15.867 -1.782 1 98.38 115 MET B N 1
ATOM 2523 C CA . MET B 1 115 ? 5.629 -16.188 -2.771 1 98.38 115 MET B CA 1
ATOM 2524 C C . MET B 1 115 ? 7.016 -16.172 -2.143 1 98.38 115 MET B C 1
ATOM 2526 O O . MET B 1 115 ? 7.523 -15.102 -1.781 1 98.38 115 MET B O 1
ATOM 2530 N N . PRO B 1 116 ? 7.645 -17.297 -2.088 1 97.5 116 PRO B N 1
ATOM 2531 C CA . PRO B 1 116 ? 8.992 -17.312 -1.516 1 97.5 116 PRO B CA 1
ATOM 2532 C C . PRO B 1 116 ? 9.992 -16.484 -2.336 1 97.5 116 PRO B C 1
ATOM 2534 O O . PRO B 1 116 ? 10 -16.578 -3.566 1 97.5 116 PRO B O 1
ATOM 2537 N N . GLY B 1 117 ? 10.797 -15.82 -1.661 1 97.38 117 GLY B N 1
ATOM 2538 C CA . GLY B 1 117 ? 11.75 -14.945 -2.318 1 97.38 117 GLY B CA 1
ATOM 2539 C C . GLY B 1 117 ? 12.719 -15.688 -3.221 1 97.38 117 GLY B C 1
ATOM 2540 O O . GLY B 1 117 ? 13.055 -15.203 -4.305 1 97.38 117 GLY B O 1
ATOM 2541 N N . ASN B 1 118 ? 13.102 -16.812 -2.789 1 94.31 118 ASN B N 1
ATOM 2542 C CA . ASN B 1 118 ? 14.148 -17.531 -3.498 1 94.31 118 ASN B CA 1
ATOM 2543 C C . ASN B 1 118 ? 13.617 -18.203 -4.766 1 94.31 118 ASN B C 1
ATOM 2545 O O . ASN B 1 118 ? 14.391 -18.656 -5.609 1 94.31 118 ASN B O 1
ATOM 2549 N N . ILE B 1 119 ? 12.383 -18.25 -4.895 1 95.12 119 ILE B N 1
ATOM 2550 C CA . ILE B 1 119 ? 11.766 -18.75 -6.113 1 95.12 119 ILE B CA 1
ATOM 2551 C C . ILE B 1 119 ? 11.352 -17.578 -7.004 1 95.12 119 ILE B C 1
ATOM 2553 O O . ILE B 1 119 ? 11.461 -17.656 -8.227 1 95.12 119 ILE B O 1
ATOM 2557 N N . THR B 1 120 ? 10.984 -16.516 -6.43 1 97.19 120 THR B N 1
ATOM 2558 C CA . THR B 1 120 ? 10.398 -15.383 -7.125 1 97.19 120 THR B CA 1
ATOM 2559 C C . THR B 1 120 ? 11.484 -14.477 -7.688 1 97.19 120 THR B C 1
ATOM 2561 O O . THR B 1 120 ? 11.344 -13.93 -8.781 1 97.19 120 THR B O 1
ATOM 2564 N N . PHE B 1 121 ? 12.578 -14.383 -6.945 1 97.5 121 PHE B N 1
ATOM 2565 C CA . PHE B 1 121 ? 13.594 -13.406 -7.328 1 97.5 121 PHE B CA 1
ATOM 2566 C C . PHE B 1 121 ? 14.961 -14.07 -7.438 1 97.5 121 PHE B C 1
ATOM 2568 O O . PHE B 1 121 ? 15.219 -15.094 -6.793 1 97.5 121 PHE B O 1
ATOM 2575 N N . ALA B 1 122 ? 15.82 -13.336 -8.242 1 91.44 122 ALA B N 1
ATOM 2576 C CA . ALA B 1 122 ? 17.234 -13.688 -8.234 1 91.44 122 ALA B CA 1
ATOM 2577 C C . ALA B 1 122 ? 17.875 -13.359 -6.887 1 91.44 122 ALA B C 1
ATOM 2579 O O . ALA B 1 122 ? 17.312 -12.617 -6.086 1 91.44 122 ALA B O 1
ATOM 2580 N N . THR B 1 123 ? 19 -13.922 -6.559 1 85.75 123 THR B N 1
ATOM 2581 C CA . THR B 1 123 ? 19.688 -13.734 -5.281 1 85.75 123 THR B CA 1
ATOM 2582 C C . THR B 1 123 ? 19.938 -12.25 -5.016 1 85.75 123 THR B C 1
ATOM 2584 O O . THR B 1 123 ? 20.453 -11.539 -5.883 1 85.75 123 THR B O 1
ATOM 2587 N N . ASP B 1 124 ? 19.547 -11.836 -3.844 1 88.38 124 ASP B N 1
ATOM 2588 C CA . ASP B 1 124 ? 19.719 -10.469 -3.357 1 88.38 124 ASP B CA 1
ATOM 2589 C C . ASP B 1 124 ? 19.281 -9.453 -4.414 1 88.38 124 ASP B C 1
ATOM 2591 O O . ASP B 1 124 ? 19.953 -8.438 -4.621 1 88.38 124 ASP B O 1
ATOM 2595 N N . SER B 1 125 ? 18.219 -9.711 -5.055 1 94.44 125 SER B N 1
ATOM 2596 C CA . SER B 1 125 ? 17.75 -8.914 -6.188 1 94.44 125 SER B CA 1
ATOM 2597 C C . SER B 1 125 ? 16.234 -8.758 -6.168 1 94.44 125 SER B C 1
ATOM 2599 O O . SER B 1 125 ? 15.539 -9.516 -5.484 1 94.44 125 SER B O 1
ATOM 2601 N N . SER B 1 126 ? 15.82 -7.742 -6.801 1 96.56 126 SER B N 1
ATOM 2602 C CA . SER B 1 126 ? 14.391 -7.574 -7.02 1 96.56 126 SER B CA 1
ATOM 2603 C C . SER B 1 126 ? 14 -7.945 -8.445 1 96.56 126 SER B C 1
ATOM 2605 O O . SER B 1 126 ? 12.867 -7.715 -8.867 1 96.56 126 SER B O 1
ATOM 2607 N N . ASN B 1 127 ? 14.984 -8.453 -9.203 1 97.31 127 ASN B N 1
ATOM 2608 C CA . ASN B 1 127 ? 14.664 -8.953 -10.531 1 97.31 127 ASN B CA 1
ATOM 2609 C C . ASN B 1 127 ? 13.906 -10.273 -10.461 1 97.31 127 ASN B C 1
ATOM 2611 O O . ASN B 1 127 ? 14.375 -11.234 -9.859 1 97.31 127 ASN B O 1
ATOM 2615 N N . ILE B 1 128 ? 12.82 -10.305 -11.148 1 97.81 128 ILE B N 1
ATOM 2616 C CA . ILE B 1 128 ? 12.016 -11.523 -11.141 1 97.81 128 ILE B CA 1
ATOM 2617 C C . ILE B 1 128 ? 12.742 -12.633 -11.891 1 97.81 128 ILE B C 1
ATOM 2619 O O . ILE B 1 128 ? 13.273 -12.406 -12.984 1 97.81 128 ILE B O 1
ATOM 2623 N N . SER B 1 129 ? 12.766 -13.805 -11.281 1 97.25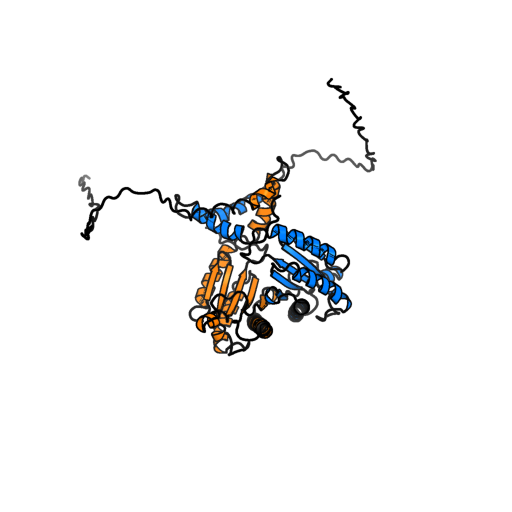 129 SER B N 1
ATOM 2624 C CA . SER B 1 129 ? 13.398 -14.961 -11.914 1 97.25 129 SER B CA 1
ATOM 2625 C C . SER B 1 129 ? 12.641 -15.391 -13.164 1 97.25 129 SER B C 1
ATOM 2627 O O . SER B 1 129 ? 11.406 -15.352 -13.195 1 97.25 129 SER B O 1
ATOM 2629 N N . SER B 1 130 ? 13.336 -15.883 -14.141 1 96.25 130 SER B N 1
ATOM 2630 C CA . SER B 1 130 ? 12.742 -16.281 -15.422 1 96.25 130 SER B CA 1
ATOM 2631 C C . SER B 1 130 ? 11.711 -17.391 -15.234 1 96.25 130 SER B C 1
ATOM 2633 O O . SER B 1 130 ? 10.711 -17.438 -15.945 1 96.25 130 SER B O 1
ATOM 2635 N N . SER B 1 131 ? 11.945 -18.234 -14.266 1 95.56 131 SER B N 1
ATOM 2636 C CA . SER B 1 131 ? 11.07 -19.391 -14.047 1 95.56 131 SER B CA 1
ATOM 2637 C C . SER B 1 131 ? 9.773 -18.953 -13.367 1 95.56 131 SER B C 1
ATOM 2639 O O . SER B 1 131 ? 8.812 -19.734 -13.32 1 95.56 131 SER B O 1
ATOM 2641 N N . PHE B 1 132 ? 9.734 -17.734 -12.859 1 97.56 132 PHE B N 1
ATOM 2642 C CA . PHE B 1 132 ? 8.578 -17.359 -12.047 1 97.56 132 PHE B CA 1
ATOM 2643 C C . PHE B 1 132 ? 7.609 -16.516 -12.852 1 97.56 132 PHE B C 1
ATOM 2645 O O . PHE B 1 132 ? 6.531 -16.156 -12.367 1 97.56 132 PHE B O 1
ATOM 2652 N N . TYR B 1 133 ? 7.938 -16.172 -14.094 1 97.38 133 TYR B N 1
ATOM 2653 C CA . TYR B 1 133 ? 7.02 -15.398 -14.922 1 97.38 133 TYR B CA 1
ATOM 2654 C C . TYR B 1 133 ? 5.746 -16.188 -15.211 1 97.38 133 TYR B C 1
ATOM 2656 O O . TYR B 1 133 ? 4.652 -15.617 -15.25 1 97.38 133 TYR B O 1
ATOM 2664 N N . SER B 1 134 ? 5.859 -17.484 -15.352 1 97.25 134 SER B N 1
ATOM 2665 C CA . SER B 1 134 ? 4.684 -18.312 -15.625 1 97.25 134 SER B CA 1
ATOM 2666 C C . SER B 1 134 ? 3.699 -18.266 -14.461 1 97.25 134 SER B C 1
ATOM 2668 O O . SER B 1 134 ? 2.516 -17.984 -14.648 1 97.25 134 SER B O 1
ATOM 2670 N N . PRO B 1 135 ? 4.203 -18.516 -13.188 1 97.81 135 PRO B N 1
ATOM 2671 C CA . PRO B 1 135 ? 3.295 -18.344 -12.047 1 97.81 135 PRO B CA 1
ATOM 2672 C C . PRO B 1 135 ? 2.688 -16.938 -11.977 1 97.81 135 PRO B C 1
ATOM 2674 O O . PRO B 1 135 ? 1.506 -16.797 -11.656 1 97.81 135 PRO B O 1
ATOM 2677 N N . LEU B 1 136 ? 3.404 -15.953 -12.273 1 98.38 136 LEU B N 1
ATOM 2678 C CA . LEU B 1 136 ? 2.893 -14.586 -12.242 1 98.38 136 LEU B CA 1
ATOM 2679 C C . LEU B 1 136 ? 1.858 -14.367 -13.344 1 98.38 136 LEU B C 1
ATOM 2681 O O . LEU B 1 136 ? 0.904 -13.609 -13.156 1 98.38 136 LEU B O 1
ATOM 2685 N N . ASN B 1 137 ? 2.076 -15 -14.516 1 98.31 137 ASN B N 1
ATOM 2686 C CA . ASN B 1 137 ? 1.056 -14.969 -15.562 1 98.31 137 ASN B CA 1
ATOM 2687 C C . ASN B 1 137 ? -0.259 -15.57 -15.078 1 98.31 137 ASN B C 1
ATOM 2689 O O . ASN B 1 137 ? -1.333 -15.031 -15.344 1 98.31 137 ASN B O 1
ATOM 2693 N N . ASN B 1 138 ? -0.137 -16.688 -14.391 1 97.94 138 ASN B N 1
ATOM 2694 C CA . ASN B 1 138 ? -1.323 -17.328 -13.828 1 97.94 138 ASN B CA 1
ATOM 2695 C C . ASN B 1 138 ? -2.043 -16.406 -12.852 1 97.94 138 ASN B C 1
ATOM 2697 O O . ASN B 1 138 ? -3.271 -16.297 -12.875 1 97.94 138 ASN B O 1
ATOM 2701 N N . LEU B 1 139 ? -1.277 -15.734 -12.031 1 97.94 139 LEU B N 1
ATOM 2702 C CA . LEU B 1 139 ? -1.844 -14.781 -11.07 1 97.94 139 LEU B CA 1
ATOM 2703 C C . LEU B 1 139 ? -2.531 -13.633 -11.797 1 97.94 139 LEU B C 1
ATOM 2705 O O . LEU B 1 139 ? -3.652 -13.258 -11.445 1 97.94 139 LEU B O 1
ATOM 2709 N N . GLY B 1 140 ? -1.793 -13.094 -12.789 1 98.25 140 GLY B N 1
ATOM 2710 C CA . GLY B 1 140 ? -2.371 -12.023 -13.586 1 98.25 140 GLY B CA 1
ATOM 2711 C C . GLY B 1 140 ? -3.693 -12.406 -14.227 1 98.25 140 GLY B C 1
ATOM 2712 O O . GLY B 1 140 ? -4.648 -11.625 -14.203 1 98.25 140 GLY B O 1
ATOM 2713 N N . ASN B 1 141 ? -3.795 -13.586 -14.805 1 98.12 141 ASN B N 1
ATOM 2714 C CA . ASN B 1 141 ? -5.023 -14.078 -15.422 1 98.12 141 ASN B CA 1
ATOM 2715 C C . ASN B 1 141 ? -6.152 -14.195 -14.398 1 98.12 141 ASN B C 1
ATOM 2717 O O . ASN B 1 141 ? -7.293 -13.82 -14.68 1 98.12 141 ASN B O 1
ATOM 2721 N N . SER B 1 142 ? -5.793 -14.703 -13.227 1 97.94 142 SER B N 1
ATOM 2722 C CA . SER B 1 142 ? -6.789 -14.797 -12.172 1 97.94 142 SER B CA 1
ATOM 2723 C C . SER B 1 142 ? -7.301 -13.422 -11.758 1 97.94 142 SER B C 1
ATOM 2725 O O . SER B 1 142 ? -8.5 -13.234 -11.562 1 97.94 142 SER B O 1
ATOM 2727 N N . PHE B 1 143 ? -6.414 -12.469 -11.625 1 97.94 143 PHE B N 1
ATOM 2728 C CA . PHE B 1 143 ? -6.781 -11.133 -11.172 1 97.94 143 PHE B CA 1
ATOM 2729 C C . PHE B 1 143 ? -7.598 -10.406 -12.227 1 97.94 143 PHE B C 1
ATOM 2731 O O . PHE B 1 143 ? -8.414 -9.539 -11.898 1 97.94 143 PHE B O 1
ATOM 2738 N N . LYS B 1 144 ? -7.383 -10.766 -13.5 1 97.81 144 LYS B N 1
ATOM 2739 C CA . LYS B 1 144 ? -8.211 -10.203 -14.562 1 97.81 144 LYS B CA 1
ATOM 2740 C C . LYS B 1 144 ? -9.602 -10.828 -14.57 1 97.81 144 LYS B C 1
ATOM 2742 O O . LYS B 1 144 ? -10.594 -10.148 -14.859 1 97.81 144 LYS B O 1
ATOM 2747 N N . GLN B 1 145 ? -9.695 -12.07 -14.266 1 97.06 145 GLN B N 1
ATOM 2748 C CA . GLN B 1 145 ? -10.969 -12.773 -14.172 1 97.06 145 GLN B CA 1
ATOM 2749 C C . GLN B 1 145 ? -11.766 -12.328 -12.953 1 97.06 145 GLN B C 1
ATOM 2751 O O . GLN B 1 145 ? -12.977 -12.141 -13.023 1 97.06 145 GLN B O 1
ATOM 2756 N N . PHE B 1 146 ? -11.047 -12.25 -11.828 1 96.88 146 PHE B N 1
ATOM 2757 C CA . PHE B 1 146 ? -11.617 -11.781 -10.57 1 96.88 146 PHE B CA 1
ATOM 2758 C C . PHE B 1 146 ? -11.148 -10.359 -10.266 1 96.88 146 PHE B C 1
ATOM 2760 O O . PHE B 1 146 ? -10.203 -10.164 -9.5 1 96.88 146 PHE B O 1
ATOM 2767 N N . ASN B 1 147 ? -11.93 -9.375 -10.75 1 95.94 147 ASN B N 1
ATOM 2768 C CA . ASN B 1 147 ? -11.422 -8.008 -10.773 1 95.94 147 ASN B CA 1
ATOM 2769 C C . ASN B 1 147 ? -12.172 -7.109 -9.789 1 95.94 147 ASN B C 1
ATOM 2771 O O . ASN B 1 147 ? -12.164 -5.887 -9.93 1 95.94 147 ASN B O 1
ATOM 2775 N N . GLU B 1 148 ? -12.789 -7.668 -8.742 1 94.44 148 GLU B N 1
ATOM 2776 C CA . GLU B 1 148 ? -13.633 -6.875 -7.852 1 94.44 148 GLU B CA 1
ATOM 2777 C C . GLU B 1 148 ? -13.07 -6.84 -6.434 1 94.44 148 GLU B C 1
ATOM 2779 O O . GLU B 1 148 ? -13.82 -6.852 -5.461 1 94.44 148 GLU B O 1
ATOM 2784 N N . ASN B 1 149 ? -11.805 -6.848 -6.297 1 94.25 149 ASN B N 1
ATOM 2785 C CA . ASN B 1 149 ? -11.172 -6.66 -4.992 1 94.25 149 ASN B CA 1
ATOM 2786 C C . ASN B 1 149 ? -9.867 -5.879 -5.102 1 94.25 149 ASN B C 1
ATOM 2788 O O . ASN B 1 149 ? -9.383 -5.633 -6.207 1 94.25 149 ASN B O 1
ATOM 2792 N N . ASN B 1 150 ? -9.414 -5.402 -3.982 1 93.56 150 ASN B N 1
ATOM 2793 C CA . ASN B 1 150 ? -8.117 -4.742 -3.883 1 93.56 150 ASN B CA 1
ATOM 2794 C C . ASN B 1 150 ? -6.988 -5.742 -3.654 1 93.56 150 ASN B C 1
ATOM 2796 O O . ASN B 1 150 ? -7.199 -6.785 -3.033 1 93.56 150 ASN B O 1
ATOM 2800 N N . ILE B 1 151 ? -5.824 -5.309 -4.184 1 97.3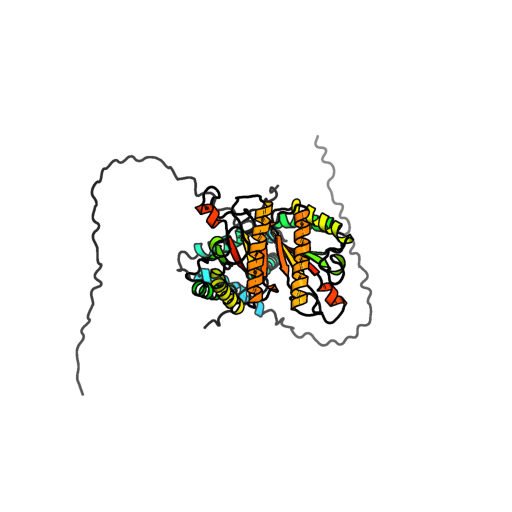1 151 ILE B N 1
ATOM 2801 C CA . ILE B 1 151 ? -4.648 -6.168 -4.105 1 97.31 151 ILE B CA 1
ATOM 2802 C C . ILE B 1 151 ? -3.506 -5.422 -3.426 1 97.31 151 ILE B C 1
ATOM 2804 O O . ILE B 1 151 ? -3.006 -4.426 -3.955 1 97.31 151 ILE B O 1
ATOM 2808 N N . GLU B 1 152 ? -3.082 -5.879 -2.264 1 96.75 152 GLU B N 1
ATOM 2809 C CA . GLU B 1 152 ? -1.907 -5.324 -1.596 1 96.75 152 G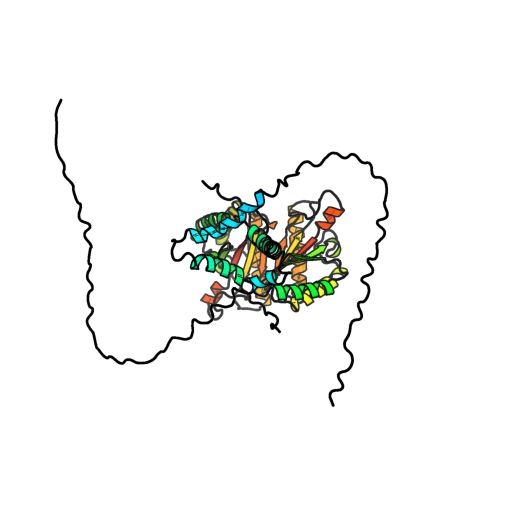LU B CA 1
ATOM 2810 C C . GLU B 1 152 ? -0.714 -6.27 -1.703 1 96.75 152 GLU B C 1
ATOM 2812 O O . GLU B 1 152 ? -0.798 -7.434 -1.297 1 96.75 152 GLU B O 1
ATOM 2817 N N . ILE B 1 153 ? 0.352 -5.727 -2.24 1 98.38 153 ILE B N 1
ATOM 2818 C CA . ILE B 1 153 ? 1.582 -6.5 -2.387 1 98.38 153 ILE B CA 1
ATOM 2819 C C . ILE B 1 153 ? 2.617 -6.012 -1.375 1 98.38 153 ILE B C 1
ATOM 2821 O O . ILE B 1 153 ? 2.992 -4.836 -1.378 1 98.38 153 ILE B O 1
ATOM 2825 N N . VAL B 1 154 ? 3.082 -6.957 -0.493 1 97.94 154 VAL B N 1
ATOM 2826 C CA . VAL B 1 154 ? 4.008 -6.605 0.577 1 97.94 154 VAL B CA 1
ATOM 2827 C C . VAL B 1 154 ? 5.285 -7.434 0.449 1 97.94 154 VAL B C 1
ATOM 2829 O O . VAL B 1 154 ? 5.234 -8.664 0.425 1 97.94 154 VAL B O 1
ATOM 2832 N N . GLY B 1 155 ? 6.414 -6.75 0.361 1 98.38 155 GLY B N 1
ATOM 2833 C CA . GLY B 1 155 ? 7.695 -7.434 0.382 1 98.38 155 GLY B CA 1
ATOM 2834 C C . GLY B 1 155 ? 8.289 -7.555 1.774 1 98.38 155 GLY B C 1
ATOM 2835 O O . GLY B 1 155 ? 8.164 -6.633 2.588 1 98.38 155 GLY B O 1
ATOM 2836 N N . TYR B 1 156 ? 8.953 -8.68 1.99 1 97.81 156 TYR B N 1
ATOM 2837 C CA . TYR B 1 156 ? 9.664 -8.945 3.238 1 97.81 156 TYR B CA 1
ATOM 2838 C C . TYR B 1 156 ? 11.078 -9.438 2.967 1 97.81 156 TYR B C 1
ATOM 2840 O O . TYR B 1 156 ? 11.352 -10.023 1.914 1 97.81 156 TYR B O 1
ATOM 2848 N N . THR B 1 157 ? 11.898 -9.188 3.932 1 97.75 157 THR B N 1
ATOM 2849 C CA . THR B 1 157 ? 13.234 -9.758 3.959 1 97.75 157 THR B CA 1
ATOM 2850 C C . THR B 1 157 ? 13.492 -10.469 5.285 1 97.75 157 THR B C 1
ATOM 2852 O O . THR B 1 157 ? 12.68 -10.383 6.207 1 97.75 157 THR B O 1
ATOM 2855 N N . ASP B 1 158 ? 14.547 -11.305 5.285 1 97.38 158 ASP B N 1
ATOM 2856 C CA . ASP B 1 158 ? 15.062 -11.711 6.586 1 97.38 158 ASP B CA 1
ATOM 2857 C C . ASP B 1 158 ? 15.797 -10.555 7.27 1 97.38 158 ASP B C 1
ATOM 2859 O O . ASP B 1 158 ? 15.727 -9.414 6.812 1 97.38 158 ASP B O 1
ATOM 2863 N N . SER B 1 159 ? 16.484 -10.836 8.406 1 96.75 159 SER B N 1
ATOM 2864 C CA . SER B 1 159 ? 17.062 -9.758 9.195 1 96.75 159 SER B CA 1
ATOM 2865 C C . SER B 1 159 ? 18.562 -9.602 8.914 1 96.75 159 SER B C 1
ATOM 2867 O O . SER B 1 159 ? 19.266 -8.891 9.633 1 96.75 159 SER B O 1
ATOM 2869 N N . THR B 1 160 ? 18.969 -10.305 7.875 1 95.62 160 THR B N 1
ATOM 2870 C CA . THR B 1 160 ? 20.391 -10.164 7.535 1 95.62 160 THR B CA 1
ATOM 2871 C C . THR B 1 160 ? 20.641 -8.844 6.809 1 95.62 160 THR B C 1
ATOM 2873 O O . THR B 1 160 ? 19.812 -8.406 6.008 1 95.62 160 THR B O 1
ATOM 2876 N N . GLY B 1 161 ? 21.734 -8.195 7.055 1 94.19 161 GLY B N 1
ATOM 2877 C CA . GLY B 1 161 ? 22.047 -6.91 6.449 1 94.19 161 GLY B CA 1
ATOM 2878 C C . GLY B 1 161 ? 21.469 -5.734 7.211 1 94.19 161 GLY B C 1
ATOM 2879 O O . GLY B 1 161 ? 20.906 -5.906 8.289 1 94.19 161 GLY B O 1
ATOM 2880 N N . SER B 1 162 ? 21.625 -4.504 6.613 1 96.5 162 SER B N 1
ATOM 2881 C CA . SER B 1 162 ? 21.109 -3.303 7.27 1 96.5 162 SER B CA 1
ATOM 2882 C C . SER B 1 162 ? 19.609 -3.178 7.105 1 96.5 162 SER B C 1
ATOM 2884 O O . SER B 1 162 ? 19.047 -3.627 6.105 1 96.5 162 SER B O 1
ATOM 2886 N N . ARG B 1 163 ? 19 -2.574 8.094 1 94.12 163 ARG B N 1
ATOM 2887 C CA . ARG B 1 163 ? 17.562 -2.355 8.023 1 94.12 163 ARG B CA 1
ATOM 2888 C C . ARG B 1 163 ? 17.188 -1.521 6.805 1 94.12 163 ARG B C 1
ATOM 2890 O O . ARG B 1 163 ? 16.219 -1.821 6.109 1 94.12 163 ARG B O 1
ATOM 2897 N N . GLN B 1 164 ? 17.953 -0.504 6.559 1 93 164 GLN B N 1
ATOM 2898 C CA . GLN B 1 164 ? 17.672 0.362 5.422 1 93 164 GLN B CA 1
ATOM 2899 C C . GLN B 1 164 ? 17.719 -0.416 4.109 1 93 164 GLN B C 1
ATOM 2901 O O . GLN B 1 164 ? 16.828 -0.287 3.27 1 93 164 GLN B O 1
ATOM 2906 N N . HIS B 1 165 ? 18.75 -1.163 3.926 1 95.06 165 HIS B N 1
ATOM 2907 C CA . HIS B 1 165 ? 18.859 -2 2.734 1 95.06 165 HIS B CA 1
ATOM 2908 C C . HIS B 1 165 ? 17.672 -2.941 2.613 1 95.06 165 HIS B C 1
ATOM 2910 O O . HIS B 1 165 ? 17.094 -3.082 1.534 1 95.06 165 HIS B O 1
ATOM 2916 N N . ASN B 1 166 ? 17.297 -3.574 3.701 1 96.88 166 ASN B N 1
ATOM 2917 C CA . ASN B 1 166 ? 16.203 -4.539 3.707 1 96.88 166 ASN B CA 1
ATOM 2918 C C . ASN B 1 166 ? 14.859 -3.873 3.406 1 96.88 166 ASN B C 1
ATOM 2920 O O . ASN B 1 166 ? 14.008 -4.461 2.74 1 96.88 166 ASN B O 1
ATOM 2924 N N . MET B 1 167 ? 14.734 -2.645 3.93 1 95.25 167 MET B N 1
ATOM 2925 C CA . MET B 1 167 ? 13.516 -1.893 3.623 1 95.25 167 MET B CA 1
ATOM 2926 C C . MET B 1 167 ? 13.445 -1.562 2.137 1 95.25 167 MET B C 1
ATOM 2928 O O . MET B 1 167 ? 12.406 -1.762 1.503 1 95.25 167 MET B O 1
ATOM 2932 N N . ASP B 1 168 ? 14.516 -1.165 1.539 1 94.44 168 ASP B N 1
ATOM 2933 C CA . ASP B 1 168 ? 14.562 -0.824 0.12 1 94.44 168 ASP B CA 1
ATOM 2934 C C . ASP B 1 168 ? 14.312 -2.055 -0.749 1 94.44 168 ASP B C 1
ATOM 2936 O O . ASP B 1 168 ? 13.523 -2.006 -1.693 1 94.44 168 ASP B O 1
ATOM 2940 N N . LEU B 1 169 ? 14.969 -3.104 -0.401 1 96.88 169 LEU B N 1
ATOM 2941 C CA . LEU B 1 169 ? 14.859 -4.34 -1.167 1 96.88 169 LEU B CA 1
ATOM 2942 C C . LEU B 1 169 ? 13.438 -4.875 -1.131 1 96.88 169 LEU B C 1
ATOM 2944 O O . LEU B 1 169 ? 12.891 -5.277 -2.162 1 96.88 169 LEU B O 1
ATOM 2948 N N . SER B 1 170 ? 12.883 -4.887 0.022 1 98 170 SER B N 1
ATOM 2949 C CA . SER B 1 170 ? 11.516 -5.395 0.166 1 98 170 SER B CA 1
ATOM 2950 C C . SER B 1 170 ? 10.531 -4.555 -0.633 1 98 170 SER B C 1
ATOM 2952 O O . SER B 1 170 ? 9.609 -5.094 -1.251 1 98 170 SER B O 1
ATOM 2954 N N . LEU B 1 171 ? 10.656 -3.256 -0.64 1 95.56 171 LEU B N 1
ATOM 2955 C CA . LEU B 1 171 ? 9.797 -2.377 -1.425 1 95.56 171 LEU B CA 1
ATOM 2956 C C . LEU B 1 171 ? 9.992 -2.615 -2.918 1 95.56 171 LEU B C 1
ATOM 2958 O O . LEU B 1 171 ? 9.023 -2.68 -3.674 1 95.56 171 LEU B O 1
ATOM 2962 N N . GLN B 1 172 ? 11.195 -2.756 -3.365 1 96 172 GLN B N 1
ATOM 2963 C CA . GLN B 1 172 ? 11.508 -2.982 -4.773 1 96 172 GLN B CA 1
ATOM 2964 C C . GLN B 1 172 ? 10.914 -4.301 -5.262 1 96 172 GLN B C 1
ATOM 2966 O O . GLN B 1 172 ? 10.406 -4.383 -6.387 1 96 172 GLN B O 1
ATOM 2971 N N . ARG B 1 173 ? 10.969 -5.281 -4.461 1 98.06 173 ARG B N 1
ATOM 2972 C CA . ARG B 1 173 ? 10.422 -6.586 -4.828 1 98.06 173 ARG B CA 1
ATOM 2973 C C . ARG B 1 173 ? 8.906 -6.523 -4.953 1 98.06 173 ARG B C 1
ATOM 2975 O O . ARG B 1 173 ? 8.336 -7.066 -5.902 1 98.06 173 ARG B O 1
ATOM 2982 N N . ALA B 1 174 ? 8.289 -5.797 -3.998 1 98.25 174 ALA B N 1
ATOM 2983 C CA . ALA B 1 174 ? 6.844 -5.59 -4.102 1 98.25 174 ALA B CA 1
ATOM 2984 C C . ALA B 1 174 ? 6.488 -4.816 -5.367 1 98.25 174 ALA B C 1
ATOM 2986 O O . ALA B 1 174 ? 5.52 -5.152 -6.055 1 98.25 174 ALA B O 1
ATOM 2987 N N . GLN B 1 175 ? 7.273 -3.893 -5.738 1 95.06 175 GLN B N 1
ATOM 2988 C CA . GLN B 1 175 ? 7.043 -3.066 -6.922 1 95.06 175 GLN B CA 1
ATOM 2989 C C . GLN B 1 175 ? 7.254 -3.871 -8.203 1 95.06 175 GLN B C 1
ATOM 2991 O O . GLN B 1 175 ? 6.516 -3.703 -9.172 1 95.06 175 GLN B O 1
ATOM 2996 N N . ALA B 1 176 ? 8.234 -4.668 -8.172 1 97.69 176 ALA B N 1
ATOM 2997 C CA . ALA B 1 176 ? 8.5 -5.504 -9.344 1 97.69 176 ALA B CA 1
ATOM 2998 C C . ALA B 1 176 ? 7.301 -6.395 -9.664 1 97.69 176 ALA B C 1
ATOM 3000 O O . ALA B 1 176 ? 6.887 -6.496 -10.82 1 97.69 176 ALA B O 1
ATOM 3001 N N . VAL B 1 177 ? 6.734 -6.953 -8.648 1 98.56 177 VAL B N 1
ATOM 3002 C CA . VAL B 1 177 ? 5.57 -7.816 -8.82 1 98.56 177 VAL B CA 1
ATOM 3003 C C . VAL B 1 177 ? 4.383 -6.984 -9.305 1 98.56 177 VAL B C 1
ATOM 3005 O O . VAL B 1 177 ? 3.705 -7.363 -10.266 1 98.56 177 VAL B O 1
ATOM 3008 N N . SER B 1 178 ? 4.184 -5.887 -8.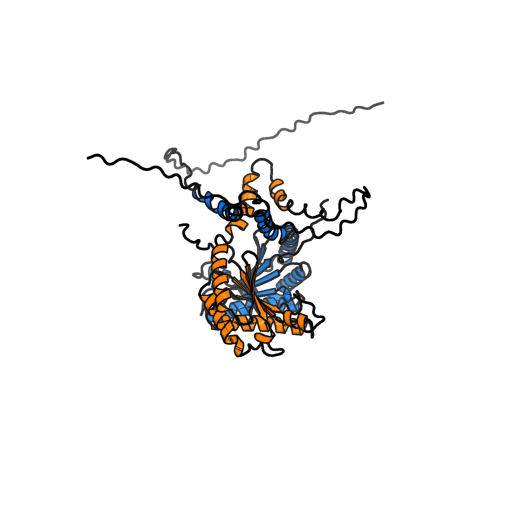695 1 97.88 178 SER B N 1
ATOM 3009 C CA . SER B 1 178 ? 3.09 -4.996 -9.07 1 97.88 178 SER B CA 1
ATOM 3010 C C . SER B 1 178 ? 3.213 -4.555 -10.531 1 97.88 178 SER B C 1
ATOM 3012 O O . SER B 1 178 ? 2.24 -4.609 -11.281 1 97.88 178 SER B O 1
ATOM 3014 N N . ASN B 1 179 ? 4.383 -4.164 -10.906 1 95.5 179 ASN B N 1
ATOM 3015 C CA . ASN B 1 179 ? 4.625 -3.691 -12.266 1 95.5 179 ASN B CA 1
ATOM 3016 C C . ASN B 1 179 ? 4.379 -4.793 -13.289 1 95.5 179 ASN B C 1
ATOM 3018 O O . ASN B 1 179 ? 3.791 -4.543 -14.344 1 95.5 179 ASN B O 1
ATOM 3022 N N . TYR B 1 180 ? 4.875 -5.926 -12.953 1 98.25 180 TYR B N 1
ATOM 3023 C CA . TYR B 1 180 ? 4.688 -7.023 -13.891 1 98.25 180 TYR B CA 1
ATOM 3024 C C . TYR B 1 180 ? 3.207 -7.359 -14.047 1 98.25 180 TYR B C 1
ATOM 3026 O O . TYR B 1 180 ? 2.725 -7.559 -15.164 1 98.25 180 TYR B O 1
ATOM 3034 N N . LEU B 1 181 ? 2.436 -7.387 -12.938 1 98.25 181 LEU B N 1
ATOM 3035 C CA . LEU B 1 181 ? 1.008 -7.68 -12.992 1 98.25 181 LEU B CA 1
ATOM 3036 C C . LEU B 1 181 ? 0.271 -6.625 -13.812 1 98.25 181 LEU B C 1
ATOM 3038 O O . LEU B 1 181 ? -0.62 -6.953 -14.602 1 98.25 181 LEU B O 1
ATOM 3042 N N . THR B 1 182 ? 0.66 -5.449 -13.641 1 96.25 182 THR B N 1
ATOM 3043 C CA . THR B 1 182 ? 0.066 -4.367 -14.414 1 96.25 182 THR B CA 1
ATOM 3044 C C . THR B 1 182 ? 0.366 -4.543 -15.906 1 96.25 182 THR B C 1
ATOM 3046 O O . THR B 1 182 ? -0.508 -4.332 -16.75 1 96.25 182 THR B O 1
ATOM 3049 N N . SER B 1 183 ? 1.551 -4.914 -16.203 1 95.88 183 SER B N 1
ATOM 3050 C CA . SER B 1 183 ? 1.935 -5.148 -17.594 1 95.88 183 SER B CA 1
ATOM 3051 C C . SER B 1 183 ? 1.139 -6.297 -18.203 1 95.88 183 SER B C 1
ATOM 3053 O O . SER B 1 183 ? 1.001 -6.387 -19.422 1 95.88 183 SER B O 1
ATOM 3055 N N . GLN B 1 184 ? 0.669 -7.137 -17.359 1 96.81 184 GLN B N 1
ATOM 3056 C CA . GLN B 1 184 ? -0.119 -8.281 -17.812 1 96.81 184 GLN B CA 1
ATOM 3057 C C . GLN B 1 184 ? -1.599 -7.918 -17.922 1 96.81 184 GLN B C 1
ATOM 3059 O O . GLN B 1 184 ? -2.432 -8.773 -18.219 1 96.81 184 GLN B O 1
ATOM 3064 N N . GLY B 1 185 ? -1.923 -6.742 -17.562 1 96.31 185 GLY B N 1
ATOM 3065 C CA . GLY B 1 185 ? -3.283 -6.297 -17.812 1 96.31 185 GLY B CA 1
ATOM 3066 C C . GLY B 1 185 ? -4.094 -6.105 -16.547 1 96.31 185 GLY B C 1
ATOM 3067 O O . GLY B 1 185 ? -5.281 -5.777 -16.609 1 96.31 185 GLY B O 1
ATOM 3068 N N . VAL B 1 186 ? -3.482 -6.305 -15.398 1 97.5 186 VAL B N 1
ATOM 3069 C CA . VAL B 1 186 ? -4.172 -6.02 -14.141 1 97.5 186 VAL B CA 1
ATOM 3070 C C . VAL B 1 186 ? -4.301 -4.512 -13.953 1 97.5 186 VAL B C 1
ATOM 3072 O O . VAL B 1 186 ? -3.34 -3.768 -14.164 1 97.5 186 VAL B O 1
ATOM 3075 N N . ASP B 1 187 ? -5.477 -4.105 -13.555 1 95.44 187 ASP B N 1
ATOM 3076 C CA . ASP B 1 187 ? -5.715 -2.682 -13.352 1 95.44 187 ASP B CA 1
ATOM 3077 C C . ASP B 1 187 ? -4.836 -2.137 -12.227 1 95.44 187 ASP B C 1
ATOM 3079 O O . ASP B 1 187 ? -4.988 -2.523 -11.07 1 95.44 187 ASP B O 1
ATOM 3083 N N . GLY B 1 188 ? -3.994 -1.21 -12.516 1 94.31 188 GLY B N 1
ATOM 3084 C CA . GLY B 1 188 ? -3.045 -0.656 -11.562 1 94.31 188 GLY B CA 1
ATOM 3085 C C . GLY B 1 188 ? -3.713 0.029 -10.383 1 94.31 188 GLY B C 1
ATOM 3086 O O . GLY B 1 188 ? -3.129 0.126 -9.305 1 94.31 188 GLY B O 1
ATOM 3087 N N . SER B 1 189 ? -4.891 0.5 -10.602 1 93.94 189 SER B N 1
ATOM 3088 C CA . SER B 1 189 ? -5.582 1.231 -9.539 1 93.94 189 SER B CA 1
ATOM 3089 C C . SER B 1 189 ? -6.004 0.301 -8.406 1 93.94 189 SER B C 1
ATOM 3091 O O . SER B 1 189 ? -6.363 0.76 -7.324 1 93.94 189 SER B O 1
ATOM 3093 N N . ARG B 1 190 ? -5.949 -0.987 -8.57 1 95.5 190 ARG B N 1
ATOM 3094 C CA . ARG B 1 190 ? -6.316 -1.969 -7.559 1 95.5 190 ARG B CA 1
ATOM 3095 C C . ARG B 1 190 ? -5.102 -2.4 -6.746 1 95.5 190 ARG B C 1
ATOM 3097 O O . ARG B 1 190 ? -5.234 -3.084 -5.73 1 95.5 190 ARG B O 1
ATOM 3104 N N . LEU B 1 191 ? -3.908 -1.967 -7.207 1 96.88 191 LEU B N 1
ATOM 3105 C CA . LEU B 1 191 ? -2.678 -2.492 -6.629 1 96.88 191 LEU B CA 1
ATOM 3106 C C . LEU B 1 191 ? -2.039 -1.475 -5.688 1 96.88 191 LEU B C 1
ATOM 3108 O O . LEU B 1 191 ? -1.892 -0.303 -6.043 1 96.88 191 LEU B O 1
ATOM 3112 N N . SER B 1 192 ? -1.736 -1.919 -4.508 1 97.38 192 SER B N 1
ATOM 3113 C CA . SER B 1 192 ? -0.897 -1.16 -3.584 1 97.38 192 SER B CA 1
ATOM 3114 C C . SER B 1 192 ? 0.35 -1.948 -3.197 1 97.38 192 SER B C 1
ATOM 3116 O O . SER B 1 192 ? 0.334 -3.18 -3.186 1 97.38 192 SER B O 1
ATOM 3118 N N . VAL B 1 193 ? 1.416 -1.206 -2.865 1 97 193 VAL B N 1
ATOM 3119 C CA . VAL B 1 193 ? 2.678 -1.865 -2.545 1 97 193 VAL B CA 1
ATOM 3120 C C . VAL B 1 193 ? 3.215 -1.338 -1.218 1 97 193 VAL B C 1
ATOM 3122 O O . VAL B 1 193 ? 2.975 -0.182 -0.859 1 97 193 VAL B O 1
ATOM 3125 N N . ARG B 1 194 ? 3.914 -2.232 -0.533 1 97.06 194 ARG B N 1
ATOM 3126 C CA . ARG B 1 194 ? 4.559 -1.922 0.74 1 97.06 194 ARG B CA 1
ATOM 3127 C C . ARG B 1 194 ? 5.832 -2.736 0.921 1 97.06 194 ARG B C 1
ATOM 3129 O O . ARG B 1 194 ? 5.875 -3.922 0.582 1 97.06 194 ARG B O 1
ATOM 3136 N N . GLY B 1 195 ? 6.883 -2.053 1.391 1 96.88 195 GLY B N 1
ATOM 3137 C CA . GLY B 1 195 ? 8.07 -2.74 1.879 1 96.88 195 GLY B CA 1
ATOM 3138 C C . GLY B 1 195 ? 8.102 -2.877 3.389 1 96.88 195 GLY B C 1
ATOM 3139 O O . GLY B 1 195 ? 8.141 -1.877 4.109 1 96.88 195 GLY B O 1
ATOM 3140 N N . ALA B 1 196 ? 8.141 -4.121 3.863 1 96.5 196 ALA B N 1
ATOM 3141 C CA . ALA B 1 196 ? 8.109 -4.332 5.309 1 96.5 196 ALA B CA 1
ATOM 3142 C C . ALA B 1 196 ? 9.484 -4.703 5.844 1 96.5 196 ALA B C 1
ATOM 3144 O O . ALA B 1 196 ? 9.688 -4.77 7.059 1 96.5 196 ALA B O 1
ATOM 3145 N N . GLY B 1 197 ? 10.414 -4.91 4.953 1 96.94 197 GLY B N 1
ATOM 3146 C CA . GLY B 1 197 ? 11.75 -5.297 5.387 1 96.94 197 GLY B CA 1
ATOM 3147 C C . GLY B 1 197 ? 11.75 -6.496 6.316 1 96.94 197 GLY B C 1
ATOM 3148 O O . GLY B 1 197 ? 11.133 -7.523 6.016 1 96.94 197 GLY B O 1
ATOM 3149 N N . PRO B 1 198 ? 12.539 -6.398 7.371 1 96.88 198 PRO B N 1
ATOM 3150 C CA . PRO B 1 198 ? 12.656 -7.551 8.266 1 96.88 198 PRO B CA 1
ATOM 3151 C C . PRO B 1 198 ? 11.562 -7.578 9.336 1 96.88 198 PRO B C 1
ATOM 3153 O O . PRO B 1 198 ? 11.578 -8.438 10.219 1 96.88 198 PRO B O 1
ATOM 3156 N N . ASP B 1 199 ? 10.633 -6.707 9.242 1 92.38 199 ASP B N 1
ATOM 3157 C CA . ASP B 1 199 ? 9.594 -6.617 10.266 1 92.38 199 ASP B CA 1
ATOM 3158 C C . ASP B 1 199 ? 8.539 -7.707 10.078 1 92.38 199 ASP B C 1
ATOM 3160 O O . ASP B 1 199 ? 8.383 -8.234 8.977 1 92.38 199 ASP B O 1
ATOM 3164 N N . GLN B 1 200 ? 7.914 -8.133 11.188 1 89.38 200 GLN B N 1
ATOM 3165 C CA . GLN B 1 200 ? 6.844 -9.125 11.211 1 89.38 200 GLN B CA 1
ATOM 3166 C C . GLN B 1 200 ? 7.32 -10.453 10.641 1 89.38 200 GLN B C 1
ATOM 3168 O O . GLN B 1 200 ? 6.691 -11.008 9.734 1 89.38 200 GLN B O 1
ATOM 3173 N N . PRO B 1 201 ? 8.484 -10.961 11.148 1 95.62 201 PRO B N 1
ATOM 3174 C CA . PRO B 1 201 ? 8.922 -12.281 10.695 1 95.62 201 PRO B CA 1
ATOM 3175 C C . PRO B 1 201 ? 7.906 -13.383 11 1 95.62 201 PRO B C 1
ATOM 3177 O O . PRO B 1 201 ? 7.215 -13.328 12.016 1 95.62 201 PRO B O 1
ATOM 3180 N N . ILE B 1 202 ? 7.82 -14.344 10.102 1 94.38 202 ILE B N 1
ATOM 3181 C CA . ILE B 1 202 ? 6.883 -15.438 10.352 1 94.38 202 ILE B CA 1
ATOM 3182 C C . ILE B 1 202 ? 7.637 -16.656 10.875 1 94.38 202 ILE B C 1
ATOM 3184 O O . ILE B 1 202 ? 7.023 -17.656 11.242 1 94.38 202 ILE B O 1
ATOM 3188 N N . ALA B 1 203 ? 8.969 -16.594 10.852 1 95.69 203 ALA B N 1
ATOM 3189 C CA . ALA B 1 203 ? 9.867 -17.609 11.391 1 95.69 203 ALA B CA 1
ATOM 3190 C C . ALA B 1 203 ? 11.109 -16.969 12.008 1 95.69 203 ALA B C 1
ATOM 3192 O O . ALA B 1 203 ? 11.344 -15.773 11.859 1 95.69 203 ALA B O 1
ATOM 3193 N N . SER B 1 204 ? 11.812 -17.797 12.742 1 96.69 204 SER B N 1
ATOM 3194 C CA . SER B 1 204 ? 13 -17.281 13.422 1 96.69 204 SER B CA 1
ATOM 3195 C C . SER B 1 204 ? 14.07 -16.859 12.422 1 96.69 204 SER B C 1
ATOM 3197 O O . SER B 1 204 ? 14.289 -17.531 11.414 1 96.69 204 SER B O 1
ATOM 3199 N N . ASN B 1 205 ? 14.703 -15.773 12.742 1 96.94 205 ASN B N 1
ATOM 3200 C CA . ASN B 1 205 ? 15.828 -15.32 11.922 1 96.94 205 ASN B CA 1
ATOM 3201 C C . ASN B 1 205 ? 17.141 -15.938 12.398 1 96.94 205 ASN B C 1
ATOM 3203 O O . ASN B 1 205 ? 18.219 -15.602 11.883 1 96.94 205 ASN B O 1
ATOM 3207 N N . ALA B 1 206 ? 17.078 -16.797 13.281 1 96.5 206 ALA B N 1
ATOM 3208 C CA . ALA B 1 206 ? 18.281 -17.359 13.875 1 96.5 206 ALA B CA 1
ATOM 3209 C C . ALA B 1 206 ? 18.859 -18.469 13.008 1 96.5 206 ALA B C 1
ATOM 3211 O O . ALA B 1 206 ? 20.016 -18.875 13.188 1 96.5 206 ALA B O 1
ATOM 3212 N N . ASP B 1 207 ? 18.047 -19.047 12.18 1 96 207 ASP B N 1
ATOM 3213 C CA . ASP B 1 207 ? 18.531 -20.125 11.336 1 96 207 ASP B CA 1
ATOM 3214 C C . ASP B 1 207 ? 18.172 -19.891 9.875 1 96 207 ASP B C 1
ATOM 3216 O O . ASP B 1 207 ? 17.359 -19.016 9.562 1 96 207 ASP B O 1
ATOM 3220 N N . ALA B 1 208 ? 18.797 -20.766 9.031 1 95.56 208 ALA B N 1
ATOM 3221 C CA . ALA B 1 208 ? 18.672 -20.578 7.59 1 95.56 208 ALA B CA 1
ATOM 3222 C C . ALA B 1 208 ? 17.25 -20.859 7.117 1 95.56 208 ALA B C 1
ATOM 3224 O O . ALA B 1 208 ? 16.734 -20.172 6.227 1 95.56 208 ALA B O 1
ATOM 3225 N N . ASN B 1 209 ? 16.688 -21.812 7.691 1 95.56 209 ASN B N 1
ATOM 3226 C CA . ASN B 1 209 ? 15.32 -22.172 7.293 1 95.56 209 ASN B CA 1
ATOM 3227 C C . ASN B 1 209 ? 14.328 -21.062 7.625 1 95.56 209 ASN B C 1
ATOM 3229 O O . ASN B 1 209 ? 13.484 -20.703 6.805 1 95.56 209 ASN B O 1
ATOM 3233 N N . GLY B 1 210 ? 14.445 -20.531 8.805 1 97.12 210 GLY B N 1
ATOM 3234 C CA . GLY B 1 210 ? 13.586 -19.422 9.188 1 97.12 210 GLY B CA 1
ATOM 3235 C C . GLY B 1 210 ? 13.812 -18.172 8.352 1 97.12 210 GLY B C 1
ATOM 3236 O O . GLY B 1 210 ? 12.852 -17.516 7.945 1 97.12 210 GLY B O 1
ATOM 3237 N N . ARG B 1 211 ? 15.031 -17.891 8.039 1 97 211 ARG B N 1
ATOM 3238 C CA . ARG B 1 211 ? 15.359 -16.75 7.191 1 97 211 ARG B CA 1
ATOM 3239 C C . ARG B 1 211 ? 14.758 -16.922 5.801 1 97 211 ARG B C 1
ATOM 3241 O O . ARG B 1 211 ? 14.258 -15.953 5.219 1 97 211 ARG B O 1
ATOM 3248 N N . ALA B 1 212 ? 14.781 -18.109 5.352 1 96.06 212 ALA B N 1
ATOM 3249 C CA . ALA B 1 212 ? 14.211 -18.375 4.031 1 96.06 212 ALA B CA 1
ATOM 3250 C C . ALA B 1 212 ? 12.711 -18.109 4.016 1 96.06 212 ALA B C 1
ATOM 3252 O O . ALA B 1 212 ? 12.188 -17.562 3.039 1 96.06 212 ALA B O 1
ATOM 3253 N N . GLN B 1 213 ? 12.016 -18.453 5.055 1 96.19 213 GLN B N 1
ATOM 3254 C CA . GLN B 1 213 ? 10.578 -18.219 5.145 1 96.19 213 GLN B CA 1
ATOM 3255 C C . GLN B 1 213 ? 10.266 -16.734 5.23 1 96.19 213 GLN B C 1
ATOM 3257 O O . GLN B 1 213 ? 9.227 -16.281 4.742 1 96.19 213 GLN B O 1
ATOM 3262 N N . ASN B 1 214 ? 11.18 -16.031 5.832 1 97.5 214 ASN B N 1
ATOM 3263 C CA . ASN B 1 214 ? 10.977 -14.594 6.02 1 97.5 214 ASN B CA 1
ATOM 3264 C C . ASN B 1 214 ? 11.188 -13.82 4.723 1 97.5 214 ASN B C 1
ATOM 3266 O O . ASN B 1 214 ? 10.641 -12.734 4.539 1 97.5 214 ASN B O 1
ATOM 3270 N N . ARG B 1 215 ? 12.016 -14.398 3.809 1 97.38 215 ARG B N 1
ATOM 3271 C CA . ARG B 1 215 ? 12.195 -13.82 2.48 1 97.38 215 ARG B CA 1
ATOM 3272 C C . ARG B 1 215 ? 11.016 -14.164 1.57 1 97.38 215 ARG B C 1
ATOM 3274 O O . ARG B 1 215 ? 11 -15.219 0.939 1 97.38 215 ARG B O 1
ATOM 3281 N N . ARG B 1 216 ? 10.055 -13.164 1.573 1 98.06 216 ARG B N 1
ATOM 3282 C CA . ARG B 1 216 ? 8.82 -13.484 0.858 1 98.06 216 ARG B CA 1
ATOM 3283 C C . ARG B 1 216 ? 8.125 -12.219 0.364 1 98.06 216 ARG B C 1
ATOM 3285 O O . ARG B 1 216 ? 8.383 -11.125 0.872 1 98.06 216 ARG B O 1
ATOM 3292 N N . VAL B 1 217 ? 7.297 -12.375 -0.641 1 98.69 217 VAL B N 1
ATOM 3293 C CA . VAL B 1 217 ? 6.293 -11.391 -1.026 1 98.69 217 VAL B CA 1
ATOM 3294 C C . VAL B 1 217 ? 4.895 -11.93 -0.728 1 98.69 217 VAL B C 1
ATOM 3296 O O . VAL B 1 217 ? 4.578 -13.07 -1.075 1 98.69 217 VAL B O 1
ATOM 3299 N N . GLU B 1 218 ? 4.133 -11.172 -0.06 1 98.19 218 GLU B N 1
ATOM 3300 C CA . GLU B 1 218 ? 2.734 -11.508 0.192 1 98.19 218 GLU B CA 1
ATOM 3301 C C . GLU B 1 218 ? 1.804 -10.688 -0.696 1 98.19 218 GLU B C 1
ATOM 3303 O O . GLU B 1 218 ? 2.023 -9.484 -0.895 1 98.19 218 GLU B O 1
ATOM 3308 N N . VAL B 1 219 ? 0.829 -11.336 -1.217 1 98.56 219 VAL B N 1
ATOM 3309 C CA . VAL B 1 219 ? -0.258 -10.68 -1.938 1 98.56 219 VAL B CA 1
ATOM 3310 C C . VAL B 1 219 ? -1.565 -10.852 -1.168 1 98.56 219 VAL B C 1
ATOM 3312 O O . VAL B 1 219 ? -2.064 -11.969 -1.018 1 98.56 219 VAL B O 1
ATOM 3315 N N . ASN B 1 220 ? -2.062 -9.758 -0.724 1 96.69 220 ASN B N 1
ATOM 3316 C CA . ASN B 1 220 ? -3.281 -9.758 0.077 1 96.69 220 ASN B CA 1
ATOM 3317 C C . ASN B 1 220 ? -4.477 -9.242 -0.72 1 96.69 220 ASN B C 1
ATOM 3319 O O . ASN B 1 220 ? -4.453 -8.125 -1.231 1 96.69 220 ASN B O 1
ATOM 3323 N N . LEU B 1 221 ? -5.523 -10.07 -0.806 1 96.94 221 LEU B N 1
ATOM 3324 C CA . LEU B 1 221 ? -6.754 -9.719 -1.505 1 96.94 221 LEU B CA 1
ATOM 3325 C C . LEU B 1 221 ? -7.852 -9.344 -0.515 1 96.94 221 LEU B C 1
ATOM 3327 O O . LEU B 1 221 ? -8.164 -10.117 0.396 1 96.94 221 LEU B O 1
ATOM 3331 N N . LYS B 1 222 ? -8.336 -8.164 -0.699 1 89.44 222 LYS B N 1
ATOM 3332 C CA . LYS B 1 222 ? -9.312 -7.609 0.232 1 89.44 222 LYS B CA 1
ATOM 3333 C C . LYS B 1 222 ? -10.5 -7.008 -0.512 1 89.44 222 LYS B C 1
ATOM 3335 O O . LYS B 1 222 ? -10.367 -6.574 -1.658 1 89.44 222 LYS B O 1
ATOM 3340 N N . PRO B 1 223 ? -11.672 -6.977 0.21 1 89.31 223 PRO B N 1
ATOM 3341 C CA . PRO B 1 223 ? -12.828 -6.352 -0.444 1 89.31 223 PRO B CA 1
ATOM 3342 C C . PRO B 1 223 ? -12.641 -4.848 -0.649 1 89.31 223 PRO B C 1
ATOM 3344 O O . PRO B 1 223 ? -11.906 -4.203 0.099 1 89.31 223 PRO B O 1
ATOM 3347 N N . ILE B 1 224 ? -13.258 -4.367 -1.729 1 83.38 224 ILE B N 1
ATOM 3348 C CA . ILE B 1 224 ? -13.398 -2.924 -1.896 1 83.38 224 ILE B CA 1
ATOM 3349 C C . ILE B 1 224 ? -14.477 -2.396 -0.949 1 83.38 224 ILE B C 1
ATOM 3351 O O . ILE B 1 224 ? -15.625 -2.83 -1.006 1 83.38 224 ILE B O 1
ATOM 3355 N N . PRO B 1 225 ? -14.023 -1.487 -0.061 1 74.31 225 PRO B N 1
ATOM 3356 C CA . PRO B 1 225 ? -15.023 -0.979 0.883 1 74.31 225 PRO B CA 1
ATOM 3357 C C . PRO B 1 225 ? -16.25 -0.395 0.188 1 74.31 225 PRO B C 1
ATOM 3359 O O . PRO B 1 225 ? -16.109 0.392 -0.752 1 74.31 225 PRO B O 1
ATOM 3362 N N . GLY B 1 226 ? -17.406 -0.863 0.604 1 73.94 226 GLY B N 1
ATOM 3363 C CA . GLY B 1 226 ? -18.656 -0.32 0.107 1 73.94 226 GLY B CA 1
ATOM 3364 C C . GLY B 1 226 ? -19.172 -1.026 -1.137 1 73.94 226 GLY B C 1
ATOM 3365 O O . GLY B 1 226 ? -20.297 -0.789 -1.578 1 73.94 226 GLY B O 1
ATOM 3366 N N . GLN B 1 227 ? -18.375 -1.848 -1.716 1 82.56 227 GLN B N 1
ATOM 3367 C CA . GLN B 1 227 ? -18.766 -2.57 -2.922 1 82.56 227 GLN B CA 1
ATOM 3368 C C . GLN B 1 227 ? -19.781 -3.666 -2.6 1 82.56 227 GLN B C 1
ATOM 3370 O O . GLN B 1 227 ? -19.641 -4.375 -1.6 1 82.56 227 GLN B O 1
ATOM 3375 N N . GLN B 1 228 ? -20.797 -3.725 -3.521 1 82.69 228 GLN B N 1
ATOM 3376 C CA . GLN B 1 228 ? -21.75 -4.824 -3.445 1 82.69 228 GLN B CA 1
ATOM 3377 C C . GLN B 1 228 ? -21.391 -5.938 -4.426 1 82.69 228 GLN B C 1
ATOM 3379 O O . GLN B 1 228 ? -21.094 -5.672 -5.598 1 82.69 228 GLN B O 1
ATOM 3384 N N . TYR B 1 229 ? -21.359 -7.156 -3.797 1 87.5 229 TYR B N 1
ATOM 3385 C CA . TYR B 1 229 ? -20.953 -8.297 -4.613 1 87.5 229 TYR B CA 1
ATOM 3386 C C . TYR B 1 229 ? -22.156 -9.156 -4.98 1 87.5 229 TYR B C 1
ATOM 3388 O O . TYR B 1 229 ? -23.094 -9.281 -4.195 1 87.5 229 TYR B O 1
ATOM 3396 N N . SER B 1 230 ? -22.078 -9.617 -6.285 1 80.88 230 SER B N 1
ATOM 3397 C CA . SER B 1 230 ? -23.156 -10.469 -6.754 1 80.88 230 SER B CA 1
ATOM 3398 C C . SER B 1 230 ? -23.219 -11.773 -5.977 1 80.88 230 SER B C 1
ATOM 3400 O O . SER B 1 230 ? -22.188 -12.359 -5.648 1 80.88 230 SER B O 1
ATOM 3402 N N . GLN B 1 231 ? -24.406 -12.078 -5.492 1 72.31 231 GLN B N 1
ATOM 3403 C CA . GLN B 1 231 ? -24.641 -13.352 -4.816 1 72.31 231 GLN B CA 1
ATOM 3404 C C . GLN B 1 231 ? -25.312 -14.359 -5.746 1 72.31 231 GLN B C 1
ATOM 3406 O O . GLN B 1 231 ? -26.078 -13.977 -6.629 1 72.31 231 GLN B O 1
ATOM 3411 N N . PRO B 1 232 ? -24.703 -15.586 -5.758 1 65.12 232 PRO B N 1
ATOM 3412 C CA . PRO B 1 232 ? -25.438 -16.578 -6.555 1 65.12 232 PRO B CA 1
ATOM 3413 C C . PRO B 1 232 ? -26.938 -16.562 -6.266 1 65.12 232 PRO B C 1
ATOM 3415 O O . PRO B 1 232 ? -27.359 -16.266 -5.141 1 65.12 232 PRO B O 1
ATOM 3418 N N . ALA B 1 233 ? -27.672 -16.562 -7.457 1 51.97 233 ALA B N 1
ATOM 3419 C CA . ALA B 1 233 ? -29.109 -16.688 -7.312 1 51.97 233 ALA B CA 1
ATOM 3420 C C . ALA B 1 233 ? -29.469 -17.828 -6.367 1 51.97 233 ALA B C 1
ATOM 3422 O O . ALA B 1 233 ? -28.781 -18.859 -6.344 1 51.97 233 ALA B O 1
ATOM 3423 N N . GLN B 1 234 ? -29.969 -17.547 -5.156 1 41.44 234 GLN B N 1
ATOM 3424 C CA . GLN B 1 234 ? -30.562 -18.609 -4.355 1 41.44 234 GLN B CA 1
ATOM 3425 C C . GLN B 1 234 ? -31.406 -19.531 -5.219 1 41.44 234 GLN B C 1
ATOM 3427 O O . GLN B 1 234 ? -32.344 -19.078 -5.906 1 41.44 234 GLN B O 1
ATOM 3432 N N . GLN B 1 235 ? -30.922 -20.469 -5.906 1 30.45 235 GLN B N 1
ATOM 3433 C CA . GLN B 1 235 ? -31.922 -21.469 -6.254 1 30.45 235 GLN B CA 1
ATOM 3434 C C . GLN B 1 235 ? -32.594 -22.031 -5.004 1 30.45 235 GLN B C 1
ATOM 3436 O O . GLN B 1 235 ? -31.938 -22.234 -3.977 1 30.45 235 GLN B O 1
#

pLDDT: mean 70.89, std 32.9, range [18.38, 98.69]

Organism: NCBI:txid216142

Radius of gyration: 31.59 Å; Cα contacts (8 Å, |Δi|>4): 661; chains: 2; bounding box: 84×103×91 Å

Foldseek 3Di:
DCCPDDDDDPPPDPPPPPPCPPCPDPCPDDCPDDPDPPPPPPPPPPPPVPPVLCVLVVPDPPPSPPPVCVVCCLVVLFEPPLQVLQVVLLVLLCVLCPPLQWDWDDDPSKIKIKFFQVSQDDPLALHGDPSNLSVLLSVLVSCVVSVAWAKEKWFEAAPPDDQVSQQVRRQSNSVSSLVSSVVSPRDSVRYHYGYPYNPPQPADSPDDVSRRRRGIMMMMIGGDTRDYDDDPDPD/DDDDDDDDPPPPDPPPCPDDPPCPDPDDDDDDPDDDCPDPDPPPPPPDPPPVVPVLPVPDPPPSPPPVCVVCCLVVLFEPPLQVLQVVLLVLLCVLCPPLQWDWDDDPSKIKIKFFQVSQDDPLALHGDPSNLSVLLSVLVSCVVSVQWAKEKWFEAAPPDDQVSQQVRRQSNSVSSLVSSVVSPRDSVRYHYGYPYNPPQPADSPDDVSRRRRGIMMMMIGGDTRDYDDDPDPD

Sequence (470 aa):
MFTSRRLITAAAAIALLSGCASQNPYENQGQAQGSSGISKTAKYGGLGALAGAVAGAAIDHNNRGKGALIGAAVAGAASAGYGYYADRQEAALRESMANTGVEVQRQGDQIKLIMPGNITFATDSSNISSSFYSPLNNLGNSFKQFNENNIEIVGYTDSTGSRQHNMDLSLQRAQAVSNYLTSQGVDGSRLSVRGAGPDQPIASNADANGRAQNRRVEVNLKPIPGQQYSQPAQQMFTSRRLITAAAAIALLSGCASQNPYENQGQAQGSSGISKTAKYGGLGALAGAVAGAAIDHNNRGKGALIGAAVAGAASAGYGYYADRQEAALRESMANTGVEVQRQGDQIKLIMPGNITFATDSSNISSSFYSPLNNLGNSFKQFNENNIEIVGYTDSTGSRQHNMDLSLQRAQAVSNYLTSQGVDGSRLSVRGAGPDQPIASNADANGRAQNRRVEVNLKPIPGQQYSQPAQQ